Protein AF-A0A5M9L834-F1 (afdb_monomer_lite)

Radius of gyration: 33.87 Å; chains: 1; bounding box: 73×92×92 Å

Organism: NCBI:txid45151

Structure (mmCIF, N/CA/C/O backbone):
data_AF-A0A5M9L834-F1
#
_entry.id   AF-A0A5M9L834-F1
#
loop_
_atom_site.group_PDB
_atom_site.id
_atom_site.type_symbol
_atom_site.label_atom_id
_atom_site.label_alt_id
_atom_site.label_comp_id
_atom_site.label_asym_id
_atom_site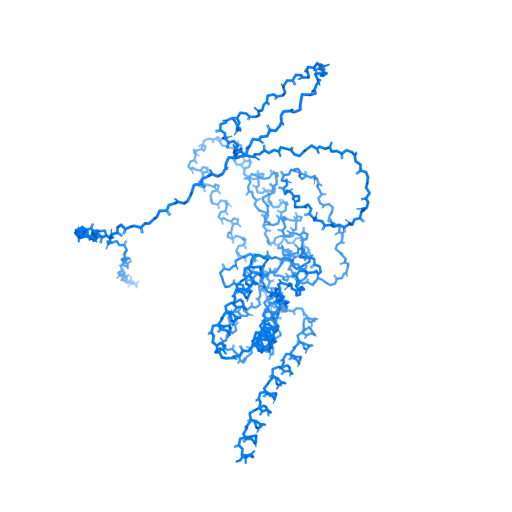.label_entity_id
_atom_site.label_seq_id
_atom_site.pdbx_PDB_ins_code
_atom_site.Cartn_x
_atom_site.Cartn_y
_atom_site.Cartn_z
_atom_site.occupancy
_atom_site.B_iso_or_equiv
_atom_site.auth_seq_id
_atom_site.auth_comp_id
_atom_site.auth_asym_id
_atom_site.auth_atom_id
_atom_site.pdbx_PDB_model_num
ATOM 1 N N . MET A 1 1 ? 12.575 -28.964 48.592 1.00 42.62 1 MET A N 1
ATOM 2 C CA . MET A 1 1 ? 13.327 -28.866 47.324 1.00 42.62 1 MET A CA 1
ATOM 3 C C . MET A 1 1 ? 13.578 -27.391 47.053 1.00 42.62 1 MET A C 1
ATOM 5 O O . MET A 1 1 ? 12.625 -26.668 46.809 1.00 42.62 1 MET A O 1
ATOM 9 N N . LYS A 1 2 ? 14.816 -26.928 47.264 1.00 36.16 2 LYS A N 1
ATOM 10 C CA . LYS A 1 2 ? 15.236 -25.526 47.113 1.00 36.16 2 LYS A CA 1
ATOM 11 C C . LYS A 1 2 ? 15.840 -25.363 45.719 1.00 36.16 2 LYS A C 1
ATOM 13 O O . LYS A 1 2 ? 16.817 -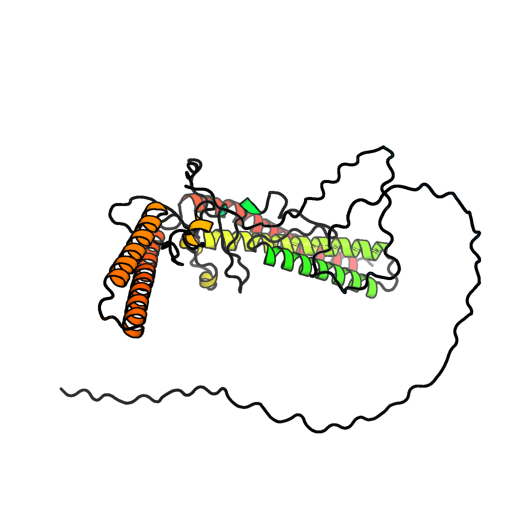26.042 45.427 1.00 36.16 2 LYS A O 1
ATOM 18 N N . ALA A 1 3 ? 15.257 -24.504 44.889 1.00 42.50 3 ALA A N 1
ATOM 19 C CA . ALA A 1 3 ? 15.833 -24.112 43.608 1.00 42.50 3 ALA A CA 1
ATOM 20 C C . ALA A 1 3 ? 16.605 -22.801 43.800 1.00 42.50 3 ALA A C 1
ATOM 22 O O . ALA A 1 3 ? 16.060 -21.823 44.310 1.00 42.50 3 ALA A O 1
ATOM 23 N N . GLN A 1 4 ? 17.891 -22.837 43.460 1.00 44.44 4 GLN A N 1
ATOM 24 C CA . GLN A 1 4 ? 18.792 -21.693 43.423 1.00 44.44 4 GLN A CA 1
ATOM 25 C C . GLN A 1 4 ? 18.504 -20.884 42.151 1.00 44.44 4 GLN A C 1
ATOM 27 O O . GLN A 1 4 ? 18.413 -21.453 41.066 1.00 44.44 4 GLN A O 1
ATOM 32 N N . HIS A 1 5 ? 18.330 -19.573 42.305 1.00 41.38 5 HIS A N 1
ATOM 33 C CA . HIS A 1 5 ? 18.279 -18.611 41.209 1.00 41.38 5 HIS A CA 1
ATOM 34 C C . HIS A 1 5 ? 19.707 -18.105 40.983 1.00 41.38 5 HIS A C 1
ATOM 36 O O . HIS A 1 5 ? 20.290 -17.526 41.897 1.00 41.38 5 HIS A O 1
ATOM 42 N N . GLU A 1 6 ? 20.273 -18.361 39.804 1.00 49.16 6 GLU A N 1
ATOM 43 C CA . GLU A 1 6 ? 21.532 -17.753 39.371 1.00 49.16 6 GLU A CA 1
ATOM 44 C C . GLU A 1 6 ? 21.267 -16.406 38.685 1.00 49.16 6 GLU A C 1
ATOM 46 O O . GLU A 1 6 ? 20.367 -16.277 37.850 1.00 49.16 6 GLU A O 1
ATOM 51 N N . ASP A 1 7 ? 22.071 -15.415 39.070 1.00 40.81 7 ASP A N 1
ATOM 52 C CA . ASP A 1 7 ? 22.132 -14.066 38.518 1.00 40.81 7 ASP A CA 1
ATOM 53 C C . ASP A 1 7 ? 22.798 -14.068 37.133 1.00 40.81 7 ASP A C 1
ATOM 55 O O . ASP A 1 7 ? 23.958 -14.451 36.974 1.00 40.81 7 ASP A O 1
ATOM 59 N N . GLY A 1 8 ? 22.067 -13.598 36.119 1.00 41.47 8 GLY A N 1
ATOM 60 C CA . GLY A 1 8 ? 22.592 -13.350 34.775 1.00 41.47 8 GLY A CA 1
ATOM 61 C C . GLY A 1 8 ? 23.103 -11.907 34.616 1.00 41.47 8 GLY A C 1
ATOM 62 O O . GLY A 1 8 ? 22.450 -10.977 35.096 1.00 41.47 8 GLY A O 1
ATOM 63 N N . PRO A 1 9 ? 24.240 -11.676 33.931 1.00 46.72 9 PRO A N 1
ATOM 64 C CA . PRO A 1 9 ? 24.836 -10.351 33.805 1.00 46.72 9 PRO A CA 1
ATOM 65 C C . PRO A 1 9 ? 24.073 -9.433 32.838 1.00 46.72 9 PRO A C 1
ATOM 67 O O . PRO A 1 9 ? 23.640 -9.823 31.753 1.00 46.72 9 PRO A O 1
ATOM 70 N N . SER A 1 10 ? 23.971 -8.171 33.253 1.00 38.00 10 SER A N 1
ATOM 71 C CA . SER A 1 10 ? 23.358 -7.054 32.536 1.00 38.00 10 SER A CA 1
ATOM 72 C C . SER A 1 10 ? 24.184 -6.649 31.305 1.00 38.00 10 SER A C 1
ATOM 74 O O . SER A 1 10 ? 25.354 -6.280 31.421 1.00 38.00 10 SER A O 1
ATOM 76 N N . PHE A 1 11 ? 23.576 -6.704 30.117 1.00 37.94 11 PHE A N 1
ATOM 77 C CA . PHE A 1 11 ? 24.161 -6.196 28.874 1.00 37.94 11 PHE A CA 1
ATOM 78 C C . PHE A 1 11 ? 24.036 -4.666 28.816 1.00 37.94 11 PHE A C 1
ATOM 80 O O . PHE A 1 11 ? 22.962 -4.119 28.564 1.00 37.94 11 PHE A O 1
ATOM 87 N N . ALA A 1 12 ? 25.155 -3.971 29.022 1.00 38.50 12 ALA A N 1
ATOM 88 C CA . ALA A 1 12 ? 25.281 -2.536 28.788 1.00 38.50 12 ALA A CA 1
ATOM 89 C C . ALA A 1 12 ? 25.531 -2.245 27.296 1.00 38.50 12 ALA A C 1
ATOM 91 O O . ALA A 1 12 ? 26.398 -2.842 26.659 1.00 38.50 12 ALA A O 1
ATOM 92 N N . SER A 1 13 ? 24.764 -1.305 26.740 1.00 35.53 13 SER A N 1
ATOM 93 C CA . SER A 1 13 ? 24.919 -0.794 25.371 1.00 35.53 13 SER A CA 1
ATOM 94 C C . SER A 1 13 ? 26.104 0.180 25.262 1.00 35.53 13 SER A C 1
ATOM 96 O O . SER A 1 13 ? 26.226 1.054 26.122 1.00 35.53 13 SER A O 1
ATOM 98 N N . PRO A 1 14 ? 26.930 0.134 24.198 1.00 37.38 14 PRO A N 1
ATOM 99 C CA . PRO A 1 14 ? 27.958 1.138 23.955 1.00 37.38 14 PRO A CA 1
ATOM 100 C C . PRO A 1 14 ? 27.466 2.164 22.925 1.00 37.38 14 PRO A C 1
ATOM 102 O O . PRO A 1 14 ? 27.492 1.922 21.721 1.00 37.38 14 PRO A O 1
ATOM 105 N N . ALA A 1 15 ? 27.023 3.333 23.387 1.00 34.25 15 ALA A N 1
ATOM 106 C CA . ALA A 1 15 ? 26.790 4.486 22.518 1.00 34.25 15 ALA A CA 1
ATOM 107 C C . ALA A 1 15 ? 27.007 5.798 23.284 1.00 34.25 15 ALA A C 1
ATOM 109 O O . ALA A 1 15 ? 26.056 6.476 23.653 1.00 34.25 15 ALA A O 1
ATOM 110 N N . ALA A 1 16 ? 28.268 6.158 23.526 1.00 34.09 16 ALA A N 1
ATOM 111 C CA . ALA A 1 16 ? 28.662 7.532 23.829 1.00 34.09 16 ALA A CA 1
ATOM 112 C C . ALA A 1 16 ? 30.180 7.685 23.681 1.00 34.09 16 ALA A C 1
ATOM 114 O O . ALA A 1 16 ? 30.925 7.120 24.476 1.00 34.09 16 ALA A O 1
ATOM 115 N N . SER A 1 17 ? 30.617 8.451 22.675 1.00 34.59 17 SER A N 1
ATOM 116 C CA . SER A 1 17 ? 31.763 9.385 22.709 1.00 34.59 17 SER A CA 1
ATOM 117 C C . SER A 1 17 ? 32.384 9.521 21.322 1.00 34.59 17 SER A C 1
ATOM 119 O O . SER A 1 17 ? 33.249 8.743 20.933 1.00 34.59 17 SER A O 1
ATOM 121 N N . LEU A 1 18 ? 31.961 10.542 20.577 1.00 34.97 18 LEU A N 1
ATOM 122 C CA . LEU A 1 18 ? 32.744 11.068 19.461 1.00 34.97 18 LEU A CA 1
ATOM 123 C C . LEU A 1 18 ? 32.488 12.573 19.344 1.00 34.97 18 LEU A C 1
ATOM 125 O O . LEU A 1 18 ? 31.826 13.077 18.444 1.00 34.97 18 LEU A O 1
ATOM 129 N N . THR A 1 19 ? 33.005 13.284 20.338 1.00 39.25 19 THR A N 1
ATOM 130 C CA . THR A 1 19 ? 33.210 14.730 20.333 1.00 39.25 19 THR A CA 1
ATOM 131 C C . THR A 1 19 ? 34.668 14.961 20.701 1.00 39.25 19 THR A C 1
ATOM 133 O O . THR A 1 19 ? 35.164 14.339 21.636 1.00 39.25 19 THR A O 1
ATOM 136 N N . LYS A 1 20 ? 35.307 15.897 19.987 1.00 42.28 20 LYS A N 1
ATOM 137 C CA . LYS A 1 20 ? 36.723 16.314 20.040 1.00 42.28 20 LYS A CA 1
ATOM 138 C C . LYS A 1 20 ? 37.640 15.600 19.046 1.00 42.28 20 LYS A C 1
ATOM 140 O O . LYS A 1 20 ? 38.322 14.649 19.394 1.00 42.28 20 LYS A O 1
ATOM 145 N N . GLN A 1 21 ? 37.702 16.151 17.836 1.00 36.53 21 GLN A N 1
ATOM 146 C CA . GLN A 1 21 ? 38.956 16.449 17.130 1.00 36.53 21 GLN A CA 1
ATOM 147 C C . GLN A 1 21 ? 38.618 17.241 15.860 1.00 36.53 21 GLN A C 1
ATOM 149 O O . GLN A 1 21 ? 38.327 16.677 14.813 1.00 36.53 21 GLN A O 1
ATOM 154 N N . ALA A 1 22 ? 38.589 18.567 15.980 1.00 35.97 22 ALA A N 1
ATOM 155 C CA . ALA A 1 22 ? 38.525 19.474 14.838 1.00 35.97 22 ALA A CA 1
ATOM 156 C C . ALA A 1 22 ? 39.147 20.817 15.235 1.00 35.97 22 ALA A C 1
ATOM 158 O O . ALA A 1 22 ? 38.472 21.837 15.278 1.00 35.97 22 ALA A O 1
ATOM 159 N N . GLU A 1 23 ? 40.436 20.800 15.564 1.00 38.16 23 GLU A N 1
ATOM 160 C CA . GLU A 1 23 ? 41.254 22.008 15.636 1.00 38.16 23 GLU A CA 1
ATOM 161 C C . GLU A 1 23 ? 42.600 21.717 14.971 1.00 38.16 23 GLU A C 1
ATOM 163 O O . GLU A 1 23 ? 43.162 20.636 15.146 1.00 38.16 23 GLU A O 1
ATOM 168 N N . ASN A 1 24 ? 43.086 22.716 14.233 1.00 39.50 24 ASN A N 1
ATOM 169 C CA . ASN A 1 24 ? 44.317 22.780 13.439 1.00 39.50 24 ASN A CA 1
ATOM 170 C C . ASN A 1 24 ? 44.203 22.277 12.000 1.00 39.50 24 ASN A C 1
ATOM 172 O O . ASN A 1 24 ? 44.431 21.107 11.738 1.00 39.50 24 ASN A O 1
ATOM 176 N N . LEU A 1 25 ? 43.958 23.209 11.071 1.00 39.03 25 LEU A N 1
ATOM 177 C CA . LEU A 1 25 ? 44.776 23.393 9.866 1.00 39.03 25 LEU A CA 1
ATOM 178 C C . LEU A 1 25 ? 44.595 24.838 9.351 1.00 39.03 25 LEU A C 1
ATOM 180 O O . LEU A 1 25 ? 43.490 25.313 9.102 1.00 39.03 25 LEU A O 1
ATOM 184 N N . THR A 1 26 ? 45.722 25.535 9.262 1.00 43.88 26 THR A N 1
ATOM 185 C CA . THR A 1 26 ? 45.958 26.918 8.824 1.00 43.88 26 THR A CA 1
ATOM 186 C C . THR A 1 26 ? 45.682 27.126 7.322 1.00 43.88 26 THR A C 1
ATOM 188 O O . THR A 1 26 ? 45.871 26.195 6.538 1.00 43.88 26 THR A O 1
ATOM 191 N N . PRO A 1 27 ? 45.297 28.340 6.870 1.00 43.56 27 PRO A N 1
ATOM 192 C CA . PRO A 1 27 ? 45.042 28.612 5.459 1.00 43.56 27 PRO A CA 1
ATOM 193 C C . PRO A 1 27 ? 46.322 29.057 4.738 1.00 43.56 27 PRO A C 1
ATOM 195 O O . PRO A 1 27 ? 46.959 30.035 5.127 1.00 43.56 27 PRO A O 1
ATOM 198 N N . SER A 1 28 ? 46.681 28.368 3.653 1.00 41.69 28 SER A N 1
ATOM 199 C CA . SER A 1 28 ? 47.717 28.827 2.723 1.00 41.69 28 SER A CA 1
ATOM 200 C C . SER A 1 28 ? 47.057 29.533 1.539 1.00 41.69 28 SER A C 1
ATOM 202 O O . SER A 1 28 ? 46.258 28.949 0.805 1.00 41.69 28 SER A O 1
ATOM 204 N N . ALA A 1 29 ? 47.355 30.823 1.407 1.00 41.31 29 ALA A N 1
ATOM 205 C CA . ALA A 1 29 ? 46.878 31.698 0.351 1.00 41.31 29 ALA A CA 1
ATOM 206 C C . ALA A 1 29 ? 47.615 31.412 -0.965 1.00 41.31 29 ALA A C 1
ATOM 208 O O . ALA A 1 29 ? 48.842 31.451 -1.015 1.00 41.31 29 ALA A O 1
ATOM 209 N N . VAL A 1 30 ? 46.863 31.192 -2.045 1.00 45.66 30 VAL A N 1
ATOM 210 C CA . VAL A 1 30 ? 47.394 31.166 -3.414 1.00 45.66 30 VAL A CA 1
ATOM 211 C C . VAL A 1 30 ? 46.699 32.260 -4.218 1.00 45.66 30 VAL A C 1
ATOM 213 O O . VAL A 1 30 ? 45.494 32.215 -4.459 1.00 45.66 30 VAL A O 1
ATOM 216 N N . GLN A 1 31 ? 47.486 33.264 -4.602 1.00 43.38 31 GLN A N 1
ATOM 217 C CA . GLN A 1 31 ? 47.112 34.334 -5.523 1.00 43.38 31 GLN A CA 1
ATOM 218 C C . GLN A 1 31 ? 46.864 33.784 -6.936 1.00 43.38 31 GLN A C 1
ATOM 220 O O . GLN A 1 31 ? 47.562 32.880 -7.396 1.00 43.38 31 GLN A O 1
ATOM 225 N N . ARG A 1 32 ? 45.919 34.392 -7.665 1.00 39.47 32 ARG A N 1
ATOM 226 C CA . ARG A 1 32 ? 45.809 34.278 -9.128 1.00 39.47 32 ARG A CA 1
ATOM 227 C C . ARG A 1 32 ? 45.786 35.664 -9.781 1.00 39.47 32 ARG A C 1
ATOM 229 O O . ARG A 1 32 ? 45.236 36.585 -9.176 1.00 39.47 32 ARG A O 1
ATOM 236 N N . PRO A 1 33 ? 46.355 35.822 -10.991 1.00 50.25 33 PRO A N 1
ATOM 237 C CA . PRO A 1 33 ? 46.575 37.125 -11.592 1.00 50.25 33 PRO A CA 1
ATOM 238 C C . PRO A 1 33 ? 45.441 37.593 -12.522 1.00 50.25 33 PRO A C 1
ATOM 240 O O . PRO A 1 33 ? 44.786 36.813 -13.208 1.00 50.25 33 PRO A O 1
ATOM 243 N N . VAL A 1 34 ? 45.291 38.917 -12.488 1.00 49.81 34 VAL A N 1
ATOM 244 C CA . VAL A 1 34 ? 44.780 39.928 -13.433 1.00 49.81 34 VAL A CA 1
ATOM 245 C C . VAL A 1 34 ? 44.524 39.487 -14.891 1.00 49.81 34 VAL A C 1
ATOM 247 O O . VAL A 1 34 ? 45.412 38.929 -15.532 1.00 49.81 34 VAL A O 1
ATOM 250 N N . SER A 1 35 ? 43.373 39.919 -15.445 1.00 46.12 35 SER A N 1
ATOM 251 C CA . SER A 1 35 ? 43.196 40.729 -16.689 1.00 46.12 35 SER A CA 1
ATOM 252 C C . SER A 1 35 ? 42.044 40.242 -17.588 1.00 46.12 35 SER A C 1
ATOM 254 O O . SER A 1 35 ? 42.107 39.122 -18.083 1.00 46.12 35 SER A O 1
ATOM 256 N N . LEU A 1 36 ? 41.055 41.104 -17.890 1.00 43.69 36 LEU A N 1
ATOM 257 C CA . LEU A 1 36 ? 40.763 41.660 -19.237 1.00 43.69 36 LEU A CA 1
ATOM 258 C C . LEU A 1 36 ? 39.376 42.370 -19.307 1.00 43.69 36 LEU A C 1
ATOM 260 O O . LEU A 1 36 ? 38.516 42.103 -18.468 1.00 43.69 36 LEU A O 1
ATOM 264 N N . PRO A 1 37 ? 39.181 43.318 -20.256 1.00 47.00 37 PRO A N 1
ATOM 265 C CA . PRO A 1 37 ? 38.251 44.445 -20.132 1.00 47.00 37 PRO A CA 1
ATOM 266 C C . PRO A 1 37 ? 36.892 44.289 -20.841 1.00 47.00 37 PRO A C 1
ATOM 268 O O . PRO A 1 37 ? 36.718 43.515 -21.780 1.00 47.00 37 PRO A O 1
ATOM 271 N N . THR A 1 38 ? 35.948 45.120 -20.397 1.00 49.94 38 THR A N 1
ATOM 272 C CA . THR A 1 38 ? 34.571 45.299 -20.883 1.00 49.94 38 THR A CA 1
ATOM 273 C C . THR A 1 38 ? 34.491 46.251 -22.092 1.00 49.94 38 THR A C 1
ATOM 275 O O . THR A 1 38 ? 35.152 47.290 -22.071 1.00 49.94 38 THR A O 1
ATOM 278 N N . PRO A 1 39 ? 33.643 45.990 -23.108 1.00 52.41 39 PRO A N 1
ATOM 279 C CA . PRO A 1 39 ? 33.308 46.971 -24.146 1.00 52.41 39 PRO A CA 1
ATOM 280 C C . PRO A 1 39 ? 32.120 47.885 -23.752 1.00 52.41 39 PRO A C 1
ATOM 282 O O . PRO A 1 39 ? 31.295 47.492 -22.923 1.00 52.41 39 PRO A O 1
ATOM 285 N N . PRO A 1 40 ? 32.014 49.103 -24.332 1.00 54.81 40 PRO A N 1
ATOM 286 C CA . PRO A 1 40 ? 31.117 50.155 -23.855 1.00 54.81 40 PRO A CA 1
ATOM 287 C C . PRO A 1 40 ? 29.688 50.109 -24.420 1.00 54.81 40 PRO A C 1
ATOM 289 O O . PRO A 1 40 ? 29.421 49.700 -25.549 1.00 54.81 40 PRO A O 1
ATOM 292 N N . THR A 1 41 ? 28.788 50.619 -23.584 1.00 40.44 41 THR A N 1
ATOM 293 C CA . THR A 1 41 ? 27.339 50.766 -23.730 1.00 40.44 41 THR A CA 1
ATOM 294 C C . THR A 1 41 ? 26.949 51.767 -24.823 1.00 40.44 41 THR A C 1
ATOM 296 O O . THR A 1 41 ? 27.300 52.943 -24.756 1.00 40.44 41 THR A O 1
ATOM 299 N N . GLY A 1 42 ? 26.165 51.308 -25.802 1.00 39.38 42 GLY A N 1
ATOM 300 C CA . GLY A 1 42 ? 25.516 52.146 -26.809 1.00 39.38 42 GLY A CA 1
ATOM 301 C C . GLY A 1 42 ? 24.238 52.806 -26.283 1.00 39.38 42 GLY A C 1
ATOM 302 O O . GLY A 1 42 ? 23.348 52.152 -25.741 1.00 39.38 42 GLY A O 1
ATOM 303 N N . THR A 1 43 ? 24.165 54.120 -26.457 1.00 45.06 43 THR A N 1
ATOM 304 C CA . THR A 1 43 ? 23.088 55.020 -26.039 1.00 45.06 43 THR A CA 1
ATOM 305 C C . THR A 1 43 ? 21.913 54.965 -27.020 1.00 45.06 43 THR A C 1
ATOM 307 O O . THR A 1 43 ? 22.056 55.379 -28.167 1.00 45.06 43 THR A O 1
ATOM 310 N N . PHE A 1 44 ? 20.726 54.548 -26.572 1.00 42.78 44 PHE A N 1
ATOM 311 C CA . PHE A 1 44 ? 19.480 54.713 -27.334 1.00 42.78 44 PHE A CA 1
ATOM 312 C C . PHE A 1 44 ? 18.499 55.609 -26.570 1.00 42.78 44 PHE A C 1
ATOM 314 O O . PHE A 1 44 ? 18.089 55.309 -25.450 1.00 42.78 44 PHE A O 1
ATOM 321 N N . ARG A 1 45 ? 18.132 56.738 -27.188 1.00 52.94 45 ARG A N 1
ATOM 322 C CA . ARG A 1 45 ? 17.064 57.641 -26.733 1.00 52.94 45 ARG A CA 1
ATOM 323 C C . ARG A 1 45 ? 15.694 57.079 -27.136 1.00 52.94 45 ARG A C 1
ATOM 325 O O . ARG A 1 45 ? 15.522 56.777 -28.315 1.00 52.94 45 ARG A O 1
ATOM 332 N N . PRO A 1 46 ? 14.685 57.061 -26.249 1.00 49.31 46 PRO A N 1
ATOM 333 C CA . PRO A 1 46 ? 13.301 56.884 -26.670 1.00 49.31 46 PRO A CA 1
ATOM 334 C C . PRO A 1 46 ? 12.582 58.229 -26.883 1.00 49.31 46 PRO A C 1
ATOM 336 O O . PRO A 1 46 ? 12.646 59.143 -26.056 1.00 49.31 46 PRO A O 1
ATOM 339 N N . LEU A 1 47 ? 11.877 58.326 -28.016 1.00 40.31 47 LEU A N 1
ATOM 340 C CA . LEU A 1 47 ? 10.933 59.393 -28.352 1.00 40.31 47 LEU A CA 1
ATOM 341 C C . LEU A 1 47 ? 9.772 59.438 -27.345 1.00 40.31 47 LEU A C 1
ATOM 343 O O . LEU A 1 47 ? 9.098 58.437 -27.106 1.00 40.31 47 LEU A O 1
ATOM 347 N N . ARG A 1 48 ? 9.478 60.634 -26.824 1.00 42.62 48 ARG A N 1
ATOM 348 C CA . ARG A 1 48 ? 8.251 60.931 -26.075 1.00 42.62 48 ARG A CA 1
ATOM 349 C C . ARG A 1 48 ? 7.070 61.048 -27.044 1.00 42.62 48 ARG A C 1
ATOM 351 O O . ARG A 1 48 ? 7.083 61.918 -27.910 1.00 42.62 48 ARG A O 1
ATOM 358 N N . LYS A 1 49 ? 6.016 60.252 -26.845 1.00 47.12 49 LYS A N 1
ATOM 359 C CA . LYS A 1 49 ? 4.661 60.579 -27.315 1.00 47.12 49 LYS A CA 1
ATOM 360 C C . LYS A 1 49 ? 3.769 60.818 -26.102 1.00 47.12 49 LYS A C 1
ATOM 362 O O . LYS A 1 49 ? 3.514 59.919 -25.310 1.00 47.12 49 LYS A O 1
ATOM 367 N N . CYS A 1 50 ? 3.360 62.073 -25.963 1.00 45.19 50 CYS A N 1
ATOM 368 C CA . CYS A 1 50 ? 2.385 62.558 -25.003 1.00 45.19 50 CYS A CA 1
ATOM 369 C C . CYS A 1 50 ? 0.983 62.187 -25.504 1.00 45.19 50 CYS A C 1
ATOM 371 O O . CYS A 1 50 ? 0.642 62.556 -26.627 1.00 45.19 50 CYS A O 1
ATOM 373 N N . MET A 1 51 ? 0.181 61.487 -24.698 1.00 38.44 51 MET A N 1
ATOM 374 C CA . MET A 1 51 ? -1.267 61.404 -24.899 1.00 38.44 51 MET A CA 1
ATOM 375 C C . MET A 1 51 ? -2.010 61.507 -23.563 1.00 38.44 51 MET A C 1
ATOM 377 O O . MET A 1 51 ? -1.868 60.672 -22.678 1.00 38.44 51 MET A O 1
ATOM 381 N N . SER A 1 52 ? -2.750 62.613 -23.482 1.00 42.50 52 SER A N 1
ATOM 382 C CA . SER A 1 52 ? -4.042 62.887 -22.848 1.00 42.50 52 SER A CA 1
ATOM 383 C C . SER A 1 52 ? -4.495 62.082 -21.622 1.00 42.50 52 SER A C 1
ATOM 385 O O . SER A 1 52 ? -4.773 60.887 -21.685 1.00 42.50 52 SER A O 1
ATOM 387 N N . ARG A 1 53 ? -4.693 62.827 -20.528 1.00 39.84 53 ARG A N 1
ATOM 388 C CA . ARG A 1 53 ? -5.415 62.436 -19.314 1.00 39.84 53 ARG A CA 1
ATOM 389 C C . ARG A 1 53 ? -6.913 62.311 -19.605 1.00 39.84 53 ARG A C 1
ATOM 391 O O . ARG A 1 53 ? -7.526 63.274 -20.056 1.00 39.84 53 ARG A O 1
ATOM 398 N N . GLN A 1 54 ? -7.513 61.190 -19.222 1.00 39.72 54 GLN A N 1
ATOM 399 C CA . GLN A 1 54 ? -8.914 61.165 -18.808 1.00 39.72 54 GLN A CA 1
ATOM 400 C C . GLN A 1 54 ? -8.975 60.782 -17.333 1.00 39.72 54 GLN A C 1
ATOM 402 O O . GLN A 1 54 ? -8.427 59.770 -16.901 1.00 39.72 54 GLN A O 1
ATOM 407 N N . THR A 1 55 ? -9.592 61.673 -16.569 1.00 43.84 55 THR A N 1
ATOM 408 C CA . THR A 1 55 ? -9.849 61.569 -15.140 1.00 43.84 55 THR A CA 1
ATOM 409 C C . THR A 1 55 ? -10.996 60.590 -14.923 1.00 43.84 55 THR A C 1
ATOM 411 O O . THR A 1 55 ? -12.092 60.830 -15.421 1.00 43.84 55 THR A O 1
ATOM 414 N N . MET A 1 56 ? -10.769 59.527 -14.152 1.00 41.38 56 MET A N 1
ATOM 415 C CA . MET A 1 56 ? -11.849 58.779 -13.513 1.00 41.38 56 MET A CA 1
ATOM 416 C C . MET A 1 56 ? -11.540 58.538 -12.037 1.00 41.38 56 MET A C 1
ATOM 418 O O . MET A 1 56 ? -10.392 58.380 -11.625 1.00 41.38 56 MET A O 1
ATOM 422 N N . VAL A 1 57 ? -12.621 58.618 -11.273 1.00 40.75 57 VAL A N 1
ATOM 423 C CA . VAL A 1 57 ? -12.754 58.640 -9.816 1.00 40.75 57 VAL A CA 1
ATOM 424 C C . VAL A 1 57 ? -12.237 57.332 -9.192 1.00 40.75 57 VAL A C 1
ATOM 426 O O . VAL A 1 57 ? -12.536 56.264 -9.726 1.00 40.75 57 VAL A O 1
ATOM 429 N N . PRO A 1 58 ? -11.479 57.373 -8.077 1.00 41.72 58 PRO A N 1
ATOM 430 C CA . PRO A 1 58 ? -10.958 56.163 -7.454 1.00 41.72 58 PRO A CA 1
ATOM 431 C C . PRO A 1 58 ? -12.055 55.429 -6.673 1.00 41.72 58 PRO A C 1
ATOM 433 O O . PRO A 1 58 ? -12.727 56.010 -5.823 1.00 41.72 58 PRO A O 1
ATOM 436 N N . ALA A 1 59 ? -12.195 54.129 -6.933 1.00 44.94 59 ALA A N 1
ATOM 437 C CA . ALA A 1 59 ? -12.813 53.206 -5.991 1.00 44.94 59 ALA A CA 1
ATOM 438 C C . ALA A 1 59 ? -11.865 53.014 -4.794 1.00 44.94 59 ALA A C 1
ATOM 440 O O . ALA A 1 59 ? -10.643 53.014 -4.958 1.00 44.94 59 ALA A O 1
ATOM 441 N N . SER A 1 60 ? -12.435 52.887 -3.594 1.00 47.22 60 SER A N 1
ATOM 442 C CA . SER A 1 60 ? -11.706 52.759 -2.328 1.00 47.22 60 SER A CA 1
ATOM 443 C C . SER A 1 60 ? -10.657 51.640 -2.376 1.00 47.22 60 SER A C 1
ATOM 445 O O . SER A 1 60 ? -10.977 50.547 -2.856 1.00 47.22 60 SER A O 1
ATOM 447 N N . PRO A 1 61 ? -9.441 51.852 -1.845 1.00 41.47 61 PRO A N 1
ATOM 448 C CA . PRO A 1 61 ? -8.444 50.797 -1.786 1.00 41.47 61 PRO A CA 1
ATOM 449 C C . PRO A 1 61 ? -8.916 49.706 -0.819 1.00 41.47 61 PRO A C 1
ATOM 451 O O . PRO A 1 61 ? -9.163 49.974 0.355 1.00 41.47 61 PRO A O 1
ATOM 454 N N . GLN A 1 62 ? -9.037 48.471 -1.309 1.00 51.88 62 GLN A N 1
ATOM 455 C CA . GLN A 1 62 ? -8.992 47.312 -0.424 1.00 51.88 62 GLN A CA 1
ATOM 456 C C . GLN A 1 62 ? -7.582 47.233 0.154 1.00 51.88 62 GLN A C 1
ATOM 458 O O . GLN A 1 62 ? -6.599 47.187 -0.590 1.00 51.88 62 GLN A O 1
ATOM 463 N N . GLU A 1 63 ? -7.504 47.253 1.479 1.00 45.16 63 GLU A N 1
ATOM 464 C CA . GLU A 1 63 ? -6.273 47.040 2.227 1.00 45.16 63 GLU A CA 1
ATOM 465 C C . GLU A 1 63 ? -5.666 45.681 1.825 1.00 45.16 63 GLU A C 1
ATOM 467 O O . GLU A 1 63 ? -6.349 44.655 1.917 1.00 45.16 63 GLU A O 1
ATOM 472 N N . PRO A 1 64 ? -4.413 45.639 1.341 1.00 54.16 64 PRO A N 1
ATOM 473 C CA . PRO A 1 64 ? -3.717 44.382 1.130 1.00 54.16 64 PRO A CA 1
ATOM 474 C C . PRO A 1 64 ? -3.486 43.702 2.482 1.00 54.16 64 PRO A C 1
ATOM 476 O O . PRO A 1 64 ? -3.064 44.347 3.439 1.00 54.16 64 PRO A O 1
ATOM 479 N N . ASP A 1 65 ? -3.729 42.393 2.539 1.00 49.22 65 ASP A N 1
ATOM 480 C CA . ASP A 1 65 ? -3.446 41.544 3.700 1.00 49.22 65 ASP A CA 1
ATOM 481 C C . ASP A 1 65 ? -2.029 41.849 4.253 1.00 49.22 65 ASP A C 1
ATOM 483 O O . ASP A 1 65 ? -1.052 41.756 3.494 1.00 49.22 65 ASP A O 1
ATOM 487 N N . PRO A 1 66 ? -1.882 42.209 5.547 1.00 61.62 66 PRO A N 1
ATOM 488 C CA . PRO A 1 66 ? -0.612 42.646 6.140 1.00 61.62 66 PRO A CA 1
ATOM 489 C C . PRO A 1 66 ? 0.501 41.595 6.046 1.00 61.62 66 PRO A C 1
ATOM 491 O O . PRO A 1 66 ? 1.674 41.911 6.227 1.00 61.62 66 PRO A O 1
ATOM 494 N N . ARG A 1 67 ? 0.162 40.350 5.696 1.00 59.06 67 ARG A N 1
ATOM 495 C CA . ARG A 1 67 ? 1.122 39.271 5.435 1.00 59.06 67 ARG A CA 1
ATOM 496 C C . ARG A 1 67 ? 1.950 39.445 4.157 1.00 59.06 67 ARG A C 1
ATOM 498 O O . ARG A 1 67 ? 2.920 38.713 3.987 1.00 59.06 67 ARG A O 1
ATOM 505 N N . TRP A 1 68 ? 1.610 40.397 3.284 1.00 54.34 68 TRP A N 1
ATOM 506 C CA . TRP A 1 68 ? 2.341 40.671 2.035 1.00 54.34 68 TRP A CA 1
ATOM 507 C C . TRP A 1 68 ? 3.005 42.056 1.986 1.00 54.34 68 TRP A C 1
ATOM 509 O O . TRP A 1 68 ? 3.645 42.400 0.989 1.00 54.34 68 TRP A O 1
ATOM 519 N N . ALA A 1 69 ? 2.910 42.848 3.058 1.00 48.53 69 ALA A N 1
ATOM 520 C CA . ALA A 1 69 ? 3.593 44.131 3.162 1.00 48.53 69 ALA A CA 1
ATOM 521 C C . ALA A 1 69 ? 5.096 43.909 3.414 1.00 48.53 69 ALA A C 1
ATOM 523 O O . ALA A 1 69 ? 5.504 43.528 4.506 1.00 48.53 69 ALA A O 1
ATOM 524 N N . GLY A 1 70 ? 5.931 44.134 2.395 1.00 53.09 70 GLY A N 1
ATOM 525 C CA . GLY A 1 70 ? 7.393 44.156 2.551 1.00 53.09 70 GLY A CA 1
ATOM 526 C C . GLY A 1 70 ? 8.191 43.267 1.601 1.00 53.09 70 GLY A C 1
ATOM 527 O O . GLY A 1 70 ? 9.415 43.253 1.693 1.00 53.09 70 GLY A O 1
ATOM 528 N N . ILE A 1 71 ? 7.549 42.558 0.667 1.00 58.12 71 ILE A N 1
ATOM 529 C CA . ILE A 1 71 ? 8.276 41.821 -0.375 1.00 58.12 71 ILE A CA 1
ATOM 530 C C . ILE A 1 71 ? 8.483 42.754 -1.579 1.00 58.12 71 ILE A C 1
ATOM 532 O O . ILE A 1 71 ? 7.506 43.084 -2.256 1.00 58.12 71 ILE A O 1
ATOM 536 N N . PRO A 1 72 ? 9.717 43.205 -1.877 1.00 53.25 72 PRO A N 1
ATOM 537 C CA . PRO A 1 72 ? 9.967 44.010 -3.063 1.00 53.25 72 PRO A CA 1
ATOM 538 C C . PRO A 1 72 ? 9.707 43.164 -4.313 1.00 53.25 72 PRO A C 1
ATOM 540 O O . PRO A 1 72 ? 10.323 42.117 -4.520 1.00 53.25 72 PRO A O 1
ATOM 543 N N . LEU A 1 73 ? 8.774 43.616 -5.151 1.00 58.66 73 LEU A N 1
ATOM 544 C CA . LEU A 1 73 ? 8.526 42.998 -6.449 1.00 58.66 73 LEU A CA 1
ATOM 545 C C . LEU A 1 73 ? 9.746 43.210 -7.371 1.00 58.66 73 LEU A C 1
ATOM 547 O O . LEU A 1 73 ? 10.368 44.274 -7.324 1.00 58.66 73 LEU A O 1
ATOM 551 N N . PRO A 1 74 ? 10.098 42.231 -8.226 1.00 61.97 74 PRO A N 1
ATOM 552 C CA . PRO A 1 74 ? 11.213 42.356 -9.161 1.00 61.97 74 PRO A CA 1
ATOM 553 C C . PRO A 1 74 ? 11.052 43.571 -10.085 1.00 61.97 74 PRO A C 1
ATOM 555 O O . PRO A 1 74 ? 9.954 43.832 -10.579 1.00 61.97 74 PRO A O 1
ATOM 558 N N . ALA A 1 75 ? 12.159 44.261 -10.380 1.00 53.91 75 ALA A N 1
ATOM 559 C CA . ALA A 1 75 ? 12.228 45.562 -11.065 1.00 53.91 75 ALA A CA 1
ATOM 560 C C . ALA A 1 75 ? 11.614 45.646 -12.486 1.00 53.91 75 ALA A C 1
ATOM 562 O O . ALA A 1 75 ? 11.661 46.704 -13.110 1.00 53.91 75 ALA A O 1
ATOM 563 N N . HIS A 1 76 ? 11.015 44.571 -13.002 1.00 49.06 76 HIS A N 1
ATOM 564 C CA . HIS A 1 76 ? 10.410 44.514 -14.336 1.00 49.06 76 HIS A CA 1
ATOM 565 C C . HIS A 1 76 ? 9.046 43.809 -14.372 1.00 49.06 76 HIS A C 1
ATOM 567 O O . HIS A 1 76 ? 8.606 43.364 -15.433 1.00 49.06 76 HIS A O 1
ATOM 573 N N . TYR A 1 77 ? 8.347 43.703 -13.237 1.00 51.09 77 TYR A N 1
ATOM 574 C CA . TYR A 1 77 ? 6.985 43.177 -13.251 1.00 51.09 77 TYR A CA 1
ATOM 575 C C . TYR A 1 77 ? 6.030 44.185 -13.900 1.00 51.09 77 TYR A C 1
ATOM 577 O O . TYR A 1 77 ? 5.670 45.202 -13.311 1.00 51.09 77 TYR A O 1
ATOM 585 N N . THR A 1 78 ? 5.625 43.892 -15.134 1.00 56.28 78 THR A N 1
ATOM 586 C CA . THR A 1 78 ? 4.585 44.639 -15.846 1.00 56.28 78 THR A CA 1
ATOM 587 C C . THR A 1 78 ? 3.339 43.754 -15.861 1.00 56.28 78 THR A C 1
ATOM 589 O O . THR A 1 78 ? 3.385 42.685 -16.475 1.00 56.28 78 THR A O 1
ATOM 592 N N . PRO A 1 79 ? 2.248 44.111 -15.163 1.00 49.62 79 PRO A N 1
ATOM 593 C CA . PRO A 1 79 ? 1.036 43.304 -15.182 1.00 49.62 79 PRO A CA 1
ATOM 594 C C . PRO A 1 79 ? 0.415 43.316 -16.591 1.00 49.62 79 PRO A C 1
ATOM 596 O O . PRO A 1 79 ? 0.430 44.356 -17.257 1.00 49.62 79 PRO A O 1
ATOM 599 N N . PRO A 1 80 ? -0.127 42.183 -17.072 1.00 45.31 80 PRO A N 1
ATOM 600 C CA . PRO A 1 80 ? -0.705 42.107 -18.405 1.00 45.31 80 PRO A CA 1
ATOM 601 C C . PRO A 1 80 ? -1.979 42.954 -18.487 1.00 45.31 80 PRO A C 1
ATOM 603 O O . PRO A 1 80 ? -2.932 42.762 -17.731 1.00 45.31 80 PRO A O 1
ATOM 606 N N . THR A 1 81 ? -2.007 43.885 -19.437 1.00 40.81 81 THR A N 1
ATOM 607 C CA . THR A 1 81 ? -3.202 44.638 -19.815 1.00 40.81 81 THR A CA 1
ATOM 608 C C . THR A 1 81 ? -4.181 43.716 -20.539 1.00 40.81 81 THR A C 1
ATOM 610 O O . THR A 1 81 ? -3.882 43.155 -21.594 1.00 40.81 81 THR A O 1
ATOM 613 N N . GLN A 1 82 ? -5.378 43.553 -19.973 1.00 41.78 82 GLN A N 1
ATOM 614 C CA . GLN A 1 82 ? -6.479 42.853 -20.628 1.00 41.78 82 GLN A CA 1
ATOM 615 C C . GLN A 1 82 ? -6.945 43.678 -21.832 1.00 41.78 82 GLN A C 1
ATOM 617 O O . GLN A 1 82 ? -7.624 44.692 -21.685 1.00 41.78 82 GLN A O 1
ATOM 622 N N . SER A 1 83 ? -6.564 43.247 -23.035 1.00 35.75 83 SER A N 1
ATOM 623 C CA . SER A 1 83 ? -7.166 43.735 -24.272 1.00 35.75 83 SER A CA 1
ATOM 624 C C . SER A 1 83 ? -8.269 42.772 -24.706 1.00 35.75 83 SER A C 1
ATOM 626 O O . SER A 1 83 ? -8.045 41.581 -24.915 1.00 35.75 83 SER A O 1
ATOM 628 N N . LEU A 1 84 ? -9.489 43.296 -24.815 1.00 48.38 84 LEU A N 1
ATOM 629 C CA . LEU A 1 84 ? -10.589 42.635 -25.504 1.00 48.38 84 LEU A CA 1
ATOM 630 C C . LEU A 1 84 ? -10.269 42.598 -27.001 1.00 48.38 84 LEU A C 1
ATOM 632 O O . LEU A 1 84 ? -10.293 43.646 -27.647 1.00 48.38 84 LEU A O 1
ATOM 636 N N . LYS A 1 85 ? -10.009 41.406 -27.552 1.00 37.31 85 LYS A N 1
ATOM 637 C CA . LYS A 1 85 ? -10.364 41.038 -28.934 1.00 37.31 85 LYS A CA 1
ATOM 638 C C . LYS A 1 85 ? -10.225 39.534 -29.180 1.00 37.31 85 LYS A C 1
ATOM 640 O O . LYS A 1 85 ? -9.254 38.889 -28.807 1.00 37.31 85 LYS A O 1
ATOM 645 N N . SER A 1 86 ? -11.266 39.017 -29.812 1.00 42.78 86 SER A N 1
ATOM 646 C CA . SER A 1 86 ? -11.585 37.631 -30.126 1.00 42.78 86 SER A CA 1
ATOM 647 C C . SER A 1 86 ? -10.604 36.958 -31.096 1.00 42.78 86 SER A C 1
ATOM 649 O O . SER A 1 86 ? -10.175 37.600 -32.053 1.00 42.78 86 SER A O 1
ATOM 651 N N . ARG A 1 87 ? -10.389 35.639 -30.930 1.00 35.75 87 ARG A N 1
ATOM 652 C CA . ARG A 1 87 ? -10.627 34.554 -31.924 1.00 35.75 87 ARG A CA 1
ATOM 653 C C . ARG A 1 87 ? -9.641 33.379 -31.751 1.00 35.75 87 ARG A C 1
ATOM 655 O O . ARG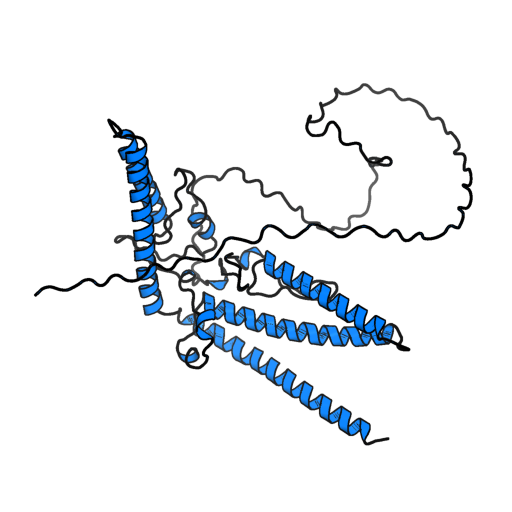 A 1 87 ? -8.446 33.587 -31.609 1.00 35.75 87 ARG A O 1
ATOM 662 N N . ALA A 1 88 ? -10.196 32.170 -31.895 1.00 34.91 88 ALA A N 1
ATOM 663 C CA . ALA A 1 88 ? -9.572 30.844 -32.035 1.00 34.91 88 ALA A CA 1
ATOM 664 C C . ALA A 1 88 ? -9.247 30.074 -30.738 1.00 34.91 88 ALA A C 1
ATOM 666 O O . ALA A 1 88 ? -8.202 30.220 -30.112 1.00 34.91 88 ALA A O 1
ATOM 667 N N . SER A 1 89 ? -10.182 29.189 -30.390 1.00 30.86 89 SER A N 1
ATOM 668 C CA . SER A 1 89 ? -10.092 28.173 -29.349 1.00 30.86 89 SER A CA 1
ATOM 669 C C . SER A 1 89 ? -9.275 26.961 -29.817 1.00 30.86 89 SER A C 1
ATOM 671 O O . SER A 1 89 ? -9.733 26.202 -30.670 1.00 30.86 89 SER A O 1
ATOM 673 N N . PHE A 1 90 ? -8.119 26.726 -29.201 1.00 40.34 90 PHE A N 1
ATOM 674 C CA . PHE A 1 90 ? -7.590 25.373 -29.020 1.00 40.34 90 PHE A CA 1
ATOM 675 C C . PHE A 1 90 ? -7.871 24.975 -27.569 1.00 40.34 90 PHE A C 1
ATOM 677 O O . PHE A 1 90 ? -7.402 25.629 -26.638 1.00 40.34 90 PHE A O 1
ATOM 684 N N . GLN A 1 91 ? -8.703 23.950 -27.372 1.00 39.56 91 GLN A N 1
ATOM 685 C CA . GLN A 1 91 ? -8.960 23.371 -26.056 1.00 39.56 91 GLN A CA 1
ATOM 686 C C . GLN A 1 91 ? -7.702 22.641 -25.577 1.00 39.56 91 GLN A C 1
ATOM 688 O O . GLN A 1 91 ? -7.440 21.507 -25.967 1.00 39.56 91 GLN A O 1
ATOM 693 N N . SER A 1 92 ? -6.940 23.298 -24.708 1.00 32.38 92 SER A N 1
ATOM 694 C CA . SER A 1 92 ? -5.953 22.652 -23.849 1.00 32.38 92 SER A CA 1
ATOM 695 C C . SER A 1 92 ? -6.560 22.523 -22.458 1.00 32.38 92 SER A C 1
ATOM 697 O O . SER A 1 92 ? -6.617 23.488 -21.698 1.00 32.38 92 SER A O 1
ATOM 699 N N . THR A 1 93 ? -7.033 21.324 -22.124 1.00 39.19 93 THR A N 1
ATOM 700 C CA . THR A 1 93 ? -7.363 20.909 -20.757 1.00 39.19 93 THR A CA 1
ATOM 701 C C . THR A 1 93 ? -6.082 20.856 -19.928 1.00 39.19 93 THR A C 1
ATOM 703 O O . THR A 1 93 ? -5.420 19.824 -19.842 1.00 39.19 93 THR A O 1
ATOM 706 N N . ILE A 1 94 ? -5.710 21.989 -19.337 1.00 38.28 94 ILE A N 1
ATOM 707 C CA . ILE A 1 94 ? -4.763 22.035 -18.225 1.00 38.28 94 ILE A CA 1
ATOM 708 C C . ILE A 1 94 ? -5.604 21.886 -16.964 1.00 38.28 94 ILE A C 1
ATOM 710 O O . ILE A 1 94 ? -6.314 22.802 -16.557 1.00 38.28 94 ILE A O 1
ATOM 714 N N . SER A 1 95 ? -5.566 20.683 -16.401 1.00 32.09 95 SER A N 1
ATOM 715 C CA . SER A 1 95 ? -6.262 20.331 -15.175 1.00 32.09 95 SER A CA 1
ATOM 716 C C . SER A 1 95 ? -5.804 21.218 -14.025 1.00 32.09 95 SER A C 1
ATOM 718 O O . SER A 1 95 ? -4.647 21.193 -13.603 1.00 32.09 95 SER A O 1
ATOM 720 N N . THR A 1 96 ? -6.762 21.974 -13.510 1.00 31.59 96 THR A N 1
ATOM 721 C CA . THR A 1 96 ? -6.768 22.618 -12.206 1.00 31.59 96 THR A CA 1
ATOM 722 C C . THR A 1 96 ? -6.376 21.587 -11.146 1.00 31.59 96 THR A C 1
ATOM 724 O O . THR A 1 96 ? -7.145 20.681 -10.828 1.00 31.59 96 THR A O 1
ATOM 727 N N . PHE A 1 97 ? -5.171 21.707 -10.589 1.00 41.66 97 PHE A N 1
ATOM 728 C CA . PHE A 1 97 ? -4.862 21.132 -9.282 1.00 41.66 97 PHE A CA 1
ATOM 729 C C . PHE A 1 97 ? -5.684 21.917 -8.254 1.00 41.66 97 PHE A C 1
ATOM 731 O O . PHE A 1 97 ? -5.225 22.912 -7.694 1.00 41.66 97 PHE A O 1
ATOM 738 N N . SER A 1 98 ? -6.937 21.504 -8.064 1.00 32.94 98 SER A N 1
ATOM 739 C CA . SER A 1 98 ? -7.752 21.993 -6.965 1.00 32.94 98 SER A CA 1
ATOM 740 C C . SER A 1 98 ? -7.172 21.470 -5.662 1.00 32.94 98 SER A C 1
ATOM 742 O O . SER A 1 98 ? -7.025 20.270 -5.431 1.00 32.94 98 SER A O 1
ATOM 744 N N . GLN A 1 99 ? -6.811 22.445 -4.845 1.00 37.16 99 GLN A N 1
ATOM 745 C CA . GLN A 1 99 ? -6.506 22.365 -3.435 1.00 37.16 99 GLN A CA 1
ATOM 746 C C . GLN A 1 99 ? -7.463 21.387 -2.741 1.00 37.16 99 GLN A C 1
ATOM 748 O O . GLN A 1 99 ? -8.683 21.538 -2.808 1.00 37.16 99 GLN A O 1
ATOM 753 N N . LEU A 1 100 ? -6.896 20.390 -2.061 1.00 41.06 100 LEU A N 1
ATOM 754 C CA . LEU A 1 100 ? -7.598 19.592 -1.062 1.00 41.06 100 LEU A CA 1
ATOM 755 C C . LEU A 1 100 ? -7.940 20.519 0.110 1.00 41.06 100 LEU A C 1
ATOM 757 O O . LEU A 1 100 ? -7.187 20.630 1.075 1.00 41.06 100 LEU A O 1
ATOM 761 N N . SER A 1 101 ? -9.059 21.230 -0.021 1.00 32.84 101 SER A N 1
ATOM 762 C CA . SER A 1 101 ? -9.721 21.889 1.094 1.00 32.84 101 SER A CA 1
ATOM 763 C C . SER A 1 101 ? -10.348 20.801 1.957 1.00 32.84 101 SER A C 1
ATOM 765 O O . SER A 1 101 ? -11.301 20.131 1.561 1.00 32.84 101 SER A O 1
ATOM 767 N N . ILE A 1 102 ? -9.758 20.593 3.129 1.00 43.03 102 ILE A N 1
ATOM 768 C CA . ILE A 1 102 ? -10.347 19.831 4.224 1.00 43.03 102 ILE A CA 1
ATOM 769 C C . ILE A 1 102 ? -11.417 20.744 4.830 1.00 43.03 102 ILE A C 1
ATOM 771 O O . ILE A 1 102 ? -11.146 21.482 5.773 1.00 43.03 102 ILE A O 1
ATOM 775 N N . GLN A 1 103 ? -12.617 20.754 4.256 1.00 37.97 103 GLN A N 1
ATOM 776 C CA . GLN A 1 103 ? -13.771 21.410 4.865 1.00 37.97 103 GLN A CA 1
ATOM 777 C C . GLN A 1 103 ? -15.008 20.523 4.753 1.00 37.97 103 GLN A C 1
ATOM 779 O O . GLN A 1 103 ? -15.465 20.189 3.664 1.00 37.97 103 GLN A O 1
ATOM 784 N N . SER A 1 104 ? -15.527 20.199 5.942 1.00 39.28 104 SER A N 1
ATOM 785 C CA . SER A 1 104 ? -16.870 19.699 6.254 1.00 39.28 104 SER A CA 1
ATOM 786 C C . SER A 1 104 ? -17.299 18.388 5.588 1.00 39.28 104 SER A C 1
ATOM 788 O O . SER A 1 104 ? -17.805 18.355 4.471 1.00 39.28 104 SER A O 1
ATOM 790 N N . ALA A 1 105 ? -17.180 17.310 6.366 1.00 49.78 105 ALA A N 1
ATOM 791 C CA . ALA A 1 105 ? -17.984 16.107 6.198 1.00 49.78 105 ALA A CA 1
ATOM 792 C C . ALA A 1 105 ? -19.479 16.440 6.348 1.00 49.78 105 ALA A C 1
ATOM 794 O O . ALA A 1 105 ? -19.840 17.110 7.321 1.00 49.78 105 ALA A O 1
ATOM 795 N N . PRO A 1 106 ? -20.361 15.925 5.478 1.00 50.59 106 PRO A N 1
ATOM 796 C CA . PRO A 1 106 ? -21.746 15.723 5.834 1.00 50.59 106 PRO A CA 1
ATOM 797 C C . PRO A 1 106 ? -21.989 14.276 6.290 1.00 50.59 106 PRO A C 1
ATOM 799 O O . PRO A 1 106 ? -21.418 13.321 5.769 1.00 50.59 106 PRO A O 1
ATOM 802 N N . ALA A 1 107 ? -22.817 14.205 7.330 1.00 41.22 107 ALA A N 1
ATOM 803 C CA . ALA A 1 107 ? -23.719 13.151 7.781 1.00 41.22 107 ALA A CA 1
ATOM 804 C C . ALA A 1 107 ? -23.756 11.815 7.012 1.00 41.22 107 ALA A C 1
ATOM 806 O O . ALA A 1 107 ? -23.898 11.796 5.797 1.00 41.22 107 ALA A O 1
ATOM 807 N N . VAL A 1 108 ? -23.757 10.727 7.798 1.00 41.44 108 VAL A N 1
ATOM 808 C CA . VAL A 1 108 ? -24.256 9.375 7.482 1.00 41.44 108 VAL A CA 1
ATOM 809 C C . VAL A 1 108 ? -23.884 8.892 6.078 1.00 41.44 108 VAL A C 1
ATOM 811 O O . VAL A 1 108 ? -24.596 9.114 5.104 1.00 41.44 108 VAL A O 1
ATOM 814 N N . LEU A 1 109 ? -22.771 8.158 6.000 1.00 42.75 109 LEU A N 1
ATOM 815 C CA . LEU A 1 109 ? -22.478 7.265 4.882 1.00 42.75 109 LEU A CA 1
ATOM 816 C C . LEU A 1 109 ? -23.607 6.223 4.783 1.00 42.75 109 LEU A C 1
ATOM 818 O O . LEU A 1 109 ? -23.498 5.122 5.322 1.00 42.75 109 LEU A O 1
ATOM 822 N N . GLU A 1 110 ? -24.686 6.547 4.068 1.00 39.97 110 GLU A N 1
ATOM 823 C CA . GLU A 1 110 ? -25.418 5.527 3.328 1.00 39.97 110 GLU A CA 1
ATOM 824 C C . GLU A 1 110 ? -24.383 4.886 2.416 1.00 39.97 110 GLU A C 1
ATOM 826 O O . GLU A 1 110 ? -23.895 5.478 1.454 1.00 39.97 110 GLU A O 1
ATOM 831 N N . THR A 1 111 ? -23.936 3.708 2.826 1.00 43.22 111 THR A N 1
ATOM 832 C CA . THR A 1 111 ? -22.945 2.943 2.090 1.00 43.22 111 THR A CA 1
ATOM 833 C C . THR A 1 111 ? -23.657 2.529 0.806 1.00 43.22 111 THR A C 1
ATOM 835 O O . THR A 1 111 ? -24.603 1.743 0.907 1.00 43.22 111 THR A O 1
ATOM 838 N N . PRO A 1 112 ? -23.305 3.053 -0.389 1.00 41.19 112 PRO A N 1
ATOM 839 C CA . PRO A 1 112 ? -23.906 2.540 -1.607 1.00 41.19 112 PRO A CA 1
ATOM 840 C C . PRO A 1 112 ? -23.613 1.046 -1.622 1.00 41.19 112 PRO A C 1
ATOM 842 O O . PRO A 1 112 ? -22.453 0.648 -1.468 1.00 41.19 112 PRO A O 1
ATOM 845 N N . ALA A 1 113 ? -24.674 0.237 -1.707 1.00 42.88 113 ALA A N 1
ATOM 846 C CA . ALA A 1 113 ? -24.570 -1.211 -1.742 1.00 42.88 113 ALA A CA 1
ATOM 847 C C . ALA A 1 113 ? -23.471 -1.566 -2.745 1.00 42.88 113 ALA A C 1
ATOM 849 O O . ALA A 1 113 ? -23.563 -1.205 -3.922 1.00 42.88 113 ALA A O 1
ATOM 850 N N . ALA A 1 114 ? -22.390 -2.179 -2.251 1.00 48.88 114 ALA A N 1
ATOM 851 C CA . ALA A 1 114 ? -21.295 -2.596 -3.107 1.00 48.88 114 ALA A CA 1
ATOM 852 C C . ALA A 1 114 ? -21.899 -3.392 -4.275 1.00 48.88 114 ALA A C 1
ATOM 854 O O . ALA A 1 114 ? -22.835 -4.169 -4.039 1.00 48.88 114 ALA A O 1
ATOM 855 N N . PRO A 1 115 ? -21.429 -3.193 -5.522 1.00 48.22 115 PRO A N 1
ATOM 856 C CA . PRO A 1 115 ? -21.905 -4.005 -6.631 1.00 48.22 115 PRO A CA 1
ATOM 857 C C . PRO A 1 115 ? -21.818 -5.465 -6.193 1.00 48.22 115 PRO A C 1
ATOM 859 O O . PRO A 1 115 ? -20.798 -5.864 -5.632 1.00 48.22 115 PRO A O 1
ATOM 862 N N . GLN A 1 116 ? -22.882 -6.245 -6.409 1.00 50.84 116 GLN A N 1
ATOM 863 C CA . GLN A 1 116 ? -22.994 -7.647 -5.972 1.00 50.84 116 GLN A CA 1
ATOM 864 C C . GLN A 1 116 ? -21.976 -8.598 -6.644 1.00 50.84 116 GLN A C 1
ATOM 866 O O . GLN A 1 116 ? -22.164 -9.811 -6.692 1.00 50.84 116 GLN A O 1
ATOM 871 N N . GLY A 1 117 ? -20.889 -8.051 -7.185 1.00 65.62 117 GLY A N 1
ATOM 872 C CA . GLY A 1 117 ? -19.726 -8.778 -7.637 1.00 65.62 117 GLY A CA 1
ATOM 873 C C . GLY A 1 117 ? -18.895 -9.307 -6.472 1.00 65.62 117 GLY A C 1
ATOM 874 O O . GLY A 1 117 ? -18.902 -8.809 -5.346 1.00 65.62 117 GLY A O 1
ATOM 875 N N . GLN A 1 118 ? -18.147 -10.354 -6.778 1.00 81.62 118 GLN A N 1
ATOM 876 C CA . GLN A 1 118 ? -17.151 -10.924 -5.891 1.00 81.62 118 GLN A CA 1
ATOM 877 C C . GLN A 1 118 ? -16.093 -9.867 -5.541 1.00 81.62 118 GLN A C 1
ATOM 879 O O . GLN A 1 118 ? -15.481 -9.285 -6.432 1.00 81.62 118 GLN A O 1
ATOM 884 N N . TYR A 1 119 ? -15.878 -9.621 -4.245 1.00 88.25 119 TYR A N 1
ATOM 885 C CA . TYR A 1 119 ? -14.849 -8.696 -3.760 1.00 88.25 119 TYR A CA 1
ATOM 886 C C . TYR A 1 119 ? -13.474 -9.057 -4.342 1.00 88.25 119 TYR A C 1
ATOM 888 O O . TYR A 1 119 ? -12.968 -10.154 -4.089 1.00 88.25 119 TYR A O 1
ATOM 896 N N . ASN A 1 120 ? -12.874 -8.128 -5.091 1.00 91.31 120 ASN A N 1
ATOM 897 C CA . ASN A 1 120 ? -11.538 -8.269 -5.660 1.00 91.31 120 ASN A CA 1
ATOM 898 C C . ASN A 1 120 ? -10.539 -7.382 -4.895 1.00 91.31 120 ASN A C 1
ATOM 900 O O . ASN A 1 120 ? -10.498 -6.172 -5.126 1.00 91.31 120 ASN A O 1
ATOM 904 N N . PRO A 1 121 ? -9.685 -7.950 -4.021 1.00 92.62 121 PRO A N 1
ATOM 905 C CA . PRO A 1 121 ? -8.737 -7.173 -3.221 1.00 92.62 121 PRO A CA 1
ATOM 906 C C . PRO A 1 121 ? -7.812 -6.243 -4.031 1.00 92.62 121 PRO A C 1
ATOM 908 O O . PRO A 1 121 ? -7.385 -5.210 -3.519 1.00 92.62 121 PRO A O 1
ATOM 911 N N . LEU A 1 122 ? -7.503 -6.580 -5.291 1.00 93.44 122 LEU A N 1
ATOM 912 C CA . LEU A 1 122 ? -6.607 -5.790 -6.150 1.00 93.44 122 LEU A CA 1
ATOM 913 C C . LEU A 1 122 ? -7.223 -4.475 -6.647 1.00 93.44 122 LEU A C 1
ATOM 915 O O . LEU A 1 122 ? -6.491 -3.583 -7.072 1.00 93.44 122 LEU A O 1
ATOM 919 N N . GLU A 1 123 ? -8.547 -4.339 -6.583 1.00 93.25 123 GLU A N 1
ATOM 920 C CA . GLU A 1 123 ? -9.268 -3.108 -6.940 1.00 93.25 123 GLU A CA 1
ATOM 921 C C . GLU A 1 123 ? -9.366 -2.125 -5.763 1.00 93.25 123 GLU A C 1
ATOM 923 O O . GLU A 1 123 ? -9.922 -1.029 -5.886 1.00 93.25 123 GLU A O 1
ATOM 928 N N . HIS A 1 124 ? -8.821 -2.507 -4.608 1.00 95.75 124 HIS A N 1
ATOM 929 C CA . HIS A 1 124 ? -8.907 -1.760 -3.364 1.00 95.75 124 HIS A CA 1
ATOM 930 C C . HIS A 1 124 ? -7.533 -1.284 -2.868 1.00 95.75 124 HIS A C 1
ATOM 932 O O . HIS A 1 124 ? -6.559 -1.274 -3.621 1.00 95.75 124 HIS A O 1
ATOM 938 N N . TYR A 1 125 ? -7.438 -0.817 -1.618 1.00 97.56 125 TYR A N 1
ATOM 939 C CA . TYR A 1 125 ? -6.162 -0.371 -1.062 1.00 97.56 125 TYR A CA 1
ATOM 940 C C . TYR A 1 125 ? -5.221 -1.559 -0.858 1.00 97.56 125 TYR A C 1
ATOM 942 O O . TYR A 1 125 ? -5.466 -2.419 -0.020 1.00 97.56 125 TYR A O 1
ATOM 950 N N . ILE A 1 126 ? -4.102 -1.551 -1.574 1.00 97.12 126 ILE A N 1
ATOM 951 C CA . ILE A 1 126 ? -3.068 -2.592 -1.567 1.00 97.12 126 ILE A CA 1
ATOM 952 C C . ILE A 1 126 ? -1.717 -2.015 -1.110 1.00 97.12 126 ILE A C 1
ATOM 954 O O . ILE A 1 126 ? -1.527 -0.791 -1.141 1.00 97.12 126 ILE A O 1
ATOM 958 N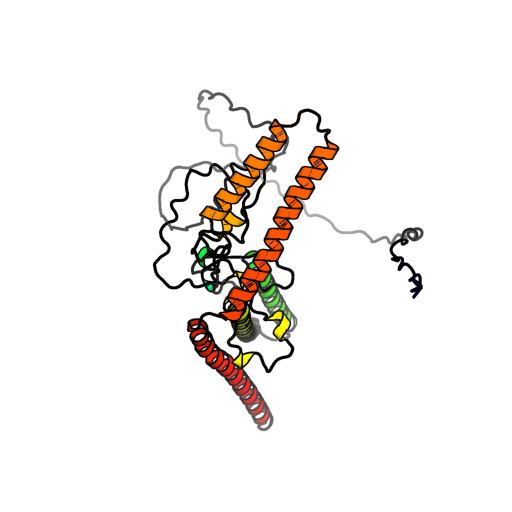 N . PRO A 1 127 ? -0.758 -2.844 -0.650 1.00 97.00 127 PRO A N 1
ATOM 959 C CA . PRO A 1 127 ? 0.499 -2.343 -0.121 1.00 97.00 127 PRO A CA 1
ATOM 960 C C . PRO A 1 127 ? 1.422 -1.891 -1.249 1.00 97.00 127 PRO A C 1
ATOM 962 O O . PRO A 1 127 ? 1.483 -2.497 -2.321 1.00 97.00 127 PRO A O 1
ATOM 965 N N . CYS A 1 128 ? 2.211 -0.859 -0.965 1.00 97.31 128 CYS A N 1
ATOM 966 C CA . CYS A 1 128 ? 3.392 -0.551 -1.759 1.00 97.31 128 CYS A CA 1
ATOM 967 C C . CYS A 1 128 ? 4.460 -1.641 -1.562 1.00 97.31 128 CYS A C 1
ATOM 969 O O . CYS A 1 128 ? 4.785 -1.995 -0.432 1.00 97.31 128 CYS A O 1
ATOM 971 N N . LEU A 1 129 ? 5.055 -2.121 -2.653 1.00 95.94 129 LEU A N 1
ATOM 972 C CA . LEU A 1 129 ? 6.145 -3.102 -2.639 1.00 95.94 129 LEU A CA 1
ATOM 973 C C . LEU A 1 129 ? 7.539 -2.486 -2.460 1.00 95.94 129 LEU A C 1
ATOM 975 O O . LEU A 1 129 ? 8.538 -3.199 -2.467 1.00 95.94 129 LEU A O 1
ATOM 979 N N . HIS A 1 130 ? 7.646 -1.166 -2.324 1.00 96.19 130 HIS A N 1
ATOM 980 C CA . HIS A 1 130 ? 8.926 -0.537 -2.014 1.00 96.19 130 HIS A CA 1
ATOM 981 C C . HIS A 1 130 ? 9.345 -0.903 -0.579 1.00 96.19 130 HIS A C 1
ATOM 983 O O . HIS A 1 130 ? 8.569 -0.675 0.345 1.00 96.19 130 HIS A O 1
ATOM 989 N N . LEU A 1 131 ? 10.563 -1.425 -0.384 1.00 92.00 131 LEU A N 1
ATOM 990 C CA . LEU A 1 131 ? 11.012 -2.100 0.853 1.00 92.00 131 LEU A CA 1
ATOM 991 C C . LEU A 1 131 ? 10.746 -1.319 2.153 1.00 92.00 131 LEU A C 1
ATOM 993 O O . LEU A 1 131 ? 10.326 -1.883 3.157 1.00 92.00 131 LEU A O 1
ATOM 997 N N . SER A 1 132 ? 10.959 -0.005 2.137 1.00 93.75 132 SER A N 1
ATOM 998 C CA . SER A 1 132 ? 10.778 0.875 3.301 1.00 93.75 132 SER A CA 1
ATOM 999 C C . SER A 1 132 ? 9.384 1.508 3.409 1.00 93.75 132 SER A C 1
ATOM 1001 O O . SER A 1 132 ? 9.120 2.304 4.313 1.00 93.75 132 SER A O 1
ATOM 1003 N N . CYS A 1 133 ? 8.479 1.211 2.478 1.00 96.50 133 CYS A N 1
ATOM 1004 C CA . CYS A 1 133 ? 7.207 1.899 2.365 1.00 96.50 133 CYS A CA 1
ATOM 1005 C C . CYS A 1 133 ? 6.078 1.140 3.068 1.00 96.50 133 CYS A C 1
ATOM 1007 O O . CYS A 1 133 ? 5.759 0.009 2.723 1.00 96.50 133 CYS A O 1
ATOM 1009 N N . LYS A 1 134 ? 5.409 1.812 4.010 1.00 95.69 134 LYS A N 1
ATOM 1010 C CA . LYS A 1 134 ? 4.222 1.292 4.713 1.00 95.69 134 LYS A CA 1
ATOM 1011 C C . LYS A 1 134 ? 2.897 1.827 4.151 1.00 95.69 134 LYS A C 1
ATOM 1013 O O . LYS A 1 134 ? 1.841 1.588 4.732 1.00 95.69 134 LYS A O 1
ATOM 1018 N N . SER A 1 135 ? 2.942 2.611 3.071 1.00 96.69 135 SER A N 1
ATOM 1019 C CA . SER A 1 135 ? 1.734 3.212 2.499 1.00 96.69 135 SER A CA 1
ATOM 1020 C C . SER A 1 135 ? 0.917 2.178 1.740 1.00 96.69 135 SER A C 1
ATOM 1022 O O . SER A 1 135 ? 1.486 1.346 1.028 1.00 96.69 135 SER A O 1
ATOM 1024 N N . HIS A 1 136 ? -0.398 2.338 1.790 1.00 96.75 136 HIS A N 1
ATOM 1025 C CA . HIS A 1 136 ? -1.329 1.622 0.930 1.00 96.75 136 HIS A CA 1
ATOM 1026 C C . HIS A 1 136 ? -1.877 2.587 -0.113 1.00 96.75 136 HIS A C 1
ATOM 1028 O O . HIS A 1 136 ? -2.002 3.786 0.147 1.00 96.75 136 HIS A O 1
ATOM 1034 N N . TYR A 1 137 ? -2.179 2.077 -1.296 1.00 97.25 137 TYR A N 1
ATOM 1035 C CA . TYR A 1 137 ? -2.741 2.862 -2.385 1.00 97.25 137 TYR A CA 1
ATOM 1036 C C . TYR A 1 137 ? -3.793 2.037 -3.114 1.00 97.25 137 TYR A C 1
ATOM 1038 O O . TYR A 1 137 ? -3.713 0.815 -3.111 1.00 97.25 137 TYR A O 1
ATOM 1046 N N . SER A 1 138 ? -4.767 2.701 -3.727 1.00 96.06 138 SER A N 1
ATOM 1047 C CA . SER A 1 138 ? -5.792 2.040 -4.532 1.00 96.06 138 SER A CA 1
ATOM 1048 C C . SER A 1 138 ? -5.511 2.296 -6.013 1.00 96.06 138 SER A C 1
ATOM 1050 O O . SER A 1 138 ? -5.497 3.466 -6.413 1.00 96.06 138 SER A O 1
ATOM 1052 N N . PRO A 1 139 ? -5.268 1.256 -6.837 1.00 93.12 139 PRO A N 1
ATOM 1053 C CA . PRO A 1 139 ? -5.091 1.414 -8.280 1.00 93.12 139 PRO A CA 1
ATOM 1054 C C . PRO A 1 139 ? -6.297 2.077 -8.952 1.00 93.12 139 PRO A C 1
ATOM 1056 O O . PRO A 1 139 ? -6.120 2.872 -9.874 1.00 93.12 139 PRO A O 1
ATOM 1059 N N . ALA A 1 140 ? -7.507 1.828 -8.438 1.00 90.81 140 ALA A N 1
ATOM 1060 C CA . ALA A 1 140 ? -8.743 2.423 -8.941 1.00 90.81 140 ALA A CA 1
ATOM 1061 C C . ALA A 1 140 ? -8.734 3.963 -8.875 1.00 90.81 140 ALA A C 1
ATOM 1063 O O . ALA A 1 140 ? -9.335 4.622 -9.719 1.00 90.81 140 ALA A O 1
ATOM 1064 N N . HIS A 1 141 ? -8.009 4.555 -7.918 1.00 92.38 141 HIS A N 1
ATOM 1065 C CA . HIS A 1 141 ? -7.926 6.011 -7.755 1.00 92.38 141 HIS A CA 1
ATOM 1066 C C . HIS A 1 141 ? -6.875 6.681 -8.656 1.00 92.38 141 HIS A C 1
ATOM 1068 O O . HIS A 1 141 ? -6.787 7.906 -8.680 1.00 92.38 141 HIS A O 1
ATOM 1074 N N . LEU A 1 142 ? -6.049 5.915 -9.376 1.00 92.81 142 LEU A N 1
ATOM 1075 C CA . LEU A 1 142 ? -4.954 6.473 -10.182 1.00 92.81 142 LEU A CA 1
ATOM 1076 C C . LEU A 1 142 ? -5.401 6.908 -11.584 1.00 92.81 142 LEU A C 1
ATOM 1078 O O . LEU A 1 142 ? -4.717 7.697 -12.235 1.00 92.81 142 LEU A O 1
ATOM 1082 N N . GLY A 1 143 ? -6.563 6.429 -12.026 1.00 92.50 143 GLY A N 1
ATOM 1083 C CA . GLY A 1 143 ? -7.088 6.651 -13.367 1.00 92.50 143 GLY A CA 1
ATOM 1084 C C . GLY A 1 143 ? -6.450 5.735 -14.424 1.00 92.50 143 GLY A C 1
ATOM 1085 O O . GLY A 1 143 ? -5.355 5.199 -14.231 1.00 92.50 143 GLY A O 1
ATOM 1086 N N . PRO A 1 144 ? -7.111 5.567 -15.582 1.00 91.00 144 PRO A N 1
ATOM 1087 C CA . PRO A 1 144 ? -6.724 4.581 -16.597 1.00 91.00 144 PRO A CA 1
ATOM 1088 C C . PRO A 1 144 ? -5.381 4.891 -17.278 1.00 91.00 144 PRO A C 1
ATOM 1090 O O . PRO A 1 144 ? -4.722 3.999 -17.803 1.00 91.00 144 PRO A O 1
ATOM 1093 N N . HIS A 1 145 ? -4.944 6.153 -17.256 1.00 93.75 145 HIS A N 1
ATOM 1094 C CA . HIS A 1 145 ? -3.730 6.598 -17.944 1.00 93.75 145 HIS A CA 1
ATOM 1095 C C . HIS A 1 145 ? -2.472 6.590 -17.063 1.00 93.75 145 HIS A C 1
ATOM 1097 O O . HIS A 1 145 ? -1.389 6.941 -17.533 1.00 93.75 145 HIS A O 1
ATOM 1103 N N . TYR A 1 146 ? -2.583 6.211 -15.786 1.00 95.94 146 TYR A N 1
ATOM 1104 C CA . TYR A 1 146 ? -1.485 6.360 -14.829 1.00 95.94 146 TYR A CA 1
ATOM 1105 C C . TYR A 1 146 ? -0.241 5.535 -15.179 1.00 95.94 146 TYR A C 1
ATOM 1107 O O . TYR A 1 146 ? 0.891 6.008 -15.029 1.00 95.94 146 TYR A O 1
ATOM 1115 N N . TYR A 1 147 ? -0.456 4.312 -15.661 1.00 94.81 147 TYR A N 1
ATOM 1116 C CA . TYR A 1 147 ? 0.604 3.373 -16.025 1.00 94.81 147 TYR A CA 1
ATOM 1117 C C . TYR A 1 147 ? 0.963 3.417 -17.515 1.00 94.81 147 TYR A C 1
ATOM 1119 O O . TYR A 1 147 ? 1.848 2.683 -17.951 1.00 94.81 147 TYR A O 1
ATOM 1127 N N . LEU A 1 148 ? 0.337 4.301 -18.302 1.00 95.31 148 LEU A N 1
ATOM 1128 C CA . LEU A 1 148 ? 0.688 4.446 -19.712 1.00 95.31 148 LEU A CA 1
ATOM 1129 C C . LEU A 1 148 ? 2.103 5.022 -19.881 1.00 95.31 148 LEU A C 1
ATOM 1131 O O . LEU A 1 148 ? 2.539 5.835 -19.058 1.00 95.31 148 LEU A O 1
ATOM 1135 N N . PRO A 1 149 ? 2.823 4.632 -20.949 1.00 96.19 149 PRO A N 1
ATOM 1136 C CA . PRO A 1 149 ? 4.125 5.198 -21.275 1.00 96.19 149 PRO A CA 1
ATOM 1137 C C . PRO A 1 149 ? 4.078 6.723 -21.401 1.00 96.19 149 PRO A C 1
ATOM 1139 O O . PRO A 1 149 ? 3.223 7.275 -22.091 1.00 96.19 149 PRO A O 1
ATOM 1142 N N . GLN A 1 150 ? 5.020 7.408 -20.752 1.00 92.19 150 GLN A N 1
ATOM 1143 C CA . GLN A 1 150 ? 5.134 8.867 -20.771 1.00 92.19 150 GLN A CA 1
ATOM 1144 C C . GLN A 1 150 ? 6.451 9.308 -21.421 1.00 92.19 150 GLN A C 1
ATOM 1146 O O . GLN A 1 150 ? 7.474 8.618 -21.353 1.00 92.19 150 GLN A O 1
ATOM 1151 N N . GLY A 1 151 ? 6.418 10.458 -22.097 1.00 86.44 151 GLY A N 1
ATOM 1152 C CA . GLY A 1 151 ? 7.585 11.051 -22.755 1.00 86.44 151 GLY A CA 1
ATOM 1153 C C . GLY A 1 151 ? 8.655 11.547 -21.767 1.00 86.44 151 GLY A C 1
ATOM 1154 O O . GLY A 1 151 ? 8.387 11.652 -20.570 1.00 86.44 151 GLY A O 1
ATOM 1155 N N . PRO A 1 152 ? 9.875 11.866 -22.243 1.00 91.69 152 PRO A N 1
ATOM 1156 C CA . PRO A 1 152 ? 10.337 11.824 -23.640 1.00 91.69 152 PRO A CA 1
ATOM 1157 C C . PRO A 1 152 ? 10.826 10.438 -24.100 1.00 91.69 152 PRO A C 1
ATOM 1159 O O . PRO A 1 152 ? 11.073 10.230 -25.283 1.00 91.69 152 PRO A O 1
ATOM 1162 N N . TYR A 1 153 ? 10.960 9.475 -23.186 1.00 95.19 153 TYR A N 1
ATOM 1163 C CA . TYR A 1 153 ? 11.537 8.157 -23.483 1.00 95.19 153 TYR A CA 1
ATOM 1164 C C . TYR A 1 153 ? 10.492 7.035 -23.600 1.00 95.19 153 TYR A C 1
ATOM 1166 O O . TYR A 1 153 ? 10.872 5.876 -23.764 1.00 95.19 153 TYR A O 1
ATOM 1174 N N . ALA A 1 154 ? 9.195 7.367 -23.560 1.00 95.81 154 ALA A N 1
ATOM 1175 C CA . ALA A 1 154 ? 8.071 6.423 -23.539 1.00 95.81 154 ALA A CA 1
ATOM 1176 C C . ALA A 1 154 ? 8.253 5.342 -22.458 1.00 95.81 154 ALA A C 1
ATOM 1178 O O . ALA A 1 154 ? 8.224 4.145 -22.735 1.00 95.81 154 ALA A O 1
ATOM 1179 N N . LEU A 1 155 ? 8.504 5.782 -21.223 1.00 96.12 155 LEU A N 1
ATOM 1180 C CA . LEU A 1 155 ? 8.638 4.907 -20.059 1.00 96.12 155 LEU A CA 1
ATOM 1181 C C . LEU A 1 155 ? 7.323 4.916 -19.277 1.00 96.12 155 LEU A C 1
ATOM 1183 O O . LEU A 1 155 ? 6.777 5.984 -19.000 1.00 96.12 155 LEU A O 1
ATOM 1187 N N . SER A 1 156 ? 6.804 3.743 -18.925 1.00 96.25 156 SER A N 1
ATOM 1188 C CA . SER A 1 156 ? 5.650 3.589 -18.029 1.00 96.25 156 SER A CA 1
ATOM 1189 C C . SER A 1 156 ? 6.083 3.679 -16.571 1.00 96.25 156 SER A C 1
ATOM 1191 O O . SER A 1 156 ? 7.247 3.442 -16.262 1.00 96.25 156 SER A O 1
ATOM 1193 N N . ARG A 1 157 ? 5.167 3.987 -15.649 1.00 97.38 157 ARG A N 1
ATOM 1194 C CA . ARG A 1 157 ? 5.385 3.756 -14.208 1.00 97.38 157 ARG A CA 1
ATOM 1195 C C . ARG A 1 157 ? 5.311 2.259 -13.909 1.00 97.38 157 ARG A C 1
ATOM 1197 O O . ARG A 1 157 ? 4.578 1.554 -14.590 1.00 97.38 157 ARG A O 1
ATOM 1204 N N . LEU A 1 158 ? 6.033 1.797 -12.889 1.00 96.69 158 LEU A N 1
ATOM 1205 C CA . LEU A 1 158 ? 5.917 0.407 -12.441 1.00 96.69 158 LEU A CA 1
ATOM 1206 C C . LEU A 1 158 ? 4.698 0.218 -11.530 1.00 96.69 158 LEU A C 1
ATOM 1208 O O . LEU A 1 158 ? 4.458 1.026 -10.626 1.00 96.69 158 LEU A O 1
ATOM 1212 N N . HIS A 1 159 ? 3.967 -0.868 -11.751 1.00 95.75 159 HIS A N 1
ATOM 1213 C CA . HIS A 1 159 ? 2.964 -1.418 -10.849 1.00 95.75 159 HIS A CA 1
ATOM 1214 C C . HIS A 1 159 ? 3.618 -1.908 -9.550 1.00 95.75 159 HIS A C 1
ATOM 1216 O O . HIS A 1 159 ? 4.840 -1.963 -9.412 1.00 95.75 159 HIS A O 1
ATOM 1222 N N . GLY A 1 160 ? 2.810 -2.222 -8.538 1.00 95.00 160 GLY A N 1
ATOM 1223 C CA . GLY A 1 160 ? 3.326 -2.598 -7.220 1.00 95.00 160 GLY A CA 1
ATOM 1224 C C . GLY A 1 160 ? 3.781 -1.422 -6.349 1.00 95.00 160 GLY A C 1
ATOM 1225 O O . GLY A 1 160 ? 3.881 -1.570 -5.133 1.00 95.00 160 GLY A O 1
ATOM 1226 N N . TYR A 1 161 ? 4.038 -0.243 -6.919 1.00 97.56 161 TYR A N 1
ATOM 1227 C CA . TYR A 1 161 ? 4.449 0.942 -6.169 1.00 97.56 161 TYR A CA 1
ATOM 1228 C C . TYR A 1 161 ? 3.317 1.948 -5.985 1.00 97.56 161 TYR A C 1
ATOM 1230 O O . TYR A 1 161 ? 2.525 2.208 -6.889 1.00 97.56 161 TYR A O 1
ATOM 1238 N N . CYS A 1 162 ? 3.293 2.580 -4.808 1.00 97.81 162 CYS A N 1
ATOM 1239 C CA . CYS A 1 162 ? 2.399 3.702 -4.551 1.00 97.81 162 CYS A CA 1
ATOM 1240 C C . CYS A 1 162 ? 2.780 4.922 -5.407 1.00 97.81 162 CYS A C 1
ATOM 1242 O O . CYS A 1 162 ? 3.925 5.016 -5.867 1.00 97.81 162 CYS A O 1
ATOM 1244 N N . PRO A 1 163 ? 1.881 5.912 -5.568 1.00 97.88 163 PRO A N 1
ATOM 1245 C CA . PRO A 1 163 ? 2.074 6.997 -6.530 1.00 97.88 163 PRO A CA 1
ATOM 1246 C C . PRO A 1 163 ? 3.383 7.770 -6.379 1.00 97.88 163 PRO A C 1
ATOM 1248 O O . PRO A 1 163 ? 4.020 8.162 -7.362 1.00 97.88 163 PRO A O 1
ATOM 1251 N N . ARG A 1 164 ? 3.806 7.960 -5.127 1.00 98.06 164 ARG A N 1
ATOM 1252 C CA . ARG A 1 164 ? 5.061 8.621 -4.776 1.00 98.06 164 ARG A CA 1
ATOM 1253 C C . ARG A 1 164 ? 6.274 7.831 -5.275 1.00 98.06 164 ARG A C 1
ATOM 1255 O O . ARG A 1 164 ? 7.120 8.408 -5.954 1.00 98.06 164 ARG A O 1
ATOM 1262 N N . HIS A 1 165 ? 6.353 6.534 -4.968 1.00 98.44 165 HIS A N 1
ATOM 1263 C CA . HIS A 1 165 ? 7.492 5.694 -5.359 1.00 98.44 165 HIS A CA 1
ATOM 1264 C C . HIS A 1 165 ? 7.479 5.373 -6.854 1.00 98.44 165 HIS A C 1
ATOM 1266 O O . HIS A 1 165 ? 8.527 5.425 -7.484 1.00 98.44 165 HIS A O 1
ATOM 1272 N N . ALA A 1 166 ? 6.307 5.155 -7.450 1.00 97.62 166 ALA A N 1
ATOM 1273 C CA . ALA A 1 166 ? 6.167 4.958 -8.890 1.00 97.62 166 ALA A CA 1
ATOM 1274 C C . ALA A 1 166 ? 6.664 6.182 -9.686 1.00 97.62 166 ALA A C 1
ATOM 1276 O O . ALA A 1 166 ? 7.371 6.047 -10.683 1.00 97.62 166 ALA A O 1
ATOM 1277 N N . SER A 1 167 ? 6.348 7.394 -9.215 1.00 97.25 167 SER A N 1
ATOM 1278 C CA . SER A 1 167 ? 6.810 8.638 -9.848 1.00 97.25 167 SER A CA 1
ATOM 1279 C C . SER A 1 167 ? 8.286 8.936 -9.574 1.00 97.25 167 SER A C 1
ATOM 1281 O O . SER A 1 167 ? 8.964 9.520 -10.415 1.00 97.25 167 SER A O 1
ATOM 1283 N N . GLN A 1 168 ? 8.805 8.566 -8.402 1.00 97.88 168 GLN A N 1
ATOM 1284 C CA . GLN A 1 168 ? 10.237 8.650 -8.116 1.00 97.88 168 GLN A CA 1
ATOM 1285 C C . GLN A 1 168 ? 11.038 7.711 -9.026 1.00 97.88 168 GLN A C 1
ATOM 1287 O O . GLN A 1 168 ? 11.964 8.162 -9.692 1.00 97.88 168 GLN A O 1
ATOM 1292 N N . GLU A 1 169 ? 10.626 6.451 -9.117 1.00 97.62 169 GLU A N 1
ATOM 1293 C CA . GLU A 1 169 ? 11.293 5.431 -9.924 1.00 97.62 169 GLU A CA 1
ATOM 1294 C C . GLU A 1 169 ? 11.276 5.791 -11.420 1.00 97.62 169 GLU A C 1
ATOM 1296 O O . GLU A 1 169 ? 12.300 5.685 -12.093 1.00 97.62 169 GLU A O 1
ATOM 1301 N N . LEU A 1 170 ? 10.166 6.344 -11.930 1.00 97.19 170 LEU A N 1
ATOM 1302 C CA . LEU A 1 170 ? 10.094 6.852 -13.305 1.00 97.19 170 LEU A CA 1
ATOM 1303 C C . LEU A 1 170 ? 11.067 8.018 -13.557 1.00 97.19 170 LEU A C 1
ATOM 1305 O O . LEU A 1 170 ? 11.684 8.095 -14.624 1.00 97.19 170 LEU A O 1
ATOM 1309 N N . ARG A 1 171 ? 11.228 8.932 -12.588 1.00 97.50 171 ARG A N 1
ATOM 1310 C CA . ARG A 1 171 ? 12.201 10.035 -12.691 1.00 97.50 171 ARG A CA 1
ATOM 1311 C C . ARG A 1 171 ? 13.632 9.506 -12.720 1.00 97.50 171 ARG A C 1
ATOM 1313 O O . ARG A 1 171 ? 14.421 9.953 -13.549 1.00 97.50 171 ARG A O 1
ATOM 1320 N N . GLU A 1 172 ? 13.957 8.540 -11.869 1.00 97.62 172 GLU A N 1
ATOM 1321 C CA . GLU A 1 172 ? 15.270 7.886 -11.844 1.00 97.62 172 GLU A CA 1
ATOM 1322 C C . GLU A 1 172 ? 15.561 7.164 -13.170 1.00 97.62 172 GLU A C 1
ATOM 1324 O O . GLU A 1 172 ? 16.624 7.366 -13.760 1.00 97.62 172 GLU A O 1
ATOM 1329 N N . ALA A 1 173 ? 14.586 6.428 -13.708 1.00 97.44 173 ALA A N 1
ATOM 1330 C CA . ALA A 1 173 ? 14.690 5.759 -15.005 1.00 97.44 173 ALA A CA 1
ATOM 1331 C C . ALA A 1 173 ? 14.880 6.750 -16.172 1.00 97.44 173 ALA A C 1
ATOM 1333 O O . ALA A 1 173 ? 15.692 6.528 -17.072 1.00 97.44 173 ALA A O 1
ATOM 1334 N N . THR A 1 174 ? 14.182 7.887 -16.131 1.00 97.25 174 THR A N 1
ATOM 1335 C CA . THR A 1 174 ? 14.339 8.981 -17.105 1.00 97.25 174 THR A CA 1
ATOM 1336 C C . THR A 1 174 ? 15.749 9.573 -17.048 1.00 97.25 174 THR A C 1
ATOM 1338 O O . THR A 1 174 ? 16.383 9.783 -18.083 1.00 97.25 174 THR A O 1
ATOM 1341 N N . LEU A 1 175 ? 16.279 9.804 -15.842 1.00 97.44 175 LEU A N 1
ATOM 1342 C CA . LEU A 1 175 ? 17.652 10.277 -15.654 1.00 97.44 175 LEU A CA 1
ATOM 1343 C C . LEU A 1 175 ? 18.679 9.254 -16.145 1.00 97.44 175 LEU A C 1
ATOM 1345 O O . LEU A 1 175 ? 19.687 9.647 -16.727 1.00 97.44 175 LEU A O 1
ATOM 1349 N N . GLN A 1 176 ? 18.429 7.961 -15.949 1.00 97.69 176 GLN A N 1
ATOM 1350 C CA . GLN A 1 176 ? 19.294 6.900 -16.453 1.00 97.69 176 GLN A CA 1
ATOM 1351 C C . GLN A 1 176 ? 19.343 6.888 -17.986 1.00 97.69 176 GLN A C 1
ATOM 1353 O O . GLN A 1 176 ? 20.435 6.851 -18.553 1.00 97.69 176 GLN A O 1
ATOM 1358 N N . CYS A 1 177 ? 18.193 7.020 -18.659 1.00 97.31 177 CYS A N 1
ATOM 1359 C CA . CYS A 1 177 ? 18.140 7.156 -20.118 1.00 97.31 177 CYS A CA 1
ATOM 1360 C C . CYS A 1 177 ? 18.922 8.387 -20.595 1.00 97.31 177 CYS A C 1
ATOM 1362 O O . CYS A 1 177 ? 19.719 8.289 -21.527 1.00 97.31 177 CYS A O 1
ATOM 1364 N N . LYS A 1 178 ? 18.767 9.529 -19.911 1.00 97.50 178 LYS A N 1
ATOM 1365 C CA . LYS A 1 178 ? 19.530 10.746 -20.216 1.00 97.50 178 LYS A CA 1
ATOM 1366 C C . LYS A 1 178 ? 21.042 10.530 -20.082 1.00 97.50 178 LYS A C 1
ATOM 1368 O O . LYS A 1 178 ? 21.784 10.918 -20.976 1.00 97.50 178 LYS A O 1
ATOM 1373 N N . ARG A 1 179 ? 21.508 9.898 -18.997 1.00 98.12 179 ARG A N 1
ATOM 1374 C CA . ARG A 1 179 ? 22.938 9.583 -18.805 1.00 98.12 179 ARG A CA 1
ATOM 1375 C C . ARG A 1 179 ? 23.459 8.641 -19.885 1.00 98.12 179 ARG A C 1
ATOM 1377 O O . ARG A 1 179 ? 24.556 8.853 -20.382 1.00 98.12 179 ARG A O 1
ATOM 1384 N N . SER A 1 180 ? 22.672 7.633 -20.263 1.00 97.25 180 SER A N 1
ATOM 1385 C CA . SER A 1 180 ? 23.047 6.698 -21.326 1.00 97.25 180 SER A CA 1
ATOM 1386 C C . SER A 1 180 ? 23.185 7.399 -22.677 1.00 97.25 180 SER A C 1
ATOM 1388 O O . SER A 1 180 ? 24.139 7.126 -23.398 1.00 97.25 180 SER A O 1
ATOM 1390 N N . TYR A 1 181 ? 22.277 8.322 -23.004 1.00 97.00 181 TYR A N 1
ATOM 1391 C CA . TYR A 1 181 ? 22.389 9.142 -24.210 1.00 97.00 181 TYR A CA 1
ATOM 1392 C C . TYR A 1 181 ? 23.647 10.017 -24.194 1.00 97.00 181 TYR A C 1
ATOM 1394 O O . TYR A 1 181 ? 24.403 10.036 -25.161 1.00 97.00 181 TYR A O 1
ATOM 1402 N N . GLU A 1 182 ? 23.901 10.715 -23.084 1.00 97.62 182 GLU A N 1
ATOM 1403 C CA . GLU A 1 182 ? 25.087 11.567 -22.943 1.00 97.62 182 GLU A CA 1
ATOM 1404 C C . GLU A 1 182 ? 26.390 10.771 -23.049 1.00 97.62 182 GLU A C 1
ATOM 1406 O O . GLU A 1 182 ? 27.332 11.223 -23.695 1.00 97.62 182 GLU A O 1
ATOM 1411 N N . LEU A 1 183 ? 26.427 9.561 -22.489 1.00 97.56 183 LEU A N 1
ATOM 1412 C CA . LEU A 1 183 ? 27.571 8.663 -22.605 1.00 97.56 183 LEU A CA 1
ATOM 1413 C C . LEU A 1 183 ? 27.818 8.244 -24.062 1.00 97.56 183 LEU A C 1
ATOM 1415 O O . LEU A 1 183 ? 28.955 8.297 -24.526 1.00 97.56 183 LEU A O 1
ATOM 1419 N N . LEU A 1 184 ? 26.768 7.867 -24.801 1.00 97.25 184 LEU A N 1
ATOM 1420 C CA . LEU A 1 184 ? 26.880 7.552 -26.232 1.00 97.25 184 LEU A CA 1
ATOM 1421 C C . LEU A 1 184 ? 27.377 8.762 -27.029 1.00 97.25 184 LEU A C 1
ATOM 1423 O O . LEU A 1 184 ? 28.241 8.621 -27.890 1.00 97.25 184 LEU A O 1
ATOM 1427 N N . ARG A 1 185 ? 26.880 9.960 -26.703 1.00 96.88 185 ARG A N 1
ATOM 1428 C CA . ARG A 1 185 ? 27.299 11.214 -27.337 1.00 96.88 185 ARG A CA 1
ATOM 1429 C C . ARG A 1 185 ? 28.771 11.533 -27.072 1.00 96.88 185 ARG A C 1
ATOM 1431 O O . ARG A 1 185 ? 29.481 11.897 -28.003 1.00 96.88 185 ARG A O 1
ATOM 1438 N N . GLN A 1 186 ? 29.238 11.386 -25.833 1.00 96.56 186 GLN A N 1
ATOM 1439 C CA . GLN A 1 186 ? 30.637 11.626 -25.457 1.00 96.56 186 GLN A CA 1
ATOM 1440 C C . GLN A 1 186 ? 31.591 10.603 -26.091 1.00 96.56 186 GLN A C 1
ATOM 1442 O O . GLN A 1 186 ? 32.693 10.962 -26.496 1.00 96.56 186 GLN A O 1
ATOM 1447 N N . ASN A 1 187 ? 31.146 9.354 -26.243 1.00 97.00 187 ASN A N 1
ATOM 1448 C CA . ASN A 1 187 ? 31.939 8.261 -26.814 1.00 97.00 187 ASN A CA 1
ATOM 1449 C C . ASN A 1 187 ? 31.763 8.093 -28.334 1.00 97.00 187 ASN A C 1
ATOM 1451 O O . ASN A 1 187 ? 32.243 7.115 -28.908 1.00 97.00 187 ASN A O 1
ATOM 1455 N N . ALA A 1 188 ? 31.077 9.022 -29.005 1.00 94.62 188 ALA A N 1
ATOM 1456 C CA . ALA A 1 188 ? 30.737 8.905 -30.420 1.00 94.62 188 ALA A CA 1
ATOM 1457 C C . ALA A 1 188 ? 31.967 8.933 -31.350 1.00 94.62 188 ALA A C 1
ATOM 1459 O O . ALA A 1 188 ? 31.926 8.374 -32.445 1.00 94.62 188 ALA A O 1
ATOM 1460 N N . GLY A 1 189 ? 33.075 9.559 -30.940 1.00 95.12 189 GLY A N 1
ATOM 1461 C CA . GLY A 1 189 ? 34.273 9.690 -31.773 1.00 95.12 189 GLY A CA 1
ATOM 1462 C C . GLY A 1 189 ? 33.959 10.379 -33.108 1.00 95.12 189 GLY A C 1
ATOM 1463 O O . GLY A 1 189 ? 33.557 11.538 -33.128 1.00 95.12 189 GLY A O 1
ATOM 1464 N N . ARG A 1 190 ? 34.128 9.660 -34.228 1.00 95.44 190 ARG A N 1
ATOM 1465 C CA . ARG A 1 190 ? 33.800 10.141 -35.588 1.00 95.44 190 ARG A CA 1
ATOM 1466 C C . ARG A 1 190 ? 32.369 9.804 -36.046 1.00 95.44 190 ARG A C 1
ATOM 1468 O O . ARG A 1 190 ? 32.039 10.047 -37.205 1.00 95.44 190 ARG A O 1
ATOM 1475 N N . LYS A 1 191 ? 31.527 9.214 -35.189 1.00 96.69 191 LYS A N 1
ATOM 1476 C CA . LYS A 1 191 ? 30.133 8.886 -35.530 1.00 96.69 191 LYS A CA 1
ATOM 1477 C C . LYS A 1 191 ? 29.311 10.162 -35.722 1.00 96.69 191 LYS A C 1
ATOM 1479 O O . LYS A 1 191 ? 29.482 11.145 -35.005 1.00 96.69 191 LYS A O 1
ATOM 1484 N N . THR A 1 192 ? 28.382 10.129 -36.673 1.00 95.88 192 THR A N 1
ATOM 1485 C CA . THR A 1 192 ? 27.414 11.215 -36.871 1.00 95.88 192 THR A CA 1
ATOM 1486 C C . THR A 1 192 ? 26.360 11.205 -35.759 1.00 95.88 192 THR A C 1
ATOM 1488 O O . THR A 1 192 ? 26.085 10.165 -35.159 1.00 95.88 192 THR A O 1
ATOM 1491 N N . LEU A 1 193 ? 25.711 12.348 -35.504 1.00 93.62 193 LEU A N 1
ATOM 1492 C CA . LEU A 1 193 ? 24.621 12.429 -34.518 1.00 93.62 193 LEU A CA 1
ATOM 1493 C C . LEU A 1 193 ? 23.461 11.474 -34.842 1.00 93.62 193 LEU A C 1
ATOM 1495 O O . LEU A 1 193 ? 22.842 10.943 -33.926 1.00 93.62 193 LEU A O 1
ATOM 1499 N N . ASN A 1 194 ? 23.211 11.199 -36.126 1.00 96.25 194 ASN A N 1
ATOM 1500 C CA . ASN A 1 194 ? 22.193 10.236 -36.551 1.00 96.25 194 ASN A CA 1
ATOM 1501 C C . ASN A 1 194 ? 22.562 8.799 -36.158 1.00 96.25 194 ASN A C 1
ATOM 1503 O O . ASN A 1 194 ? 21.694 8.053 -35.716 1.00 96.25 194 ASN A O 1
ATOM 1507 N N . ALA A 1 195 ? 23.842 8.421 -36.263 1.00 96.69 195 ALA A N 1
ATOM 1508 C CA . ALA A 1 195 ? 24.309 7.112 -35.807 1.00 96.69 195 ALA A CA 1
ATOM 1509 C C . ALA A 1 195 ? 24.175 6.971 -34.280 1.00 96.69 195 ALA A C 1
ATOM 1511 O O . ALA A 1 195 ? 23.697 5.950 -33.796 1.00 96.69 195 ALA A O 1
ATOM 1512 N N . VAL A 1 196 ? 24.506 8.024 -33.522 1.00 97.00 196 VAL A N 1
ATOM 1513 C CA . VAL A 1 196 ? 24.309 8.057 -32.059 1.00 97.00 196 VAL A CA 1
ATOM 1514 C C . VAL A 1 196 ? 22.825 7.964 -31.690 1.00 97.00 196 VAL A C 1
ATOM 1516 O O . VAL A 1 196 ? 22.469 7.264 -30.745 1.00 97.00 196 VAL A O 1
ATOM 1519 N N . ALA A 1 197 ? 21.952 8.652 -32.430 1.00 95.75 197 ALA A N 1
ATOM 1520 C CA . ALA A 1 197 ? 20.510 8.590 -32.214 1.00 95.75 197 ALA A CA 1
ATOM 1521 C C . ALA A 1 197 ? 19.961 7.176 -32.457 1.00 95.75 197 ALA A C 1
ATOM 1523 O O . ALA A 1 197 ? 19.200 6.686 -31.629 1.00 95.75 197 ALA A O 1
ATOM 1524 N N . ALA A 1 198 ? 20.395 6.503 -33.529 1.00 97.06 198 ALA A N 1
ATOM 1525 C CA . ALA A 1 198 ? 20.023 5.115 -33.804 1.00 97.06 198 ALA A CA 1
ATOM 1526 C C . ALA A 1 198 ? 20.486 4.165 -32.684 1.00 97.06 198 ALA A C 1
ATOM 1528 O O . ALA A 1 198 ? 19.675 3.420 -32.142 1.00 97.06 198 ALA A O 1
ATOM 1529 N N . GLU A 1 199 ? 21.748 4.270 -32.247 1.00 97.25 199 GLU A N 1
ATOM 1530 C CA . GLU A 1 199 ? 22.270 3.482 -31.115 1.00 97.25 199 GLU A CA 1
ATOM 1531 C C . GLU A 1 199 ? 21.491 3.740 -29.816 1.00 97.25 199 GLU A C 1
ATOM 1533 O O . GLU A 1 199 ? 21.300 2.841 -28.993 1.00 97.25 199 GLU A O 1
ATOM 1538 N N . PHE A 1 200 ? 21.013 4.969 -29.616 1.00 97.81 200 PHE A N 1
ATOM 1539 C CA . PHE A 1 200 ? 20.201 5.303 -28.456 1.00 97.81 200 PHE A CA 1
ATOM 1540 C C . PHE A 1 200 ? 18.769 4.754 -28.541 1.00 97.81 200 PHE A C 1
ATOM 1542 O O . PHE A 1 200 ? 18.211 4.386 -27.507 1.00 97.81 200 PHE A O 1
ATOM 1549 N N . GLU A 1 201 ? 18.162 4.665 -29.728 1.00 97.12 201 GLU A N 1
ATOM 1550 C CA . GLU A 1 201 ? 16.875 3.973 -29.898 1.00 97.12 201 GLU A CA 1
ATOM 1551 C C . GLU A 1 201 ? 16.987 2.491 -29.518 1.00 97.12 201 GLU A C 1
ATOM 1553 O O . GLU A 1 201 ? 16.154 2.002 -28.749 1.00 97.12 201 GLU A O 1
ATOM 1558 N N . ASP A 1 202 ? 18.061 1.817 -29.939 1.00 95.88 202 ASP A N 1
ATOM 1559 C CA . ASP A 1 202 ? 18.339 0.428 -29.554 1.00 95.88 202 ASP A CA 1
ATOM 1560 C C . ASP A 1 202 ? 18.518 0.297 -28.033 1.00 95.88 202 ASP A C 1
ATOM 1562 O O . ASP A 1 202 ? 17.922 -0.573 -27.390 1.00 95.88 202 ASP A O 1
ATOM 1566 N N . ALA A 1 203 ? 19.280 1.210 -27.419 1.00 96.00 203 ALA A N 1
ATOM 1567 C CA . ALA A 1 203 ? 19.458 1.243 -25.968 1.00 96.00 203 ALA A CA 1
ATOM 1568 C C . ALA A 1 203 ? 18.126 1.451 -25.223 1.00 96.00 203 ALA A C 1
ATOM 1570 O O . ALA A 1 203 ? 17.881 0.811 -24.196 1.00 96.00 203 ALA A O 1
ATOM 1571 N N . LYS A 1 204 ? 17.237 2.312 -25.739 1.00 96.19 204 LYS A N 1
ATOM 1572 C CA . LYS A 1 204 ? 15.893 2.512 -25.178 1.00 96.19 204 LYS A CA 1
ATOM 1573 C C . LYS A 1 204 ? 15.027 1.267 -25.308 1.00 96.19 204 LYS A C 1
ATOM 1575 O O . LYS A 1 204 ? 14.298 0.975 -24.363 1.00 96.19 204 LYS A O 1
ATOM 1580 N N . ALA A 1 205 ? 15.084 0.552 -26.431 1.00 95.19 205 ALA A N 1
ATOM 1581 C CA . ALA A 1 205 ? 14.331 -0.688 -26.617 1.00 95.19 205 ALA A CA 1
ATOM 1582 C C . ALA A 1 205 ? 14.723 -1.725 -25.552 1.00 95.19 205 ALA A C 1
ATOM 1584 O O . ALA A 1 205 ? 13.870 -2.161 -24.781 1.00 95.19 205 ALA A O 1
ATOM 1585 N N . VAL A 1 206 ? 16.026 -1.982 -25.391 1.00 94.50 206 VAL A N 1
ATOM 1586 C CA . VAL A 1 206 ? 16.548 -2.891 -24.352 1.00 94.50 206 VAL A CA 1
ATOM 1587 C C . VAL A 1 206 ? 16.136 -2.441 -22.945 1.00 94.50 206 VAL A C 1
ATOM 1589 O O . VAL A 1 206 ? 15.763 -3.258 -22.101 1.00 94.50 206 VAL A O 1
ATOM 1592 N N . PHE A 1 207 ? 16.177 -1.134 -22.673 1.00 96.00 207 PHE A N 1
ATOM 1593 C CA . PHE A 1 207 ? 15.780 -0.589 -21.375 1.00 96.00 207 PHE A CA 1
ATOM 1594 C C . PHE A 1 207 ? 14.277 -0.756 -21.092 1.00 96.00 207 PHE A C 1
ATOM 1596 O O . PHE A 1 207 ? 13.891 -1.070 -19.961 1.00 96.00 207 PHE A O 1
ATOM 1603 N N . ARG A 1 208 ? 13.421 -0.570 -22.104 1.00 95.62 208 ARG A N 1
ATOM 1604 C CA . ARG A 1 208 ? 11.971 -0.797 -21.998 1.00 95.62 208 ARG A CA 1
ATOM 1605 C C . ARG A 1 208 ? 11.662 -2.271 -21.764 1.00 95.62 208 ARG A C 1
ATOM 1607 O O . ARG A 1 208 ? 10.885 -2.563 -20.862 1.00 95.62 208 ARG A O 1
ATOM 1614 N N . ASP A 1 209 ? 12.319 -3.181 -22.476 1.00 92.50 209 ASP A N 1
ATOM 1615 C CA . ASP A 1 209 ? 12.134 -4.624 -22.292 1.00 92.50 209 ASP A CA 1
ATOM 1616 C C . ASP A 1 209 ? 12.497 -5.055 -20.866 1.00 92.50 209 ASP A C 1
ATOM 1618 O O . ASP A 1 209 ? 11.719 -5.733 -20.189 1.00 92.50 209 ASP A O 1
ATOM 1622 N N . ALA A 1 210 ? 13.633 -4.573 -20.349 1.00 93.50 210 ALA A N 1
ATOM 1623 C CA . ALA A 1 210 ? 14.038 -4.823 -18.969 1.00 93.50 210 ALA A CA 1
ATOM 1624 C C . ALA A 1 210 ? 13.018 -4.278 -17.948 1.00 93.50 210 ALA A C 1
ATOM 1626 O O . ALA A 1 210 ? 12.727 -4.938 -16.945 1.00 93.50 210 ALA A O 1
ATOM 1627 N N . ARG A 1 211 ? 12.436 -3.093 -18.200 1.00 95.38 211 ARG A N 1
ATOM 1628 C CA . ARG A 1 211 ? 11.347 -2.549 -17.371 1.00 95.38 211 ARG A CA 1
ATOM 1629 C C . ARG A 1 211 ? 10.090 -3.401 -17.435 1.00 95.38 211 ARG A C 1
ATOM 1631 O O . ARG A 1 211 ? 9.511 -3.625 -16.382 1.00 95.38 211 ARG A O 1
ATOM 1638 N N . THR A 1 212 ? 9.681 -3.877 -18.607 1.00 93.62 212 THR A N 1
ATOM 1639 C CA . THR A 1 212 ? 8.490 -4.728 -18.763 1.00 93.62 212 THR A CA 1
ATOM 1640 C C . THR A 1 212 ? 8.624 -6.008 -17.940 1.00 93.62 212 THR A C 1
ATOM 1642 O O . THR A 1 212 ? 7.697 -6.385 -17.226 1.00 93.62 212 THR A O 1
ATOM 1645 N N . VAL A 1 213 ? 9.806 -6.634 -17.945 1.00 91.12 213 VAL A N 1
ATOM 1646 C CA . VAL A 1 213 ? 10.092 -7.810 -17.103 1.00 91.12 213 VAL A CA 1
ATOM 1647 C C . VAL A 1 213 ? 10.037 -7.459 -15.611 1.00 91.12 213 VAL A C 1
ATOM 1649 O O . VAL A 1 213 ? 9.430 -8.187 -14.822 1.00 91.12 213 VAL A O 1
ATOM 1652 N N . LYS A 1 214 ? 10.635 -6.329 -15.207 1.00 94.12 214 LYS A N 1
ATOM 1653 C CA . LYS A 1 214 ? 10.588 -5.842 -13.816 1.00 94.12 214 LYS A CA 1
ATOM 1654 C C . LYS A 1 214 ? 9.153 -5.545 -13.366 1.00 94.12 214 LYS A C 1
ATOM 1656 O O . LYS A 1 214 ? 8.787 -5.903 -12.250 1.00 94.12 214 LYS A O 1
ATOM 1661 N N . ASP A 1 215 ? 8.355 -4.919 -14.223 1.00 95.12 215 ASP A N 1
ATOM 1662 C CA . ASP A 1 215 ? 6.955 -4.586 -13.967 1.00 95.12 215 ASP A CA 1
ATOM 1663 C C . ASP A 1 215 ? 6.108 -5.846 -13.787 1.00 95.12 215 ASP A C 1
ATOM 1665 O O . ASP A 1 215 ? 5.441 -6.008 -12.768 1.00 95.12 215 ASP A O 1
ATOM 1669 N N . ALA A 1 216 ? 6.228 -6.803 -14.711 1.00 90.44 216 ALA A N 1
ATOM 1670 C CA . ALA A 1 216 ? 5.539 -8.085 -14.621 1.00 90.44 216 ALA A CA 1
ATOM 1671 C C . ALA A 1 216 ? 5.899 -8.846 -13.331 1.00 90.44 216 ALA A C 1
ATOM 1673 O O . ALA A 1 216 ? 5.024 -9.424 -12.680 1.00 90.44 216 ALA A O 1
ATOM 1674 N N . ARG A 1 217 ? 7.172 -8.796 -12.909 1.00 89.25 217 ARG A N 1
ATOM 1675 C CA . ARG A 1 217 ? 7.606 -9.351 -11.618 1.00 89.25 217 ARG A CA 1
ATOM 1676 C C . ARG A 1 217 ? 6.926 -8.647 -10.440 1.00 89.25 217 ARG A C 1
ATOM 1678 O O . ARG A 1 217 ? 6.446 -9.332 -9.540 1.00 89.25 217 ARG A O 1
ATOM 1685 N N . LEU A 1 218 ? 6.859 -7.314 -10.434 1.00 92.88 218 LEU A N 1
ATOM 1686 C CA . LEU A 1 218 ? 6.194 -6.554 -9.367 1.00 92.88 218 LEU A CA 1
ATOM 1687 C C . LEU A 1 218 ? 4.692 -6.846 -9.302 1.00 92.88 218 LEU A C 1
ATOM 1689 O O . LEU A 1 218 ? 4.169 -7.046 -8.207 1.00 92.88 218 LEU A O 1
ATOM 1693 N N . VAL A 1 219 ? 4.014 -6.942 -10.449 1.00 92.25 219 VAL A N 1
ATOM 1694 C CA . VAL A 1 219 ? 2.601 -7.348 -10.516 1.00 92.25 219 VAL A CA 1
ATOM 1695 C C . VAL A 1 219 ? 2.415 -8.726 -9.884 1.00 92.25 219 VAL A C 1
ATOM 1697 O O . VAL A 1 219 ? 1.524 -8.899 -9.057 1.00 92.25 219 VAL A O 1
ATOM 1700 N N . ARG A 1 220 ? 3.273 -9.699 -10.211 1.00 87.81 220 ARG A N 1
ATOM 1701 C CA . ARG A 1 220 ? 3.208 -11.051 -9.636 1.00 87.81 220 ARG A CA 1
ATOM 1702 C C . ARG A 1 220 ? 3.396 -11.045 -8.119 1.00 87.81 220 ARG A C 1
ATOM 1704 O O . ARG A 1 220 ? 2.584 -11.634 -7.412 1.00 87.81 220 ARG A O 1
ATOM 1711 N N . ILE A 1 221 ? 4.422 -10.352 -7.619 1.00 89.94 221 ILE A N 1
ATOM 1712 C CA . ILE A 1 221 ? 4.673 -10.221 -6.174 1.00 89.94 221 ILE A CA 1
ATOM 1713 C C . ILE A 1 221 ? 3.470 -9.567 -5.485 1.00 89.94 221 ILE A C 1
ATOM 1715 O O . ILE A 1 221 ? 3.037 -10.022 -4.429 1.00 89.94 221 ILE A O 1
ATOM 1719 N N . GLN A 1 222 ? 2.893 -8.522 -6.087 1.00 92.62 222 GLN A N 1
ATOM 1720 C CA . GLN A 1 222 ? 1.734 -7.832 -5.526 1.00 92.62 222 GLN A CA 1
ATOM 1721 C C . GLN A 1 222 ? 0.511 -8.747 -5.470 1.00 92.62 222 GLN A C 1
ATOM 1723 O O . GLN A 1 222 ? -0.136 -8.816 -4.427 1.00 92.62 222 GLN A O 1
ATOM 1728 N N . LYS A 1 223 ? 0.224 -9.477 -6.556 1.00 90.50 223 LYS A N 1
ATOM 1729 C CA . LYS A 1 223 ? -0.864 -10.460 -6.608 1.00 90.50 223 LYS A CA 1
ATOM 1730 C C . LYS A 1 223 ? -0.696 -11.526 -5.529 1.00 90.50 223 LYS A C 1
ATOM 1732 O O . LYS A 1 223 ? -1.610 -11.691 -4.732 1.00 90.50 223 LYS A O 1
ATOM 1737 N N . ARG A 1 224 ? 0.478 -12.154 -5.418 1.00 87.94 224 ARG A N 1
ATOM 1738 C CA . ARG A 1 224 ? 0.766 -13.162 -4.380 1.00 87.94 224 ARG A CA 1
ATOM 1739 C C . ARG A 1 224 ? 0.614 -12.612 -2.969 1.00 87.94 224 ARG A C 1
ATOM 1741 O O . ARG A 1 224 ? 0.005 -13.244 -2.113 1.00 87.94 224 ARG A O 1
ATOM 1748 N N . ARG A 1 225 ? 1.124 -11.405 -2.723 1.00 91.31 225 ARG A N 1
ATOM 1749 C CA . ARG A 1 225 ? 1.030 -10.765 -1.410 1.00 91.31 225 ARG A CA 1
ATOM 1750 C C . ARG A 1 225 ? -0.411 -10.430 -1.032 1.00 91.31 225 ARG A C 1
ATOM 1752 O O . ARG A 1 225 ? -0.763 -10.549 0.132 1.00 91.31 225 ARG A O 1
ATOM 1759 N N . VAL A 1 226 ? -1.238 -10.002 -1.982 1.00 93.12 226 VAL A N 1
ATOM 1760 C CA . VAL A 1 226 ? -2.609 -9.540 -1.714 1.00 93.12 226 VAL A CA 1
ATOM 1761 C C . VAL A 1 226 ? -3.622 -10.688 -1.753 1.00 93.12 226 VAL A C 1
ATOM 1763 O O . VAL A 1 226 ? -4.444 -10.820 -0.849 1.00 93.12 226 VAL A O 1
ATOM 1766 N N . LEU A 1 227 ? -3.566 -11.517 -2.792 1.00 90.19 227 LEU A N 1
ATOM 1767 C CA . LEU A 1 227 ? -4.512 -12.605 -3.030 1.00 90.19 227 LEU A CA 1
ATOM 1768 C C . LEU A 1 227 ? -4.085 -13.928 -2.385 1.00 90.19 227 LEU A C 1
ATOM 1770 O O . LEU A 1 227 ? -4.935 -14.785 -2.163 1.00 90.19 227 LEU A O 1
ATOM 1774 N N . GLY A 1 228 ? -2.798 -14.077 -2.072 1.00 86.38 228 GLY A N 1
ATOM 1775 C CA . GLY A 1 228 ? -2.193 -15.339 -1.661 1.00 86.38 228 GLY A CA 1
ATOM 1776 C C . GLY A 1 228 ? -1.772 -16.188 -2.857 1.00 86.38 228 GLY A C 1
ATOM 1777 O O . GLY A 1 228 ? -2.296 -16.029 -3.955 1.00 86.38 228 GLY A O 1
ATOM 1778 N N . ALA A 1 229 ? -0.818 -17.092 -2.634 1.00 71.19 229 ALA A N 1
ATOM 1779 C CA . ALA A 1 229 ? -0.468 -18.136 -3.591 1.00 71.19 229 ALA A CA 1
ATOM 1780 C C . ALA A 1 229 ? -1.116 -19.464 -3.153 1.00 71.19 229 ALA A C 1
ATOM 1782 O O . ALA A 1 229 ? -1.155 -19.751 -1.949 1.00 71.19 229 ALA A O 1
ATOM 1783 N N . PRO A 1 230 ? -1.600 -20.302 -4.084 1.00 60.62 230 PRO A N 1
ATOM 1784 C CA . PRO A 1 230 ? -1.964 -21.671 -3.762 1.00 60.62 230 PRO A CA 1
ATOM 1785 C C . PRO A 1 230 ? -0.733 -22.415 -3.224 1.00 60.62 230 PRO A C 1
ATOM 1787 O O . PRO A 1 230 ? 0.357 -22.328 -3.790 1.00 60.62 230 PRO A O 1
ATOM 1790 N N . VAL A 1 231 ? -0.921 -23.172 -2.138 1.00 53.75 231 VAL A N 1
ATOM 1791 C CA . VAL A 1 231 ? 0.140 -23.885 -1.391 1.00 53.75 231 VAL A CA 1
ATOM 1792 C C . VAL A 1 231 ? 1.043 -24.737 -2.298 1.00 53.75 231 VAL A C 1
ATOM 1794 O O . VAL A 1 231 ? 2.234 -24.861 -2.033 1.00 53.75 231 VAL A O 1
ATOM 1797 N N . LEU A 1 232 ? 0.513 -25.232 -3.422 1.00 52.62 232 LEU A N 1
ATOM 1798 C CA . LEU A 1 232 ? 1.230 -26.068 -4.390 1.00 52.62 232 LEU A CA 1
ATOM 1799 C C . LEU A 1 232 ? 2.439 -25.385 -5.062 1.00 52.62 232 LEU A C 1
ATOM 1801 O O . LEU A 1 232 ? 3.305 -26.078 -5.585 1.00 52.62 232 LEU A O 1
ATOM 1805 N N . LEU A 1 233 ? 2.528 -24.049 -5.049 1.00 52.03 233 LEU A N 1
ATOM 1806 C CA . LEU A 1 233 ? 3.661 -23.304 -5.620 1.00 52.03 233 LEU A CA 1
ATOM 1807 C C . LEU A 1 233 ? 4.667 -22.808 -4.567 1.00 52.03 233 LEU A C 1
ATOM 1809 O O . LEU A 1 233 ? 5.726 -22.297 -4.931 1.00 52.03 233 LEU A O 1
ATOM 1813 N N . ALA A 1 234 ? 4.358 -22.944 -3.274 1.00 50.53 234 ALA A N 1
ATOM 1814 C CA . ALA A 1 234 ? 5.150 -22.361 -2.189 1.00 50.53 234 ALA A CA 1
ATOM 1815 C C . ALA A 1 234 ? 6.356 -23.221 -1.757 1.00 50.53 234 ALA A C 1
ATOM 1817 O O . ALA A 1 234 ? 7.254 -22.716 -1.089 1.00 50.53 234 ALA A O 1
ATOM 1818 N N . GLU A 1 235 ? 6.415 -24.500 -2.144 1.00 50.16 235 GLU A N 1
ATOM 1819 C CA . GLU A 1 235 ? 7.403 -25.454 -1.609 1.00 50.16 235 GLU A CA 1
ATOM 1820 C C . GLU A 1 235 ? 8.830 -25.309 -2.170 1.00 50.16 235 GLU A C 1
ATOM 1822 O O . GLU A 1 235 ? 9.747 -25.938 -1.646 1.00 50.16 235 GLU A O 1
ATOM 1827 N N . LYS A 1 236 ? 9.072 -24.495 -3.210 1.00 53.31 236 LYS A N 1
ATOM 1828 C CA . LYS A 1 236 ? 10.340 -24.576 -3.967 1.00 53.31 236 LYS A CA 1
ATOM 1829 C C . LYS A 1 236 ? 11.298 -23.385 -3.866 1.00 53.31 236 LYS A C 1
ATOM 1831 O O . LYS A 1 236 ? 12.376 -23.450 -4.452 1.00 53.31 236 LYS A O 1
ATOM 1836 N N . THR A 1 237 ? 10.980 -22.316 -3.131 1.00 50.22 237 THR A N 1
ATOM 1837 C CA . THR A 1 237 ? 11.865 -21.134 -3.058 1.00 50.22 237 THR A CA 1
ATOM 1838 C C . THR A 1 237 ? 12.046 -20.607 -1.635 1.00 50.22 237 THR A C 1
ATOM 1840 O O . THR A 1 237 ? 11.090 -20.158 -1.010 1.00 50.22 237 THR A O 1
ATOM 1843 N N . ASN A 1 238 ? 13.295 -20.590 -1.153 1.00 50.34 238 ASN A N 1
ATOM 1844 C CA . ASN A 1 238 ? 13.700 -20.078 0.168 1.00 50.34 238 ASN A CA 1
ATOM 1845 C C . ASN A 1 238 ? 13.415 -18.572 0.396 1.00 50.34 238 ASN A C 1
ATOM 1847 O O . ASN A 1 238 ? 13.471 -18.117 1.536 1.00 50.34 238 ASN A O 1
ATOM 1851 N N . ASP A 1 239 ? 13.037 -17.814 -0.641 1.00 52.22 239 ASP A N 1
ATOM 1852 C CA . ASP A 1 239 ? 12.642 -16.393 -0.548 1.00 52.22 239 ASP A CA 1
ATOM 1853 C C . ASP A 1 239 ? 11.179 -16.181 -0.080 1.00 52.22 239 ASP A C 1
ATOM 1855 O O . ASP A 1 239 ? 10.690 -15.054 0.012 1.00 52.22 239 ASP A O 1
ATOM 1859 N N . ALA A 1 240 ? 10.464 -17.260 0.268 1.00 51.41 240 ALA A N 1
ATOM 1860 C CA . ALA A 1 240 ? 9.031 -17.274 0.591 1.00 51.41 240 ALA A CA 1
ATOM 1861 C C . ALA A 1 240 ? 8.592 -16.379 1.773 1.00 51.41 240 ALA A C 1
ATOM 1863 O O . ALA A 1 240 ? 7.398 -16.131 1.945 1.00 51.41 240 ALA A O 1
ATOM 1864 N N . ARG A 1 241 ? 9.522 -15.870 2.596 1.00 48.81 241 ARG A N 1
ATOM 1865 C CA . ARG A 1 241 ? 9.186 -14.966 3.711 1.00 48.81 241 ARG A CA 1
ATOM 1866 C C . ARG A 1 241 ? 8.821 -13.547 3.262 1.00 48.81 241 ARG A C 1
ATOM 1868 O O . ARG A 1 241 ? 7.976 -12.934 3.910 1.00 48.81 241 ARG A O 1
ATOM 1875 N N . GLU A 1 242 ? 9.413 -13.027 2.184 1.00 48.44 242 GLU A N 1
ATOM 1876 C CA . GLU A 1 242 ? 9.094 -11.678 1.673 1.00 48.44 242 GLU A CA 1
ATOM 1877 C C . GLU A 1 242 ? 7.857 -11.663 0.758 1.00 48.44 242 GLU A C 1
ATOM 1879 O O . GLU A 1 242 ? 7.171 -10.644 0.660 1.00 48.44 242 GLU A O 1
ATOM 1884 N N . GLU A 1 243 ? 7.512 -12.808 0.160 1.00 62.00 243 GLU A N 1
ATOM 1885 C CA . GLU A 1 243 ? 6.291 -13.014 -0.640 1.00 62.00 243 GLU A CA 1
ATOM 1886 C C . GLU A 1 243 ? 5.113 -13.560 0.189 1.00 62.00 243 GLU A C 1
ATOM 1888 O O . GLU A 1 243 ? 4.146 -14.092 -0.359 1.00 62.00 243 GLU A O 1
ATOM 1893 N N . ALA A 1 244 ? 5.172 -13.435 1.519 1.00 77.12 244 ALA A N 1
ATOM 1894 C CA . ALA A 1 244 ? 4.128 -13.936 2.399 1.00 77.12 244 ALA A CA 1
ATOM 1895 C C . ALA A 1 244 ? 2.782 -13.244 2.117 1.00 77.12 244 ALA A C 1
ATOM 1897 O O . ALA A 1 244 ? 2.673 -12.013 2.123 1.00 77.12 244 ALA A O 1
ATOM 1898 N N . TRP A 1 245 ? 1.752 -14.061 1.896 1.00 89.75 245 TRP A N 1
ATOM 1899 C CA . TRP A 1 245 ? 0.369 -13.615 1.772 1.00 89.75 245 TRP A CA 1
ATOM 1900 C C . TRP A 1 245 ? -0.040 -12.764 2.980 1.00 89.75 245 TRP A C 1
ATOM 1902 O O . TRP A 1 245 ? 0.065 -13.187 4.134 1.00 89.75 245 TRP A O 1
ATOM 1912 N N . ASP A 1 246 ? -0.526 -11.560 2.706 1.00 92.88 246 ASP A N 1
ATOM 1913 C CA . ASP A 1 246 ? -1.053 -10.631 3.688 1.00 92.88 246 ASP A CA 1
ATOM 1914 C C . ASP A 1 246 ? -2.579 -10.765 3.743 1.00 92.88 246 ASP A C 1
ATOM 1916 O O . ASP A 1 246 ? -3.331 -10.141 2.992 1.00 92.88 246 ASP A O 1
ATOM 1920 N N . TRP A 1 247 ? -3.039 -11.600 4.671 1.00 93.06 247 TRP A N 1
ATOM 1921 C CA . TRP A 1 247 ? -4.452 -11.920 4.878 1.00 93.06 247 TRP A CA 1
ATOM 1922 C C . TRP A 1 247 ? -5.337 -10.688 5.125 1.00 93.06 247 TRP A C 1
ATOM 1924 O O . TRP A 1 247 ? -6.550 -10.755 4.933 1.00 93.06 247 TRP A O 1
ATOM 1934 N N . ARG A 1 248 ? -4.761 -9.547 5.533 1.00 94.94 248 ARG A N 1
ATOM 1935 C CA . ARG A 1 248 ? -5.515 -8.341 5.904 1.00 94.94 248 ARG A CA 1
ATOM 1936 C C . ARG A 1 248 ? -6.306 -7.738 4.742 1.00 94.94 248 ARG A C 1
ATOM 1938 O O . ARG A 1 248 ? -7.305 -7.065 4.999 1.00 94.94 248 ARG A O 1
ATOM 1945 N N . TYR A 1 249 ? -5.894 -7.989 3.497 1.00 95.00 249 TYR A N 1
ATOM 1946 C CA . TYR A 1 249 ? -6.630 -7.576 2.293 1.00 95.00 249 TYR A CA 1
ATOM 1947 C C . TYR A 1 249 ? -7.808 -8.493 1.963 1.00 95.00 249 TYR A C 1
ATOM 1949 O O . TYR A 1 249 ? -8.607 -8.163 1.097 1.00 95.00 249 TYR A O 1
ATOM 1957 N N . THR A 1 250 ? -7.937 -9.633 2.638 1.00 93.56 250 THR A N 1
ATOM 1958 C CA . THR A 1 250 ? -9.041 -10.575 2.433 1.00 93.56 250 THR A CA 1
ATOM 1959 C C . THR A 1 250 ? -10.220 -10.209 3.334 1.00 93.56 250 THR A C 1
ATOM 1961 O O . THR A 1 250 ? -10.036 -9.716 4.452 1.00 93.56 250 THR A O 1
ATOM 1964 N N . ASN A 1 251 ? -11.442 -10.459 2.856 1.00 93.75 251 ASN A N 1
ATOM 1965 C CA . ASN A 1 251 ? -12.644 -10.319 3.673 1.00 93.75 251 ASN A CA 1
ATOM 1966 C C . ASN A 1 251 ? -12.592 -11.264 4.875 1.00 93.75 251 ASN A C 1
ATOM 1968 O O . ASN A 1 251 ? -12.293 -12.452 4.742 1.00 93.75 251 ASN A O 1
ATOM 1972 N N . ARG A 1 252 ? -12.937 -10.738 6.045 1.00 94.44 252 ARG A N 1
ATOM 1973 C CA . ARG A 1 252 ? -12.920 -11.460 7.317 1.00 94.44 252 ARG A CA 1
ATOM 1974 C C . ARG A 1 252 ? -14.198 -11.202 8.109 1.00 94.44 252 ARG A C 1
ATOM 1976 O O . ARG A 1 252 ? -14.811 -10.152 7.910 1.00 94.44 252 ARG A O 1
ATOM 1983 N N . PRO A 1 253 ? -14.603 -12.140 8.978 1.00 96.19 253 PRO A N 1
ATOM 1984 C CA . PRO A 1 253 ? -15.800 -11.969 9.787 1.00 96.19 253 PRO A CA 1
ATOM 1985 C C . PRO A 1 253 ? -15.578 -10.919 10.879 1.00 96.19 253 PRO A C 1
ATOM 1987 O O . PRO A 1 253 ? -14.483 -10.828 11.441 1.00 96.19 253 PRO A O 1
ATOM 1990 N N . CYS A 1 254 ? -16.624 -10.163 11.201 1.00 97.50 254 CYS A N 1
ATOM 1991 C CA . CYS A 1 254 ? -16.694 -9.365 12.424 1.00 97.50 254 CYS A CA 1
ATOM 1992 C C . CYS A 1 254 ? -16.474 -10.250 13.664 1.00 97.50 254 CYS A C 1
ATOM 1994 O O . CYS A 1 254 ? -16.905 -11.401 13.688 1.00 97.50 254 CYS A O 1
ATOM 1996 N N . THR A 1 255 ? -15.795 -9.730 14.691 1.00 97.31 255 THR A N 1
ATOM 1997 C CA . THR A 1 255 ? -15.562 -10.472 15.944 1.00 97.31 255 THR A CA 1
ATOM 1998 C C . THR A 1 255 ? -16.681 -10.331 16.971 1.00 97.31 255 THR A C 1
ATOM 2000 O O . THR A 1 255 ? -16.673 -11.034 17.979 1.00 97.31 255 THR A O 1
ATOM 2003 N N . THR A 1 256 ? -17.665 -9.461 16.736 1.00 97.00 256 THR A N 1
ATOM 2004 C CA . THR A 1 256 ? -18.856 -9.366 17.588 1.00 97.00 256 THR A CA 1
ATOM 2005 C C . THR A 1 256 ? -19.695 -10.638 17.459 1.00 97.00 256 THR A C 1
ATOM 2007 O O . THR A 1 256 ? -20.058 -11.031 16.355 1.00 97.00 256 THR A O 1
ATOM 2010 N N . SER A 1 257 ? -20.055 -11.259 18.584 1.00 94.56 257 SER A N 1
ATOM 2011 C CA . SER A 1 257 ? -20.726 -12.570 18.629 1.00 94.56 257 SER A CA 1
ATOM 2012 C C . SER A 1 257 ? -22.085 -12.632 17.920 1.00 94.56 257 SER A C 1
ATOM 2014 O O . SER A 1 257 ? -22.471 -13.692 17.436 1.00 94.56 257 SER A O 1
ATOM 2016 N N . SER A 1 258 ? -22.812 -11.517 17.854 1.00 95.75 258 SER A N 1
ATOM 2017 C CA . SER A 1 258 ? -24.109 -11.404 17.176 1.00 95.75 258 SER A CA 1
ATOM 2018 C C . SER A 1 258 ? -24.008 -10.936 15.719 1.00 95.75 258 SER A C 1
ATOM 2020 O O . SER A 1 258 ? -25.030 -10.847 15.039 1.00 95.75 258 SER A O 1
ATOM 2022 N N . CYS A 1 259 ? -22.805 -10.620 15.229 1.00 96.88 259 CYS A N 1
ATOM 2023 C CA . CYS A 1 259 ? -22.595 -10.054 13.902 1.00 96.88 259 CYS A CA 1
ATOM 2024 C C . CYS A 1 259 ? -22.042 -11.102 12.930 1.00 96.88 259 CYS A C 1
ATOM 2026 O O . CYS A 1 259 ? -21.034 -11.747 13.197 1.00 96.88 259 CYS A O 1
ATOM 2028 N N . ASN A 1 260 ? -22.675 -11.220 11.760 1.00 95.25 260 ASN A N 1
ATOM 2029 C CA . ASN A 1 260 ? -22.275 -12.154 10.701 1.00 95.25 260 ASN A CA 1
ATOM 2030 C C . ASN A 1 260 ? -21.666 -11.453 9.474 1.00 95.25 260 ASN A C 1
ATOM 2032 O O . ASN A 1 260 ? -21.500 -12.069 8.420 1.00 95.25 260 ASN A O 1
ATOM 2036 N N . GLU A 1 261 ? -21.353 -10.161 9.577 1.00 95.69 261 GLU A N 1
ATOM 2037 C CA . GLU A 1 261 ? -20.819 -9.388 8.458 1.00 95.69 261 GLU A CA 1
ATOM 2038 C C . GLU A 1 261 ? -19.369 -9.765 8.135 1.00 95.69 261 GLU A C 1
ATOM 2040 O O . GLU A 1 261 ? -18.529 -9.945 9.022 1.00 95.69 261 GLU A O 1
ATOM 2045 N N . TYR A 1 262 ? -19.067 -9.831 6.837 1.00 94.56 262 TYR A N 1
ATOM 2046 C CA . TYR A 1 262 ? -17.713 -9.975 6.314 1.00 94.56 262 TYR A CA 1
ATOM 2047 C C . TYR A 1 262 ? -17.270 -8.665 5.686 1.00 94.56 262 TYR A C 1
ATOM 2049 O O . TYR A 1 262 ? -17.977 -8.090 4.863 1.00 94.56 262 TYR A O 1
ATOM 2057 N N . TYR A 1 263 ? -16.077 -8.214 6.041 1.00 95.62 263 TYR A N 1
ATOM 2058 C CA . TYR A 1 263 ? -15.568 -6.925 5.598 1.00 95.62 263 TYR A CA 1
ATOM 2059 C C . TYR A 1 263 ? -14.044 -6.949 5.517 1.00 95.62 263 TYR A C 1
ATOM 2061 O O . TYR A 1 263 ? -13.375 -7.888 5.957 1.00 95.62 263 TYR A O 1
ATOM 2069 N N . THR A 1 264 ? -13.479 -5.874 4.983 1.00 95.44 264 THR A N 1
ATOM 2070 C CA . THR A 1 264 ? -12.062 -5.570 5.143 1.00 95.44 264 THR A CA 1
ATOM 2071 C C . THR A 1 264 ? -11.854 -4.059 5.229 1.00 95.44 264 THR A C 1
ATOM 2073 O O . THR A 1 264 ? -12.388 -3.319 4.392 1.00 95.44 264 THR A O 1
ATOM 2076 N N . PRO A 1 265 ? -11.037 -3.572 6.184 1.00 96.69 265 PRO A N 1
ATOM 2077 C CA . PRO A 1 265 ? -10.640 -2.171 6.270 1.00 96.69 265 PRO A CA 1
ATOM 2078 C C . PRO A 1 265 ? -9.893 -1.668 5.046 1.00 96.69 265 PRO A C 1
ATOM 2080 O O . PRO A 1 265 ? -9.664 -0.475 4.935 1.00 96.69 265 PRO A O 1
ATOM 2083 N N . TYR A 1 266 ? -9.444 -2.555 4.159 1.00 97.06 266 TYR A N 1
ATOM 2084 C CA . TYR A 1 266 ? -8.712 -2.170 2.960 1.00 97.06 266 TYR A CA 1
ATOM 2085 C C . TYR A 1 266 ? -9.610 -1.945 1.745 1.00 97.06 266 TYR A C 1
ATOM 2087 O O . TYR A 1 266 ? -9.123 -1.498 0.712 1.00 97.06 266 TYR A O 1
ATOM 2095 N N . SER A 1 267 ? -10.918 -2.187 1.857 1.00 96.12 267 SER A N 1
ATOM 2096 C CA . SER A 1 267 ? -11.880 -1.822 0.815 1.00 96.12 267 SER A CA 1
ATOM 2097 C C . SER A 1 267 ? -11.937 -0.299 0.620 1.00 96.12 267 SER A C 1
ATOM 2099 O O . SER A 1 267 ? -11.780 0.470 1.569 1.00 96.12 267 SER A O 1
ATOM 2101 N N . ASN A 1 268 ? -12.169 0.159 -0.616 1.00 95.38 268 ASN A N 1
ATOM 2102 C CA . ASN A 1 268 ? -12.122 1.596 -0.942 1.00 95.38 268 ASN A CA 1
ATOM 2103 C C . ASN A 1 268 ? -13.100 2.433 -0.100 1.00 95.38 268 ASN A C 1
ATOM 2105 O O . ASN A 1 268 ? -12.756 3.540 0.300 1.00 95.38 268 ASN A O 1
ATOM 2109 N N . HIS A 1 269 ? -14.285 1.892 0.198 1.00 94.06 269 HIS A N 1
ATOM 2110 C CA . HIS A 1 269 ? -15.324 2.587 0.959 1.00 94.06 269 HIS A CA 1
ATOM 2111 C C . HIS A 1 269 ? -15.085 2.576 2.481 1.00 94.06 269 HIS A C 1
ATOM 2113 O O . HIS A 1 269 ? -15.636 3.424 3.172 1.00 94.06 269 HIS A O 1
ATOM 2119 N N . LEU A 1 270 ? -14.244 1.673 3.011 1.00 96.00 270 LEU A N 1
ATOM 2120 C CA . LEU A 1 270 ? -13.964 1.578 4.455 1.00 96.00 270 LEU A CA 1
ATOM 2121 C C . LEU A 1 270 ? -12.574 2.069 4.855 1.00 96.00 270 LEU A C 1
ATOM 2123 O O . LEU A 1 270 ? -12.334 2.335 6.032 1.00 96.00 270 LEU A O 1
ATOM 2127 N N . TYR A 1 271 ? -11.644 2.204 3.909 1.00 96.00 271 TYR A N 1
ATOM 2128 C CA . TYR A 1 271 ? -10.258 2.536 4.236 1.00 96.00 271 TYR A CA 1
ATOM 2129 C C . TYR A 1 271 ? -10.116 3.855 4.990 1.00 96.00 271 TYR A C 1
ATOM 2131 O O . TYR A 1 271 ? -9.367 3.919 5.963 1.00 96.00 271 TYR A O 1
ATOM 2139 N N . ALA A 1 272 ? -10.855 4.891 4.588 1.00 95.19 272 ALA A N 1
ATOM 2140 C CA . ALA A 1 272 ? -10.857 6.162 5.304 1.00 95.19 272 ALA A CA 1
ATOM 2141 C C . ALA A 1 272 ? -11.431 6.010 6.723 1.00 95.19 272 ALA A C 1
ATOM 2143 O O . ALA A 1 272 ? -10.809 6.465 7.677 1.00 95.19 272 ALA A O 1
ATOM 2144 N N . PHE A 1 273 ? -12.548 5.292 6.876 1.00 95.44 273 PHE A N 1
ATOM 2145 C CA . PHE A 1 273 ? -13.205 5.071 8.167 1.00 95.44 273 PHE A CA 1
ATOM 2146 C C . PHE A 1 273 ? -12.247 4.491 9.221 1.00 95.44 273 PHE A C 1
ATOM 2148 O O . PHE A 1 273 ? -12.092 5.066 10.291 1.00 95.44 273 PHE A O 1
ATOM 2155 N N . TYR A 1 274 ? -11.503 3.425 8.907 1.00 96.25 274 TYR A N 1
ATOM 2156 C CA . TYR A 1 274 ? -10.565 2.814 9.868 1.00 96.25 274 TYR A CA 1
ATOM 2157 C C . TYR A 1 274 ? -9.240 3.575 10.045 1.00 96.25 274 TYR A C 1
ATOM 2159 O O . TYR A 1 274 ? -8.386 3.169 10.836 1.00 96.25 274 TYR A O 1
ATOM 2167 N N . ARG A 1 275 ? -9.010 4.648 9.282 1.00 94.81 275 ARG A N 1
ATOM 2168 C CA . ARG A 1 275 ? -7.768 5.443 9.310 1.00 94.81 275 ARG A CA 1
ATOM 2169 C C . ARG A 1 275 ? -7.991 6.883 9.750 1.00 94.81 275 ARG A C 1
ATOM 2171 O O . ARG A 1 275 ? -7.024 7.640 9.826 1.00 94.81 275 ARG A O 1
ATOM 2178 N N . THR A 1 276 ? -9.224 7.249 10.064 1.00 93.12 276 THR A N 1
ATOM 2179 C CA . THR A 1 276 ? -9.595 8.573 10.541 1.00 93.12 276 THR A CA 1
ATOM 2180 C C . THR A 1 276 ? -10.256 8.421 11.911 1.00 93.12 276 THR A C 1
ATOM 2182 O O . THR A 1 276 ? -11.107 7.548 12.072 1.00 93.12 276 THR A O 1
ATOM 2185 N N . PRO A 1 277 ? -9.870 9.226 12.916 1.00 91.19 277 PRO A N 1
ATOM 2186 C CA . PRO A 1 277 ? -10.592 9.258 14.182 1.00 91.19 277 PRO A CA 1
ATOM 2187 C C . PRO A 1 277 ? -12.060 9.620 13.944 1.00 91.19 277 PRO A C 1
ATOM 2189 O O . PRO A 1 277 ? -12.351 10.492 13.120 1.00 91.19 277 PRO A O 1
ATOM 2192 N N . LEU A 1 278 ? -12.985 8.981 14.658 1.00 86.75 278 LEU A N 1
ATOM 2193 C CA . LEU A 1 278 ? -14.403 9.316 14.525 1.00 86.75 278 LEU A CA 1
ATOM 2194 C C . LEU A 1 278 ? -14.638 10.729 15.054 1.00 86.75 278 LEU A C 1
ATOM 2196 O O . LEU A 1 278 ? -14.254 11.023 16.182 1.00 86.75 278 LEU A O 1
ATOM 2200 N N . ALA A 1 279 ? -15.295 11.583 14.263 1.00 80.50 279 ALA A N 1
ATOM 2201 C CA . ALA A 1 279 ? -15.489 13.003 14.577 1.00 80.50 279 ALA A CA 1
ATOM 2202 C C . ALA A 1 279 ? -16.213 13.251 15.911 1.00 80.50 279 ALA A C 1
ATOM 2204 O O . ALA A 1 279 ? -16.012 14.285 16.540 1.00 80.50 279 ALA A O 1
ATOM 2205 N N . GLN A 1 280 ? -17.053 12.304 16.329 1.00 75.94 280 GLN A N 1
ATOM 2206 C CA . GLN A 1 280 ? -17.809 12.369 17.578 1.00 75.94 280 GLN A CA 1
ATOM 2207 C C . GLN A 1 280 ? -16.984 11.921 18.789 1.00 75.94 280 GLN A C 1
ATOM 2209 O O . GLN A 1 280 ? -17.286 12.334 19.902 1.00 75.94 280 GLN A O 1
ATOM 2214 N N . THR A 1 281 ? -15.918 11.147 18.562 1.00 74.38 281 THR A N 1
ATOM 2215 C CA . THR A 1 281 ? -15.053 10.624 19.620 1.00 74.38 281 THR A CA 1
ATOM 2216 C C . THR A 1 281 ? -13.774 11.449 19.723 1.00 74.38 281 THR A C 1
ATOM 2218 O O . THR A 1 281 ? -13.155 11.834 18.730 1.00 74.38 281 THR A O 1
ATOM 2221 N N . SER A 1 282 ? -13.319 11.697 20.942 1.00 66.81 282 SER A N 1
ATOM 2222 C CA . SER A 1 282 ? -12.153 12.524 21.262 1.00 66.81 282 SER A CA 1
ATOM 2223 C C . SER A 1 282 ? -10.805 11.845 20.952 1.00 66.81 282 SER A C 1
ATOM 2225 O O . SER A 1 282 ? -9.963 11.733 21.838 1.00 66.81 282 SER A O 1
ATOM 2227 N N . SER A 1 283 ? -10.571 11.442 19.689 1.00 83.06 283 SER A N 1
ATOM 2228 C CA . SER A 1 283 ? -9.366 10.789 19.108 1.00 83.06 283 SER A CA 1
ATOM 2229 C C . SER A 1 283 ? -9.373 9.258 18.968 1.00 83.06 283 SER A C 1
ATOM 2231 O O . SER A 1 283 ? -8.322 8.665 18.712 1.00 83.06 283 SER A O 1
ATOM 2233 N N . LEU A 1 284 ? -10.519 8.590 19.102 1.00 90.06 284 LEU A N 1
ATOM 2234 C CA . LEU A 1 284 ? -10.565 7.132 18.990 1.00 90.06 284 LEU A CA 1
ATOM 2235 C C . LEU A 1 284 ? -10.661 6.702 17.525 1.00 90.06 284 LEU A C 1
ATOM 2237 O O . LEU A 1 284 ? -11.513 7.158 16.763 1.00 90.06 284 LEU A O 1
ATOM 2241 N N . PHE A 1 285 ? -9.778 5.786 17.137 1.00 93.94 285 PHE A N 1
ATOM 2242 C CA . PHE A 1 285 ? -9.898 5.082 15.868 1.00 93.94 285 PHE A CA 1
ATOM 2243 C C . PHE A 1 285 ? -10.885 3.915 16.019 1.00 93.94 285 PHE A C 1
ATOM 2245 O O . PHE A 1 285 ? -10.889 3.262 17.074 1.00 93.94 285 PHE A O 1
ATOM 2252 N N . PRO A 1 286 ? -11.690 3.619 14.983 1.00 96.06 286 PRO A N 1
ATOM 2253 C CA . PRO A 1 286 ? -12.486 2.400 14.944 1.00 96.06 286 PRO A CA 1
ATOM 2254 C C . PRO A 1 286 ? -11.587 1.164 15.012 1.00 96.06 286 PRO A C 1
ATOM 2256 O O . PRO A 1 286 ? -10.574 1.078 14.309 1.00 96.06 286 PRO A O 1
ATOM 2259 N N . GLN A 1 287 ? -11.955 0.181 15.832 1.00 96.38 287 GLN A N 1
ATOM 2260 C CA . GLN A 1 287 ? -11.206 -1.066 15.884 1.00 96.38 287 GLN A CA 1
ATOM 2261 C C . GLN A 1 287 ? -11.415 -1.887 14.610 1.00 96.38 287 GLN A C 1
ATOM 2263 O O . GLN A 1 287 ? -12.521 -2.294 14.264 1.00 96.38 287 GLN A O 1
ATOM 2268 N N . GLN A 1 288 ? -10.316 -2.209 13.932 1.00 96.94 288 GLN A N 1
ATOM 2269 C CA . GLN A 1 288 ? -10.336 -2.950 12.669 1.00 96.94 288 GLN A CA 1
ATOM 2270 C C . GLN A 1 288 ? -10.737 -4.432 12.785 1.00 96.94 288 GLN A C 1
ATOM 2272 O O . GLN A 1 288 ? -10.716 -5.120 11.762 1.00 96.94 288 GLN A O 1
ATOM 2277 N N . ILE A 1 289 ? -11.058 -4.935 13.983 1.00 97.50 289 ILE A N 1
ATOM 2278 C CA . ILE A 1 289 ? -11.594 -6.293 14.226 1.00 97.50 289 ILE A CA 1
ATOM 2279 C C . ILE A 1 289 ? -13.124 -6.362 14.112 1.00 97.50 289 ILE A C 1
ATOM 2281 O O . ILE A 1 289 ? -13.675 -7.443 13.904 1.00 97.50 289 ILE A O 1
ATOM 2285 N N . PHE A 1 290 ? -13.791 -5.207 14.130 1.00 98.06 290 PHE A N 1
ATOM 2286 C CA . PHE A 1 290 ? -15.230 -5.092 13.935 1.00 98.06 290 PHE A CA 1
ATOM 2287 C C . PHE A 1 290 ? -15.570 -4.559 12.547 1.00 98.06 290 PHE A C 1
ATOM 2289 O O . PHE A 1 290 ? -14.806 -3.772 11.983 1.00 98.06 290 PHE A O 1
ATOM 2296 N N . CYS A 1 291 ? -16.734 -4.947 12.018 1.00 97.56 291 CYS A N 1
ATOM 2297 C CA . CYS A 1 291 ? -17.338 -4.299 10.851 1.00 97.56 291 CYS A CA 1
ATOM 2298 C C . CYS A 1 291 ? -17.676 -2.824 11.160 1.00 97.56 291 CYS A C 1
ATOM 2300 O O . CYS A 1 291 ? -17.659 -2.442 12.330 1.00 97.56 291 CYS A O 1
ATOM 2302 N N . PRO A 1 292 ? -17.983 -1.977 10.161 1.00 96.56 292 PRO A N 1
ATOM 2303 C CA . PRO A 1 292 ? -18.160 -0.538 10.377 1.00 96.56 292 PRO A CA 1
ATOM 2304 C C . PRO A 1 292 ? -19.197 -0.203 11.456 1.00 96.56 292 PRO A C 1
ATOM 2306 O O . PRO A 1 292 ? -18.913 0.585 12.355 1.00 96.56 292 PRO A O 1
ATOM 2309 N N . THR A 1 293 ? -20.348 -0.879 11.426 1.00 96.62 293 THR A N 1
ATOM 2310 C CA . THR A 1 293 ? -21.443 -0.710 12.392 1.00 96.62 293 THR A CA 1
ATOM 2311 C C . THR A 1 293 ? -21.012 -1.076 13.813 1.00 96.62 293 THR A C 1
ATOM 2313 O O . THR A 1 293 ? -21.166 -0.286 14.743 1.00 96.62 293 THR A O 1
ATOM 2316 N N . CYS A 1 294 ? -20.421 -2.261 13.994 1.00 97.81 294 CYS A N 1
ATOM 2317 C CA . CYS A 1 294 ? -19.958 -2.725 15.302 1.00 97.81 294 CYS A CA 1
ATOM 2318 C C . CYS A 1 294 ? -18.761 -1.911 15.818 1.00 97.81 294 CYS A C 1
ATOM 2320 O O . CYS A 1 294 ? -18.659 -1.678 17.017 1.00 97.81 294 CYS A O 1
ATOM 2322 N N . ALA A 1 295 ? -17.876 -1.447 14.931 1.00 96.94 295 ALA A N 1
ATOM 2323 C CA . ALA A 1 295 ? -16.730 -0.615 15.288 1.00 96.94 295 ALA A CA 1
ATOM 2324 C C . ALA A 1 295 ? -17.166 0.773 15.771 1.00 96.94 295 ALA A C 1
ATOM 2326 O O . ALA A 1 295 ? -16.566 1.316 16.696 1.00 96.94 295 ALA A O 1
ATOM 2327 N N . GLN A 1 296 ? -18.206 1.343 15.154 1.00 95.56 296 GLN A N 1
ATOM 2328 C CA . GLN A 1 296 ? -18.803 2.593 15.608 1.00 95.56 296 GLN A CA 1
ATOM 2329 C C . GLN A 1 296 ? -19.451 2.418 16.987 1.00 95.56 296 GLN A C 1
ATOM 2331 O O . GLN A 1 296 ? -19.125 3.170 17.902 1.00 95.56 296 GLN A O 1
ATOM 2336 N N . ALA A 1 297 ? -20.287 1.389 17.158 1.00 95.94 297 ALA A N 1
ATOM 2337 C CA . ALA A 1 297 ? -20.932 1.100 18.438 1.00 95.94 297 ALA A CA 1
ATOM 2338 C C . ALA A 1 297 ? -19.916 0.833 19.566 1.00 95.94 297 ALA A C 1
ATOM 2340 O O . ALA A 1 297 ? -20.109 1.283 20.694 1.00 95.94 297 ALA A O 1
ATOM 2341 N N . GLU A 1 298 ? -18.810 0.139 19.274 1.00 96.62 298 GLU A N 1
ATOM 2342 C CA . GLU A 1 298 ? -17.732 -0.071 20.246 1.00 96.62 298 GLU A CA 1
ATOM 2343 C C . GLU A 1 298 ? -17.038 1.238 20.627 1.00 96.62 298 GLU A C 1
ATOM 2345 O O . GLU A 1 298 ? -16.823 1.489 21.812 1.00 96.62 298 GLU A O 1
ATOM 2350 N N . ALA A 1 299 ? -16.722 2.095 19.654 1.00 95.25 299 ALA A N 1
ATOM 2351 C CA . ALA A 1 299 ? -16.066 3.367 19.926 1.00 95.25 299 ALA A CA 1
ATOM 2352 C C . ALA A 1 299 ? -16.962 4.314 20.746 1.00 95.25 299 ALA A C 1
ATOM 2354 O O . ALA A 1 299 ? -16.480 4.939 21.692 1.00 95.25 299 ALA A O 1
ATOM 2355 N N . GLU A 1 300 ? -18.258 4.379 20.427 1.00 94.12 300 GLU A N 1
ATOM 2356 C CA . GLU A 1 300 ? -19.262 5.134 21.188 1.00 94.12 300 GLU A CA 1
ATOM 2357 C C . GLU A 1 300 ? -19.430 4.571 22.607 1.00 94.12 300 GLU A C 1
ATOM 2359 O O . GLU A 1 300 ? -19.420 5.327 23.580 1.00 94.12 300 GLU A O 1
ATOM 2364 N N . GLY A 1 301 ? -19.505 3.243 22.754 1.00 95.19 301 GLY A N 1
ATOM 2365 C CA . GLY A 1 301 ? -19.586 2.580 24.057 1.00 95.19 301 GLY A CA 1
ATOM 2366 C C . GLY A 1 301 ? -18.344 2.812 24.922 1.00 95.19 301 GLY A C 1
ATOM 2367 O O . GLY A 1 301 ? -18.456 3.074 26.123 1.00 95.19 301 GLY A O 1
ATOM 2368 N N . PHE A 1 302 ? -17.152 2.785 24.323 1.00 95.56 302 PHE A N 1
ATOM 2369 C CA . PHE A 1 302 ? -15.909 3.107 25.019 1.00 95.56 302 PHE A CA 1
ATOM 2370 C C . PHE A 1 302 ? -15.874 4.577 25.450 1.00 95.56 302 PHE A C 1
ATOM 2372 O O . PHE A 1 302 ? -15.511 4.878 26.587 1.00 95.56 302 PHE A O 1
ATOM 2379 N N . GLU A 1 303 ? -16.281 5.503 24.582 1.00 94.12 303 GLU A N 1
ATOM 2380 C CA . GLU A 1 303 ? -16.358 6.920 24.934 1.00 94.12 303 GLU A CA 1
ATOM 2381 C C . GLU A 1 303 ? -17.368 7.172 26.057 1.00 94.12 303 GLU A C 1
ATOM 2383 O O . GLU A 1 303 ? -17.071 7.917 26.990 1.00 94.12 303 GLU A O 1
ATOM 2388 N N . GLN A 1 304 ? -18.529 6.519 26.016 1.00 94.12 304 GLN A N 1
ATOM 2389 C CA . GLN A 1 304 ? -19.529 6.598 27.074 1.00 94.12 304 GLN A CA 1
ATOM 2390 C C . GLN A 1 304 ? -18.964 6.091 28.408 1.00 94.12 304 GLN A C 1
ATOM 2392 O O . GLN A 1 304 ? -19.081 6.782 29.417 1.00 94.12 304 GLN A O 1
ATOM 2397 N N . LYS A 1 305 ? -18.242 4.962 28.411 1.00 94.44 305 LYS A N 1
ATOM 2398 C CA . LYS A 1 305 ? -17.543 4.445 29.601 1.00 94.44 305 LYS A CA 1
ATOM 2399 C C . LYS A 1 305 ? -16.524 5.447 30.152 1.00 94.44 305 LYS A C 1
ATOM 2401 O O . LYS A 1 305 ? -16.408 5.613 31.366 1.00 94.44 305 LYS A O 1
ATOM 2406 N N . VAL A 1 306 ? -15.788 6.127 29.272 1.00 93.56 306 VAL A N 1
ATOM 2407 C CA . VAL A 1 306 ? -14.844 7.189 29.655 1.00 93.56 306 VAL A CA 1
ATOM 2408 C C . VAL A 1 306 ? -15.590 8.391 30.234 1.00 93.56 306 VAL A C 1
ATOM 2410 O O . VAL A 1 306 ? -15.189 8.890 31.280 1.00 93.56 306 VAL A O 1
ATOM 2413 N N . LYS A 1 307 ? -16.693 8.830 29.616 1.00 92.56 307 LYS A N 1
ATOM 2414 C CA . LYS A 1 307 ? -17.534 9.934 30.106 1.00 92.56 307 LYS A CA 1
ATOM 2415 C C . LYS A 1 307 ? -18.145 9.628 31.466 1.00 92.56 307 LYS A C 1
ATOM 2417 O O . LYS A 1 307 ? -18.114 10.485 32.337 1.00 92.56 307 LYS A O 1
ATOM 2422 N N . GLU A 1 308 ? -18.653 8.420 31.673 1.00 93.38 308 GLU A N 1
ATOM 2423 C CA . GLU A 1 308 ? -19.209 7.980 32.954 1.00 93.38 308 GLU A CA 1
ATOM 2424 C C . GLU A 1 308 ? -18.138 7.955 34.040 1.00 93.38 308 GLU A C 1
ATOM 2426 O O . GLU A 1 308 ? -18.341 8.504 35.123 1.00 93.38 308 GLU A O 1
ATOM 2431 N N . LYS A 1 309 ? -16.962 7.394 33.737 1.00 92.38 309 LYS A N 1
ATOM 2432 C CA . LYS A 1 309 ? -15.844 7.379 34.683 1.00 92.38 309 LYS A CA 1
ATOM 2433 C C . LYS A 1 309 ? -15.340 8.782 35.001 1.00 92.38 309 LYS A C 1
ATOM 2435 O O . LYS A 1 309 ? -15.132 9.090 36.172 1.00 92.38 309 LYS A O 1
ATOM 2440 N N . TRP A 1 310 ? -15.255 9.652 33.999 1.00 89.75 310 TRP A N 1
ATOM 2441 C CA . TRP A 1 310 ? -14.915 11.062 34.178 1.00 89.75 310 TRP A CA 1
ATOM 2442 C C . TRP A 1 310 ? -15.990 11.856 34.934 1.00 89.75 310 TRP A C 1
ATOM 2444 O O . TRP A 1 310 ? -15.672 12.733 35.726 1.00 89.75 310 TRP A O 1
ATOM 2454 N N . GLY A 1 311 ? -17.272 11.561 34.724 1.00 89.62 311 GLY A N 1
ATOM 2455 C CA . GLY A 1 311 ? -18.377 12.174 35.465 1.00 89.62 311 GLY A CA 1
ATOM 2456 C C . GLY A 1 311 ? -18.416 11.716 36.924 1.00 89.62 311 GLY A C 1
ATOM 2457 O O . GLY A 1 311 ? -18.760 12.493 37.808 1.00 89.62 311 GLY A O 1
ATOM 2458 N N . SER A 1 312 ? -17.981 10.481 37.191 1.00 87.88 312 SER A N 1
ATOM 2459 C CA . SER A 1 312 ? -17.869 9.901 38.536 1.00 87.88 312 SER A CA 1
ATOM 2460 C C . SER A 1 312 ? -16.627 10.342 39.321 1.00 87.88 312 SER A C 1
ATOM 2462 O O . SER A 1 312 ? -16.349 9.779 40.377 1.00 87.88 312 SER A O 1
ATOM 2464 N N . ARG A 1 313 ? -15.875 11.336 38.825 1.00 71.88 313 ARG A N 1
ATOM 2465 C CA . ARG A 1 313 ? -14.564 11.801 39.327 1.00 71.88 313 ARG A CA 1
ATOM 2466 C C . ARG A 1 313 ? -14.601 12.454 40.721 1.00 71.88 313 ARG A C 1
ATOM 2468 O O . ARG A 1 313 ? -13.743 13.264 41.055 1.00 71.88 313 ARG A O 1
ATOM 2475 N N . CYS A 1 314 ? -15.560 12.116 41.576 1.00 72.44 314 CYS A N 1
ATOM 2476 C CA . CYS A 1 314 ? -15.501 12.463 42.988 1.00 72.44 314 CYS A CA 1
ATOM 2477 C C . CYS A 1 314 ? -14.276 11.779 43.620 1.00 72.44 314 CYS A C 1
ATOM 2479 O O . CYS A 1 314 ? -14.322 10.599 43.950 1.00 72.44 314 CYS A O 1
ATOM 2481 N N . GLY A 1 315 ? -13.178 12.530 43.758 1.00 81.81 315 GLY A N 1
ATOM 2482 C CA . GLY A 1 315 ? -11.973 12.116 44.483 1.00 81.81 315 GLY A CA 1
ATOM 2483 C C . GLY A 1 315 ? -10.820 11.555 43.649 1.00 81.81 315 GLY A C 1
ATOM 2484 O O . GLY A 1 315 ? -9.823 11.184 44.248 1.00 81.81 315 GLY A O 1
ATOM 2485 N N . TRP A 1 316 ? -10.914 11.518 42.315 1.00 90.62 316 TRP A N 1
ATOM 2486 C CA . TRP A 1 316 ? -9.802 11.041 41.480 1.00 90.62 316 TRP A CA 1
ATOM 2487 C C . TRP A 1 316 ? -8.779 12.145 41.243 1.00 90.62 316 TRP A C 1
ATOM 2489 O O . TRP A 1 316 ? -9.120 13.205 40.691 1.00 90.62 316 TRP A O 1
ATOM 2499 N N . ASP A 1 317 ? -7.523 11.874 41.576 1.00 93.06 317 ASP A N 1
ATOM 2500 C CA . ASP A 1 317 ? -6.436 12.758 41.178 1.00 93.06 317 ASP A CA 1
ATOM 2501 C C . ASP A 1 317 ? -6.122 12.628 39.666 1.00 93.06 317 ASP A C 1
ATOM 2503 O O . ASP A 1 317 ? -6.678 11.803 38.932 1.00 93.06 317 ASP A O 1
ATOM 2507 N N . GLU A 1 318 ? -5.286 13.526 39.141 1.00 92.12 318 GLU A N 1
ATOM 2508 C CA . GLU A 1 318 ? -4.909 13.508 37.720 1.00 92.12 318 GLU A CA 1
ATOM 2509 C C . GLU A 1 318 ? -4.111 12.250 37.336 1.00 92.12 318 GLU A C 1
ATOM 2511 O O . GLU A 1 318 ? -4.221 11.769 36.205 1.00 92.12 318 GLU A O 1
ATOM 2516 N N . ARG A 1 319 ? -3.339 11.691 38.275 1.00 95.31 319 ARG A N 1
ATOM 2517 C CA . ARG A 1 319 ? -2.484 10.524 38.051 1.00 95.31 319 ARG A CA 1
ATOM 2518 C C . ARG A 1 319 ? -3.311 9.248 37.971 1.00 95.31 319 ARG A C 1
ATOM 2520 O O . ARG A 1 319 ? -3.134 8.493 37.024 1.00 95.31 319 ARG A O 1
ATOM 2527 N N . GLU A 1 320 ? -4.224 9.043 38.909 1.00 94.44 320 GLU A N 1
ATOM 2528 C CA . GLU A 1 320 ? -5.183 7.941 38.945 1.00 94.44 320 GLU A CA 1
ATOM 2529 C C . GLU A 1 320 ? -6.028 7.924 37.671 1.00 94.44 320 GLU A C 1
ATOM 2531 O O . GLU A 1 320 ? -6.227 6.873 37.060 1.00 94.44 320 GLU A O 1
ATOM 2536 N N . TRP A 1 321 ? -6.477 9.100 37.211 1.00 94.25 321 TRP A N 1
ATOM 2537 C CA . TRP A 1 321 ? -7.191 9.204 35.941 1.00 94.25 321 TRP A CA 1
ATOM 2538 C C . TRP A 1 321 ? -6.318 8.806 34.750 1.00 94.25 321 TRP A C 1
ATOM 2540 O O . TRP A 1 321 ? -6.750 8.020 33.904 1.00 94.25 321 TRP A O 1
ATOM 2550 N N . ALA A 1 322 ? -5.100 9.346 34.667 1.00 94.38 322 ALA A N 1
ATOM 2551 C CA . ALA A 1 322 ? -4.178 9.042 33.581 1.00 94.38 322 ALA A CA 1
ATOM 2552 C C . ALA A 1 322 ? -3.805 7.551 33.550 1.00 94.38 322 ALA A C 1
ATOM 2554 O O . ALA A 1 322 ? -3.768 6.955 32.474 1.00 94.38 322 ALA A O 1
ATOM 2555 N N . GLU A 1 323 ? -3.586 6.943 34.717 1.00 96.38 323 GLU A N 1
ATOM 2556 C CA . GLU A 1 323 ? -3.313 5.516 34.871 1.00 96.38 323 GLU A CA 1
ATOM 2557 C C . GLU A 1 323 ? -4.505 4.675 34.413 1.00 96.38 323 GLU A C 1
ATOM 2559 O O . GLU A 1 323 ? -4.352 3.795 33.568 1.00 96.38 323 GLU A O 1
ATOM 2564 N N . TRP A 1 324 ? -5.714 4.981 34.888 1.00 96.00 324 TRP A N 1
ATOM 2565 C CA . TRP A 1 324 ? -6.910 4.252 34.477 1.00 96.00 324 TRP A CA 1
ATOM 2566 C C . TRP A 1 324 ? -7.190 4.381 32.981 1.00 96.00 324 TRP A C 1
ATOM 2568 O O . TRP A 1 324 ? -7.451 3.377 32.319 1.00 96.00 324 TRP A O 1
ATOM 2578 N N . TYR A 1 325 ? -7.127 5.596 32.431 1.00 94.81 325 TYR A N 1
ATOM 2579 C CA . TYR A 1 325 ? -7.362 5.821 31.006 1.00 94.81 325 TYR A CA 1
ATOM 2580 C C . TYR A 1 325 ? -6.285 5.139 30.152 1.00 94.81 325 TYR A C 1
ATOM 2582 O O . TYR A 1 325 ? -6.597 4.552 29.112 1.00 94.81 325 TYR A O 1
ATOM 2590 N N . GLY A 1 326 ? -5.029 5.169 30.611 1.00 95.94 326 GLY A N 1
ATOM 2591 C CA . GLY A 1 326 ? -3.915 4.437 30.015 1.00 95.94 326 GLY A CA 1
ATOM 2592 C C . GLY A 1 326 ? -4.161 2.928 29.995 1.00 95.94 326 GLY A C 1
ATOM 2593 O O . GLY A 1 326 ? -4.051 2.312 28.935 1.00 95.94 326 GLY A O 1
ATOM 2594 N N . ASN A 1 327 ? -4.587 2.354 31.121 1.00 97.50 327 ASN A N 1
ATOM 2595 C CA . ASN A 1 327 ? -4.933 0.937 31.235 1.00 97.50 327 ASN A CA 1
ATOM 2596 C C . ASN A 1 327 ? -6.120 0.573 30.334 1.00 97.50 327 ASN A C 1
ATOM 2598 O O . ASN A 1 327 ? -6.034 -0.379 29.567 1.00 97.50 327 ASN A O 1
ATOM 2602 N N . ALA A 1 328 ? -7.184 1.381 30.318 1.00 96.31 328 ALA A N 1
ATOM 2603 C CA . ALA A 1 328 ? -8.347 1.150 29.462 1.00 96.31 328 ALA A CA 1
ATOM 2604 C C . ALA A 1 328 ? -7.996 1.176 27.962 1.00 96.31 328 ALA A C 1
ATOM 2606 O O . ALA A 1 328 ? -8.537 0.386 27.187 1.00 96.31 328 ALA A O 1
ATOM 2607 N N . ARG A 1 329 ? -7.081 2.061 27.534 1.00 95.69 329 ARG A N 1
ATOM 2608 C CA . ARG A 1 329 ? -6.545 2.044 26.162 1.00 95.69 329 ARG A CA 1
ATOM 2609 C C . ARG A 1 329 ? -5.671 0.818 25.901 1.00 95.69 329 ARG A C 1
ATOM 2611 O O . ARG A 1 329 ? -5.813 0.205 24.849 1.00 95.69 329 ARG A O 1
ATOM 2618 N N . SER A 1 330 ? -4.808 0.452 26.846 1.00 96.81 330 SER A N 1
ATOM 2619 C CA . SER A 1 330 ? -3.952 -0.733 26.734 1.00 96.81 330 SER A CA 1
ATOM 26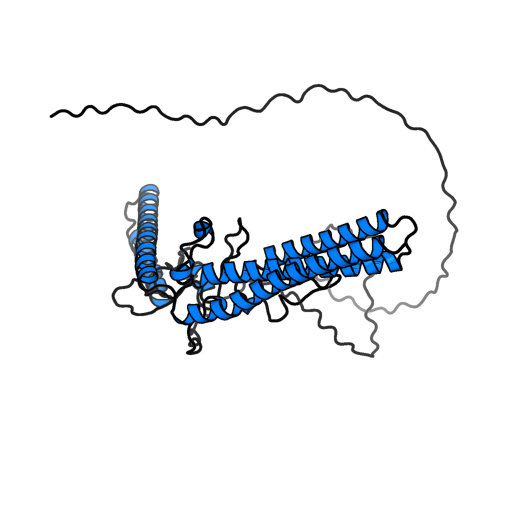20 C C . SER A 1 330 ? -4.773 -2.019 26.604 1.00 96.81 330 SER A C 1
ATOM 2622 O O . SER A 1 330 ? -4.467 -2.852 25.754 1.00 96.81 330 SER A O 1
ATOM 2624 N N . ASP A 1 331 ? -5.844 -2.166 27.386 1.00 97.00 331 ASP A N 1
ATOM 2625 C CA . ASP A 1 331 ? -6.771 -3.299 27.296 1.00 97.00 331 ASP A CA 1
ATOM 2626 C C . ASP A 1 331 ? -7.427 -3.361 25.912 1.00 97.00 331 ASP A C 1
ATOM 2628 O O . ASP A 1 331 ? -7.461 -4.415 25.275 1.00 97.00 331 ASP A O 1
ATOM 2632 N N . ARG A 1 332 ? -7.871 -2.205 25.405 1.00 96.06 332 ARG A N 1
ATOM 2633 C CA . ARG A 1 332 ? -8.457 -2.064 24.067 1.00 96.06 332 ARG A CA 1
ATOM 2634 C C . ARG A 1 332 ? -7.464 -2.466 22.962 1.00 96.06 332 ARG A C 1
ATOM 2636 O O . ARG A 1 332 ? -7.840 -3.164 22.021 1.00 96.06 332 ARG A O 1
ATOM 2643 N N . ASP A 1 333 ? -6.194 -2.078 23.072 1.00 96.31 333 ASP A N 1
ATOM 2644 C CA . ASP A 1 333 ? -5.137 -2.459 22.120 1.00 96.31 333 ASP A CA 1
ATOM 2645 C C . ASP A 1 333 ? -4.745 -3.945 22.234 1.00 96.31 333 ASP A C 1
ATOM 2647 O O . ASP A 1 333 ? -4.463 -4.603 21.224 1.00 96.31 333 ASP A O 1
ATOM 2651 N N . MET A 1 334 ? -4.758 -4.502 23.448 1.00 97.50 334 MET A N 1
ATOM 2652 C CA . MET A 1 334 ? -4.508 -5.922 23.699 1.00 97.50 334 MET A CA 1
ATOM 2653 C C . MET A 1 334 ? -5.599 -6.792 23.073 1.00 97.50 334 MET A C 1
ATOM 2655 O O . MET A 1 334 ? -5.290 -7.763 22.375 1.00 97.50 334 MET A O 1
ATOM 2659 N N . GLU A 1 335 ? -6.864 -6.419 23.272 1.00 96.50 335 GLU A N 1
ATOM 2660 C CA . GLU A 1 335 ? -8.019 -7.076 22.668 1.00 96.50 335 GLU A CA 1
ATOM 2661 C C . GLU A 1 335 ? -7.931 -7.041 21.136 1.00 96.50 335 GLU A C 1
ATOM 2663 O O . GLU A 1 335 ? -8.069 -8.076 20.476 1.00 96.50 335 GLU A O 1
ATOM 2668 N N . LEU A 1 336 ? -7.592 -5.879 20.567 1.00 96.56 336 LEU A N 1
ATOM 2669 C CA . LEU A 1 336 ? -7.352 -5.736 19.134 1.00 96.56 336 LEU A CA 1
ATOM 2670 C C . LEU A 1 336 ? -6.280 -6.724 18.644 1.00 96.56 336 LEU A C 1
ATOM 2672 O O . LEU A 1 336 ? -6.476 -7.418 17.644 1.00 96.56 336 LEU A O 1
ATOM 2676 N N . GLY A 1 337 ? -5.147 -6.815 19.345 1.00 97.06 337 GLY A N 1
ATOM 2677 C CA . GLY A 1 337 ? -4.060 -7.731 19.005 1.00 97.06 337 GLY A CA 1
ATOM 2678 C C . GLY A 1 337 ? -4.452 -9.211 19.091 1.00 97.06 337 GLY A C 1
ATOM 2679 O O . GLY A 1 337 ? -4.062 -10.001 18.226 1.00 97.06 337 GLY A O 1
ATOM 2680 N N . PHE A 1 338 ? -5.233 -9.590 20.105 1.00 97.94 338 PHE A N 1
ATOM 2681 C CA . PHE A 1 338 ? -5.754 -10.947 20.276 1.00 97.94 338 PHE A CA 1
ATOM 2682 C C . PHE A 1 338 ? -6.684 -11.335 19.120 1.00 97.94 338 PHE A C 1
ATOM 2684 O O . PHE A 1 338 ? -6.465 -12.347 18.446 1.00 97.94 338 PHE A O 1
ATOM 2691 N N . TRP A 1 339 ? -7.676 -10.495 18.833 1.00 97.94 339 TRP A N 1
ATOM 2692 C CA . TRP A 1 339 ? -8.681 -10.771 17.813 1.00 97.94 339 TRP A CA 1
ATOM 2693 C C . TRP A 1 339 ? -8.137 -10.714 16.389 1.00 97.94 339 TRP A C 1
ATOM 2695 O O . TRP A 1 339 ? -8.571 -11.501 15.552 1.00 97.94 339 TRP A O 1
ATOM 2705 N N . LEU A 1 340 ? -7.141 -9.871 16.102 1.00 96.62 340 LEU A N 1
ATOM 2706 C CA . LEU A 1 340 ? -6.458 -9.899 14.805 1.00 96.62 340 LEU A CA 1
ATOM 2707 C C . LEU A 1 340 ? -5.758 -11.237 14.558 1.00 96.62 340 LEU A C 1
ATOM 2709 O O . LEU A 1 340 ? -5.843 -11.764 13.452 1.00 96.62 340 LEU A O 1
ATOM 2713 N N . LYS A 1 341 ? -5.111 -11.819 15.577 1.00 96.56 341 LYS A N 1
ATOM 2714 C CA . LYS A 1 341 ? -4.502 -13.157 15.470 1.00 96.56 341 LYS A CA 1
ATOM 2715 C C . LYS A 1 341 ? -5.560 -14.249 15.295 1.00 96.56 341 LYS A C 1
ATOM 2717 O O . LYS A 1 341 ? -5.334 -15.209 14.559 1.00 96.56 341 LYS A O 1
ATOM 2722 N N . ALA A 1 342 ? -6.714 -14.113 15.949 1.00 96.19 342 ALA A N 1
ATOM 2723 C CA . ALA A 1 342 ? -7.832 -15.038 15.777 1.00 96.19 342 ALA A CA 1
ATOM 2724 C C . ALA A 1 342 ? -8.427 -14.954 14.357 1.00 96.19 342 ALA A C 1
ATOM 2726 O O . ALA A 1 342 ? -8.574 -15.979 13.694 1.00 96.19 342 ALA A O 1
ATOM 2727 N N . GLN A 1 343 ? -8.689 -13.743 13.852 1.00 95.56 343 GLN A N 1
ATOM 2728 C CA . GLN A 1 343 ? -9.140 -13.515 12.475 1.00 95.56 343 GLN A CA 1
ATOM 2729 C C . GLN A 1 343 ? -8.120 -14.035 11.455 1.00 95.56 343 GLN A C 1
ATOM 2731 O O . GLN A 1 343 ? -8.511 -14.687 10.490 1.00 95.56 343 GLN A O 1
ATOM 2736 N N . GLU A 1 344 ? -6.823 -13.803 11.679 1.00 94.19 344 GLU A N 1
ATOM 2737 C CA . GLU A 1 344 ? -5.751 -14.349 10.844 1.00 94.19 344 GLU A CA 1
ATOM 2738 C C . GLU A 1 344 ? -5.837 -15.871 10.745 1.00 94.19 344 GLU A C 1
ATOM 2740 O O . GLU A 1 344 ? -5.781 -16.411 9.641 1.00 94.19 344 GLU A O 1
ATOM 2745 N N . ARG A 1 345 ? -6.002 -16.562 11.880 1.00 93.75 345 ARG A N 1
ATOM 2746 C CA . ARG A 1 345 ? -6.142 -18.021 11.910 1.00 93.75 345 ARG A CA 1
ATOM 2747 C C . ARG A 1 345 ? -7.336 -18.473 11.070 1.00 93.75 345 ARG A C 1
ATOM 2749 O O . ARG A 1 345 ? -7.159 -19.306 10.191 1.00 93.75 345 ARG A O 1
ATOM 2756 N N . VAL A 1 346 ? -8.505 -17.861 11.265 1.00 92.88 346 VAL A N 1
ATOM 2757 C CA . VAL A 1 346 ? -9.731 -18.189 10.514 1.00 92.88 346 VAL A CA 1
ATOM 2758 C C . VAL A 1 346 ? -9.559 -17.961 9.008 1.00 92.88 346 VAL A C 1
ATOM 2760 O O . VAL A 1 346 ? -9.991 -18.781 8.198 1.00 92.88 346 VAL A O 1
ATOM 2763 N N . VAL A 1 347 ? -8.931 -16.853 8.604 1.00 91.50 347 VAL A N 1
ATOM 2764 C CA . VAL A 1 347 ? -8.696 -16.546 7.183 1.00 91.50 347 VAL A CA 1
ATOM 2765 C C . VAL A 1 347 ? -7.672 -17.509 6.580 1.00 91.50 347 VAL A C 1
ATOM 2767 O O . VAL A 1 347 ? -7.881 -18.008 5.476 1.00 91.50 347 VAL A O 1
ATOM 2770 N N . ARG A 1 348 ? -6.593 -17.824 7.303 1.00 89.38 348 ARG A N 1
ATOM 2771 C CA . ARG A 1 348 ? -5.569 -18.774 6.845 1.00 89.38 348 ARG A CA 1
ATOM 2772 C C . ARG A 1 348 ? -6.094 -20.205 6.750 1.00 89.38 348 ARG A C 1
ATOM 2774 O O . ARG A 1 348 ? -5.740 -20.887 5.796 1.00 89.38 348 ARG A O 1
ATOM 2781 N N . GLU A 1 349 ? -6.945 -20.639 7.679 1.00 89.38 349 GLU A N 1
ATOM 2782 C CA . GLU A 1 349 ? -7.606 -21.953 7.639 1.00 89.38 349 GLU A CA 1
ATOM 2783 C C . GLU A 1 349 ? -8.534 -22.089 6.426 1.00 89.38 349 GLU A C 1
ATOM 2785 O O . GLU A 1 349 ? -8.557 -23.132 5.776 1.00 89.38 349 GLU A O 1
ATOM 2790 N N . LYS A 1 350 ? -9.266 -21.022 6.074 1.00 88.25 350 LYS A N 1
ATOM 2791 C CA . LYS A 1 350 ? -10.072 -20.982 4.842 1.00 88.25 350 LYS A CA 1
ATOM 2792 C C . LYS A 1 350 ? -9.214 -20.936 3.574 1.00 88.25 350 LYS A C 1
ATOM 2794 O O . LYS A 1 350 ? -9.655 -21.408 2.526 1.00 88.25 350 LYS A O 1
ATOM 2799 N N . GLY A 1 351 ? -8.007 -20.385 3.679 1.00 83.69 351 GLY A N 1
ATOM 2800 C CA . GLY A 1 351 ? -7.077 -20.198 2.574 1.00 83.69 351 GLY A CA 1
ATOM 2801 C C . GLY A 1 351 ? -7.462 -19.043 1.641 1.00 83.69 351 GLY A C 1
ATOM 2802 O O . GLY A 1 351 ? -8.512 -18.410 1.808 1.00 83.69 351 GLY A O 1
ATOM 2803 N N . PRO A 1 352 ? -6.605 -18.738 0.650 1.00 81.19 352 PRO A N 1
ATOM 2804 C CA . PRO A 1 352 ? -6.926 -17.765 -0.383 1.00 81.19 352 PRO A CA 1
ATOM 2805 C C . PRO A 1 352 ? -8.149 -18.227 -1.182 1.00 81.19 352 PRO A C 1
ATOM 2807 O O . PRO A 1 352 ? -8.416 -19.422 -1.337 1.00 81.19 352 PRO A O 1
ATOM 2810 N N . ALA A 1 353 ? -8.926 -17.273 -1.690 1.00 74.38 353 ALA A N 1
ATOM 2811 C CA . ALA A 1 353 ? -10.167 -17.601 -2.374 1.00 74.38 353 ALA A CA 1
ATOM 2812 C C . ALA A 1 353 ? -9.895 -18.435 -3.641 1.00 74.38 353 ALA A C 1
ATOM 2814 O O . ALA A 1 353 ? -9.033 -18.098 -4.441 1.00 74.38 353 ALA A O 1
ATOM 2815 N N . ARG A 1 354 ? -10.659 -19.514 -3.864 1.00 72.75 354 ARG A N 1
ATOM 2816 C CA . ARG A 1 354 ? -10.392 -20.497 -4.941 1.00 72.75 354 ARG A CA 1
ATOM 2817 C C . ARG A 1 354 ? -10.337 -19.908 -6.358 1.00 72.75 354 ARG A C 1
ATOM 2819 O O . ARG A 1 354 ? -9.698 -20.480 -7.233 1.00 72.75 354 ARG A O 1
ATOM 2826 N N . TRP A 1 355 ? -11.006 -18.780 -6.600 1.00 70.00 355 TRP A N 1
ATOM 2827 C CA . TRP A 1 355 ? -10.969 -18.085 -7.893 1.00 70.00 355 TRP A CA 1
ATOM 2828 C C . TRP A 1 355 ? -9.607 -17.437 -8.184 1.00 70.00 355 TRP A C 1
ATOM 2830 O O . TRP A 1 355 ? -9.270 -17.248 -9.350 1.00 70.00 355 TRP A O 1
ATOM 2840 N N . VAL A 1 356 ? -8.807 -17.157 -7.150 1.00 67.69 356 VAL A N 1
ATOM 2841 C CA . VAL A 1 356 ? -7.458 -16.583 -7.262 1.00 67.69 356 VAL A CA 1
ATOM 2842 C C . VAL A 1 356 ? -6.532 -17.492 -8.062 1.00 67.69 356 VAL A C 1
ATOM 2844 O O . VAL A 1 356 ? -5.743 -16.989 -8.856 1.00 67.69 356 VAL A O 1
ATOM 2847 N N . SER A 1 357 ? -6.664 -18.817 -7.932 1.00 63.84 357 SER A N 1
ATOM 2848 C CA . SER A 1 357 ? -5.820 -19.772 -8.661 1.00 63.84 357 SER A CA 1
ATOM 2849 C C . SER A 1 357 ? -5.887 -19.574 -10.180 1.00 63.84 357 SER A C 1
ATOM 2851 O O . SER A 1 357 ? -4.872 -19.693 -10.851 1.00 63.84 357 SER A O 1
ATOM 2853 N N . ARG A 1 358 ? -7.043 -19.159 -10.721 1.00 63.12 358 ARG A N 1
ATOM 2854 C CA . ARG A 1 358 ? -7.206 -18.912 -12.164 1.00 63.12 358 ARG A CA 1
ATOM 2855 C C . ARG A 1 358 ? -6.488 -17.650 -12.656 1.00 63.12 358 ARG A C 1
ATOM 2857 O O . ARG A 1 358 ? -6.192 -17.547 -13.836 1.00 63.12 358 ARG A O 1
ATOM 2864 N N . LEU A 1 359 ? -6.215 -16.683 -11.776 1.00 62.28 359 LEU A N 1
ATOM 2865 C CA . LEU A 1 359 ? -5.578 -15.405 -12.135 1.00 62.28 359 LEU A CA 1
ATOM 2866 C C . LEU A 1 359 ? -4.052 -15.476 -12.231 1.00 62.28 359 LEU A C 1
ATOM 2868 O O . LEU A 1 359 ? -3.434 -14.551 -12.773 1.00 62.28 359 LEU A O 1
ATOM 2872 N N . GLU A 1 360 ? -3.445 -16.512 -11.654 1.00 59.44 360 GLU A N 1
ATOM 2873 C CA . GLU A 1 360 ? -1.997 -16.721 -11.693 1.00 59.44 360 GLU A CA 1
ATOM 2874 C C . GLU A 1 360 ? -1.563 -17.512 -12.936 1.00 59.44 360 GLU A C 1
ATOM 2876 O O . GLU A 1 360 ? -0.528 -17.179 -13.524 1.00 59.44 360 GLU A O 1
ATOM 2881 N N . ASP A 1 361 ? -2.380 -18.475 -13.380 1.00 56.03 361 ASP A N 1
ATOM 2882 C CA . ASP A 1 361 ? -2.083 -19.355 -14.519 1.00 56.03 361 ASP A CA 1
ATOM 2883 C C . ASP A 1 361 ? -1.900 -18.581 -15.839 1.00 56.03 361 ASP A C 1
ATOM 2885 O O . ASP A 1 361 ? -0.970 -18.860 -16.599 1.00 56.03 361 ASP A O 1
ATOM 2889 N N . ASP A 1 362 ? -2.683 -17.522 -16.071 1.00 56.75 362 ASP A N 1
ATOM 2890 C CA . ASP A 1 362 ? -2.601 -16.722 -17.305 1.00 56.75 362 ASP A CA 1
ATOM 2891 C C . ASP A 1 362 ? -1.292 -15.915 -17.436 1.00 56.75 362 ASP A C 1
ATOM 2893 O O . ASP A 1 362 ? -0.863 -15.573 -18.540 1.00 56.75 362 ASP A O 1
ATOM 2897 N N . TYR A 1 363 ? -0.622 -15.595 -16.322 1.00 53.41 363 TYR A N 1
ATOM 2898 C CA . TYR A 1 363 ? 0.550 -14.705 -16.319 1.00 53.41 363 TYR A CA 1
ATOM 2899 C C . TYR A 1 363 ? 1.894 -15.438 -16.246 1.00 53.41 363 TYR A C 1
ATOM 2901 O O . TYR A 1 363 ? 2.912 -14.883 -16.673 1.00 53.41 363 TYR A O 1
ATOM 2909 N N . GLY A 1 364 ? 1.932 -16.654 -15.690 1.00 56.44 364 GLY A N 1
ATOM 2910 C CA . GLY A 1 364 ? 3.152 -17.471 -15.644 1.00 56.44 364 GLY A CA 1
ATOM 2911 C C . GLY A 1 364 ? 3.665 -17.785 -17.048 1.00 56.44 364 GLY A C 1
ATOM 2912 O O . GLY A 1 364 ? 4.815 -17.495 -17.375 1.00 56.44 364 GLY A O 1
ATOM 2913 N N . VAL A 1 365 ? 2.757 -18.240 -17.913 1.00 58.59 365 VAL A N 1
ATOM 2914 C CA . VAL A 1 365 ? 3.063 -18.647 -19.291 1.00 58.59 365 VAL A CA 1
ATOM 2915 C C . VAL A 1 365 ? 3.593 -17.480 -20.129 1.00 58.59 365 VAL A C 1
ATOM 2917 O O . VAL A 1 365 ? 4.560 -17.640 -20.871 1.00 58.59 365 VAL A O 1
ATOM 2920 N N . ALA A 1 366 ? 3.016 -16.283 -19.987 1.00 57.38 366 ALA A N 1
ATOM 2921 C CA . ALA A 1 366 ? 3.404 -15.126 -20.791 1.00 57.38 366 ALA A CA 1
ATOM 2922 C C . ALA A 1 366 ? 4.799 -14.587 -20.430 1.00 57.38 366 ALA A C 1
ATOM 2924 O O . ALA A 1 366 ? 5.586 -14.254 -21.312 1.00 57.38 366 ALA A O 1
ATOM 2925 N N . VAL A 1 367 ? 5.135 -14.506 -19.140 1.00 57.75 367 VAL A N 1
ATOM 2926 C CA . VAL A 1 367 ? 6.428 -13.951 -18.704 1.00 57.75 367 VAL A CA 1
ATOM 2927 C C . VAL A 1 367 ? 7.569 -14.925 -18.977 1.00 57.75 367 VAL A C 1
ATOM 2929 O O . VAL A 1 367 ? 8.634 -14.494 -19.420 1.00 57.75 367 VAL A O 1
ATOM 2932 N N . ASP A 1 368 ? 7.342 -16.222 -18.769 1.00 62.03 368 ASP A N 1
ATOM 2933 C CA . ASP A 1 368 ? 8.345 -17.244 -19.065 1.00 62.03 368 ASP A CA 1
ATOM 2934 C C . ASP A 1 368 ? 8.573 -17.353 -20.579 1.00 62.03 368 ASP A C 1
ATOM 2936 O O . ASP A 1 368 ? 9.719 -17.430 -21.018 1.00 62.03 368 ASP A O 1
ATOM 2940 N N . ALA A 1 369 ? 7.523 -17.201 -21.396 1.00 63.78 369 ALA A N 1
ATOM 2941 C CA . ALA A 1 369 ? 7.658 -17.098 -22.849 1.00 63.78 369 ALA A CA 1
ATOM 2942 C C . ALA A 1 369 ? 8.469 -15.865 -23.290 1.00 63.78 369 ALA A C 1
ATOM 2944 O O . ALA A 1 369 ? 9.302 -15.971 -24.190 1.00 63.78 369 ALA A O 1
ATOM 2945 N N . VAL A 1 370 ? 8.283 -14.702 -22.653 1.00 63.91 370 VAL A N 1
ATOM 2946 C CA . VAL A 1 370 ? 9.060 -13.482 -22.956 1.00 63.91 370 VAL A CA 1
ATOM 2947 C C . VAL A 1 370 ? 10.523 -13.637 -22.525 1.00 63.91 370 VAL A C 1
ATOM 2949 O O . VAL A 1 370 ? 11.434 -13.277 -23.276 1.00 63.91 370 VAL A O 1
ATOM 2952 N N . ALA A 1 371 ? 10.771 -14.213 -21.346 1.00 63.97 371 ALA A N 1
ATOM 2953 C CA . ALA A 1 371 ? 12.121 -14.489 -20.859 1.00 63.97 371 ALA A CA 1
ATOM 2954 C C 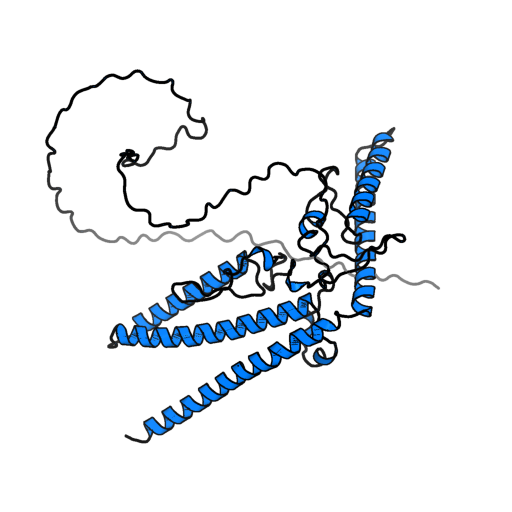. ALA A 1 371 ? 12.847 -15.517 -21.747 1.00 63.97 371 ALA A C 1
ATOM 2956 O O . ALA A 1 371 ? 14.021 -15.332 -22.088 1.00 63.97 371 ALA A O 1
ATOM 2957 N N . GLU A 1 372 ? 12.150 -16.569 -22.185 1.00 66.06 372 GLU A N 1
ATOM 2958 C CA . GLU A 1 372 ? 12.673 -17.530 -23.154 1.00 66.06 372 GLU A CA 1
ATOM 2959 C C . GLU A 1 372 ? 12.932 -16.897 -24.523 1.00 66.06 372 GLU A C 1
ATOM 2961 O O . GLU A 1 372 ? 13.998 -17.123 -25.102 1.00 66.06 372 GLU A O 1
ATOM 2966 N N . ALA A 1 373 ? 12.014 -16.078 -25.040 1.00 66.56 373 ALA A N 1
ATOM 2967 C CA . ALA A 1 373 ? 12.178 -15.399 -26.324 1.00 66.56 373 ALA A CA 1
ATOM 2968 C C . ALA A 1 373 ? 13.400 -14.469 -26.320 1.00 66.56 373 ALA A C 1
ATOM 2970 O O . ALA A 1 373 ? 14.201 -14.486 -27.259 1.00 66.56 373 ALA A O 1
ATOM 2971 N N . HIS A 1 374 ? 13.613 -13.725 -25.233 1.00 61.41 374 HIS A N 1
ATOM 2972 C CA . HIS A 1 374 ? 14.787 -12.869 -25.076 1.00 61.41 374 HIS A CA 1
ATOM 2973 C C . HIS A 1 374 ? 16.092 -13.687 -25.017 1.00 61.41 374 HIS A C 1
ATOM 2975 O O . HIS A 1 374 ? 17.097 -13.316 -25.631 1.00 61.41 374 HIS A O 1
ATOM 2981 N N . ASN A 1 375 ? 16.079 -14.848 -24.352 1.00 64.56 375 ASN A N 1
ATOM 2982 C CA . ASN A 1 375 ? 17.220 -15.768 -24.342 1.00 64.56 375 ASN A CA 1
ATOM 2983 C C . ASN A 1 375 ? 17.508 -16.379 -25.724 1.00 64.56 375 ASN A C 1
ATOM 2985 O O . ASN A 1 375 ? 18.676 -16.536 -26.087 1.00 64.56 375 ASN A O 1
ATOM 2989 N N . ARG A 1 376 ? 16.477 -16.694 -26.518 1.00 67.62 376 ARG A N 1
ATOM 2990 C CA . ARG A 1 376 ? 16.637 -17.195 -27.896 1.00 67.62 376 ARG A CA 1
ATOM 2991 C C . ARG A 1 376 ? 17.176 -16.110 -28.835 1.00 67.62 376 ARG A C 1
ATOM 2993 O O . ARG A 1 376 ? 18.115 -16.378 -29.582 1.00 67.62 376 ARG A O 1
ATOM 3000 N N . SER A 1 377 ? 16.670 -14.879 -28.736 1.00 61.25 377 SER A N 1
ATOM 3001 C CA . SER A 1 377 ? 17.135 -13.734 -29.536 1.00 61.25 377 SER A CA 1
ATOM 3002 C C . SER A 1 377 ? 18.604 -13.382 -29.254 1.00 61.25 377 SER A C 1
ATOM 3004 O O . SER A 1 377 ? 19.408 -13.238 -30.179 1.00 61.25 377 SER A O 1
ATOM 3006 N N . ARG A 1 378 ? 19.015 -13.372 -27.975 1.00 60.16 378 ARG A N 1
ATOM 3007 C CA . ARG A 1 378 ? 20.425 -13.167 -27.596 1.00 60.16 378 ARG A CA 1
ATOM 3008 C C . ARG A 1 378 ? 21.360 -14.249 -28.135 1.00 60.16 378 ARG A C 1
ATOM 3010 O O . ARG A 1 378 ? 22.473 -13.928 -28.541 1.00 60.16 378 ARG A O 1
ATOM 3017 N N . LYS A 1 379 ? 20.928 -15.514 -28.159 1.00 58.06 379 LYS A N 1
ATOM 3018 C CA . LYS A 1 379 ? 21.734 -16.614 -28.712 1.00 58.06 379 LYS A CA 1
ATOM 3019 C C . LYS A 1 379 ? 21.869 -16.520 -30.237 1.00 58.06 379 LYS A C 1
ATOM 3021 O O . LYS A 1 379 ? 22.953 -16.777 -30.749 1.00 58.06 379 LYS A O 1
ATOM 3026 N N . GLY A 1 380 ? 20.830 -16.081 -30.952 1.00 53.66 380 GLY A N 1
ATOM 3027 C CA . GLY A 1 380 ? 20.876 -15.903 -32.411 1.00 53.66 380 GLY A CA 1
ATOM 3028 C C . GLY A 1 380 ? 21.840 -14.803 -32.881 1.00 53.66 380 GLY A C 1
ATOM 3029 O O . GLY A 1 380 ? 22.553 -14.986 -33.867 1.00 53.66 380 GLY A O 1
ATOM 3030 N N . GLY A 1 381 ? 21.929 -13.687 -32.148 1.00 51.91 381 GLY A N 1
ATOM 3031 C CA . GLY A 1 381 ? 22.806 -12.562 -32.509 1.00 51.91 381 GLY A CA 1
ATOM 3032 C C . GLY A 1 381 ? 24.308 -12.807 -32.297 1.00 51.91 381 GLY A C 1
ATOM 3033 O O . GLY A 1 381 ? 25.134 -12.157 -32.935 1.00 51.91 381 GLY A O 1
ATOM 3034 N N . ILE A 1 382 ? 24.685 -13.746 -31.424 1.00 54.34 382 ILE A N 1
ATOM 3035 C CA . ILE A 1 382 ? 26.098 -14.096 -31.190 1.00 54.34 382 ILE A CA 1
ATOM 3036 C C . ILE A 1 382 ? 26.635 -14.952 -32.344 1.00 54.34 382 ILE A C 1
ATOM 3038 O O . ILE A 1 382 ? 27.750 -14.722 -32.810 1.00 54.34 382 ILE A O 1
ATOM 3042 N N . PHE A 1 383 ? 25.827 -15.883 -32.863 1.00 52.66 383 PHE A N 1
ATOM 3043 C CA . PHE A 1 383 ? 26.226 -16.700 -34.009 1.00 52.66 383 PHE A CA 1
ATOM 3044 C C . PHE A 1 383 ? 26.340 -15.876 -35.298 1.00 52.66 383 PHE A C 1
ATOM 3046 O O . PHE A 1 383 ? 27.305 -16.057 -36.035 1.00 52.66 383 PHE A O 1
ATOM 3053 N N . SER A 1 384 ? 25.448 -14.910 -35.551 1.00 54.22 384 SER A N 1
ATOM 3054 C CA . SER A 1 384 ? 25.546 -14.092 -36.774 1.00 54.22 384 SER A CA 1
ATOM 3055 C C . SER A 1 384 ? 26.787 -13.187 -36.802 1.00 54.22 384 SER A C 1
ATOM 3057 O O . SER A 1 384 ? 27.365 -12.975 -37.867 1.00 54.22 384 SER A O 1
ATOM 3059 N N . ARG A 1 385 ? 27.261 -12.711 -35.641 1.00 53.12 385 ARG A N 1
ATOM 3060 C CA . ARG A 1 385 ? 28.501 -11.918 -35.543 1.00 53.12 385 ARG A CA 1
ATOM 3061 C C . ARG A 1 385 ? 29.775 -12.747 -35.709 1.00 53.12 385 ARG A C 1
ATOM 3063 O O . ARG A 1 385 ? 30.753 -12.223 -36.231 1.00 53.12 385 ARG A O 1
ATOM 3070 N N . LEU A 1 386 ? 29.772 -14.022 -35.314 1.00 52.12 386 LEU A N 1
ATOM 3071 C CA . LEU A 1 386 ? 30.919 -14.914 -35.526 1.00 52.12 386 LEU A CA 1
ATOM 3072 C C . LEU A 1 386 ? 31.084 -15.298 -37.004 1.00 52.12 386 LEU A C 1
ATOM 3074 O O . LEU A 1 386 ? 32.206 -15.314 -37.500 1.00 52.12 386 LEU A O 1
ATOM 3078 N N . PHE A 1 387 ? 29.987 -15.511 -37.737 1.00 52.38 387 PHE A N 1
ATOM 3079 C CA . PHE A 1 387 ? 30.064 -15.822 -39.170 1.00 52.38 387 PHE A CA 1
ATOM 3080 C C . PHE A 1 387 ? 30.375 -14.601 -40.046 1.00 52.38 387 PHE A C 1
ATOM 3082 O O . PHE A 1 387 ? 31.071 -14.742 -41.046 1.00 52.38 387 PHE A O 1
ATOM 3089 N N . ALA A 1 388 ? 29.963 -13.393 -39.649 1.00 48.19 388 ALA A N 1
ATOM 3090 C CA . ALA A 1 388 ? 30.337 -12.167 -40.362 1.00 48.19 388 ALA A CA 1
ATOM 3091 C C . ALA A 1 388 ? 31.831 -11.797 -40.219 1.00 48.19 388 ALA A C 1
ATOM 3093 O O . ALA A 1 388 ? 32.347 -11.036 -41.029 1.00 48.19 388 ALA A O 1
ATOM 3094 N N . SER A 1 389 ? 32.536 -12.341 -39.218 1.00 43.50 389 SER A N 1
ATOM 3095 C CA . SER A 1 389 ? 33.977 -12.124 -39.010 1.00 43.50 389 SER A CA 1
ATOM 3096 C C . SER A 1 389 ? 34.871 -13.166 -39.700 1.00 43.50 389 SER A C 1
ATOM 3098 O O . SER A 1 389 ? 36.087 -13.000 -39.689 1.00 43.50 389 SER A O 1
ATOM 3100 N N . MET A 1 390 ? 34.304 -14.239 -40.263 1.00 49.09 390 MET A N 1
ATOM 3101 C CA . MET A 1 390 ? 35.047 -15.282 -40.994 1.00 49.09 390 MET A CA 1
ATOM 3102 C C . MET A 1 390 ? 34.970 -15.131 -42.521 1.00 49.09 390 MET A C 1
ATOM 3104 O O . MET A 1 390 ? 35.561 -15.930 -43.242 1.00 49.09 390 MET A O 1
ATOM 3108 N N . VAL A 1 391 ? 34.256 -14.117 -43.015 1.00 45.84 391 VAL A N 1
ATOM 3109 C CA . VAL A 1 391 ? 34.144 -13.793 -44.444 1.00 45.84 391 VAL A CA 1
ATOM 3110 C C . VAL A 1 391 ? 34.717 -12.393 -44.680 1.00 45.84 391 VAL A C 1
ATOM 3112 O O . VAL A 1 391 ? 33.989 -11.463 -45.014 1.00 45.84 391 VAL A O 1
ATOM 3115 N N . VAL A 1 392 ? 36.019 -12.237 -44.435 1.00 40.38 392 VAL A N 1
ATOM 3116 C CA . VAL A 1 392 ? 36.864 -11.152 -44.966 1.00 40.38 392 VAL A CA 1
ATOM 3117 C C . VAL A 1 392 ? 38.209 -11.747 -45.334 1.00 40.38 392 VAL A C 1
ATOM 3119 O O . VAL A 1 392 ? 38.770 -12.460 -44.471 1.00 40.38 392 VAL A O 1
#

pLDDT: mean 73.78, std 23.92, range [30.86, 98.44]

Foldseek 3Di:
DDDDDDDDDDDDDDDDDDDDDDDDDDDDDDDDDDDDDDDDDDDDDDDDDDDDDDDDDDDDDDDDDPVPPPDDDPPDDDPDDDDDDDDDDDDDPPDPPDDPPPDDDDDDPPPPPDPPDDDDLQQWWFAQLPPPGRGTDGPVVCDPCQQFQDDDLRHGFAPSHDPVVSVVVVVVLVVVLVVVLVVLVVVCVPNDVVRSVVVSNVVSVVSRLVRVLVRLVSVLLRLCQQQNDDPVPQPPDPVNVSSDHDLLSPWFAAPPPPGGDTDHCRGHSNVCQQVDADPVAPRDGFQRSGDSVVSVVVRVVLRVVLVVVVVVPPPDDPVNNVVVVVVSVVVVVVVSVVSVVVRVVVSVVVNRDPVSNVVNVVSVVVSVVSVVVVVVVVVVVVVVVVVVVVPD

Secondary structure (DSSP, 8-state):
-PPPPPPPPP---------------PPPP-------PPPPPPP-PPPP--------PPPPPPPP-GGGTT-PPPTT--PPP-------------------------S--------SSPP-GGGS-EE--STT---EE-GGGG-TTTTS-BTTTTBPPPTTS-HHHHHHHHHHHHHHHHHHHHHHHHT-TT--HHHHHHHHHHHHHHHHHHHHHHHHHHHHHHHHHHH---GGGGGG-TTTTTT---GGGS-EE-SSTT---EE-TTSTTTTTGGGS--TTSSSPPPPTTS-HHHHHHHHHHHHHHHHHHHHT-TT--HHHHHHHHHHHHHHHHHHHHHHHHHHHHHHHHH-S-GGGHHHHHHHHHHHHHHHHHHHHHHHHHHHHHHHHTS--

Sequence (392 aa):
MKAQHEDGPSFASPAASLTKQAENLTPSAVQRPVSLPTPPTGTFRPLRKCMSRQTMVPASPQEPDPRWAGIPLPAHYTPPTQSLKSRASFQSTISTFSQLSIQSAPAVLETPAAPQGQYNPLEHYIPCLHLSCKSHYSPAHLGPHYYLPQGPYALSRLHGYCPRHASQELREATLQCKRSYELLRQNAGRKTLNAVAAEFEDAKAVFRDARTVKDARLVRIQKRRVLGAPVLLAEKTNDAREEAWDWRYTNRPCTTSSCNEYYTPYSNHLYAFYRTPLAQTSSLFPQQIFCPTCAQAEAEGFEQKVKEKWGSRCGWDEREWAEWYGNARSDRDMELGFWLKAQERVVREKGPARWVSRLEDDYGVAVDAVAEAHNRSRKGGIFSRLFASMVV